Protein AF-A0A7X9BLQ5-F1 (afdb_monomer)

pLDDT: mean 90.83, std 9.63, range [33.5, 98.88]

Mean predicted aligned error: 5.32 Å

Radius of gyration: 22.1 Å; Cα contacts (8 Å, |Δi|>4): 724; chains: 1; bounding box: 56×43×56 Å

Nearest PDB structures (foldseek):
  8h1l-assembly1_A  TM=6.802E-01  e=4.913E-05  Runella slithyformis
  2zbl-assembly1_C  TM=6.454E-01  e=8.345E-05  Salmonella enterica subsp. enterica serovar Typhimurium
  8h1k-assembly1_A  TM=6.798E-01  e=2.539E-04  Runella slithyformis
  8h1l-assembly2_D  TM=5.528E-01  e=7.119E-05  Runella slithyformis
  8h1m-assembly1_A  TM=5.727E-01  e=1.848E-04  Runella slithyformis

Structure (mmCIF, N/CA/C/O backbone):
data_AF-A0A7X9BLQ5-F1
#
_entry.id   AF-A0A7X9BLQ5-F1
#
loop_
_atom_site.group_PDB
_atom_site.id
_atom_site.type_symbol
_atom_site.label_atom_id
_atom_site.label_alt_id
_atom_site.label_comp_id
_atom_site.label_asym_id
_atom_site.label_entity_id
_atom_site.label_seq_id
_atom_site.pdbx_PDB_ins_code
_atom_site.Cartn_x
_atom_site.Cartn_y
_atom_site.Cartn_z
_atom_site.occupancy
_atom_site.B_iso_or_equiv
_atom_site.auth_seq_id
_atom_site.auth_comp_id
_atom_site.auth_asym_id
_atom_site.auth_atom_id
_atom_site.pdbx_PDB_model_num
ATOM 1 N N . GLY A 1 1 ? -28.608 -6.564 17.357 1.00 42.03 1 GLY A N 1
ATOM 2 C CA . GLY A 1 1 ? -28.519 -7.640 16.356 1.00 42.03 1 GLY A CA 1
ATOM 3 C C . GLY A 1 1 ? -27.886 -7.183 15.056 1.00 42.03 1 GLY A C 1
ATOM 4 O O . GLY A 1 1 ? -27.814 -7.992 14.147 1.00 42.03 1 GLY A O 1
ATOM 5 N N . GLU A 1 2 ? -27.432 -5.930 14.962 1.00 58.16 2 GLU A N 1
ATOM 6 C CA . GLU A 1 2 ? -26.626 -5.445 13.844 1.00 58.16 2 GLU A CA 1
ATOM 7 C C . GLU A 1 2 ? -25.244 -5.100 14.388 1.00 58.16 2 GLU A C 1
ATOM 9 O O . GLU A 1 2 ? -25.150 -4.550 15.491 1.00 58.16 2 GLU A O 1
ATOM 14 N N . ASP A 1 3 ? -24.200 -5.444 13.638 1.00 66.12 3 ASP A N 1
ATOM 15 C CA . ASP A 1 3 ? -22.855 -4.973 13.943 1.00 66.12 3 ASP A CA 1
ATOM 16 C C . ASP A 1 3 ? -22.782 -3.466 13.665 1.00 66.12 3 ASP A C 1
ATOM 18 O O . ASP A 1 3 ? -23.408 -2.963 12.722 1.00 66.12 3 ASP A O 1
ATOM 22 N N . LEU A 1 4 ? -22.055 -2.743 14.513 1.00 75.50 4 LEU A N 1
ATOM 23 C CA . LEU A 1 4 ? -21.947 -1.289 14.463 1.00 75.50 4 LEU A CA 1
ATOM 24 C C . LEU A 1 4 ? -20.498 -0.860 14.628 1.00 75.50 4 LEU A C 1
ATOM 26 O O . LEU A 1 4 ? -19.757 -1.408 15.446 1.00 75.50 4 LEU A O 1
ATOM 30 N N . ILE A 1 5 ? -20.138 0.203 13.912 1.00 79.75 5 ILE A N 1
ATOM 31 C CA . ILE A 1 5 ? -18.900 0.938 14.146 1.00 79.75 5 ILE A CA 1
ATOM 32 C C . ILE A 1 5 ? -19.252 2.293 14.703 1.00 79.75 5 ILE A C 1
ATOM 34 O O . ILE A 1 5 ? -19.966 3.089 14.091 1.00 79.75 5 ILE A O 1
ATOM 38 N N . LEU A 1 6 ? -18.724 2.546 15.886 1.00 81.62 6 LEU A N 1
ATOM 39 C CA . LEU A 1 6 ? -18.934 3.775 16.609 1.00 81.62 6 LEU A CA 1
ATOM 40 C C . LEU A 1 6 ? -17.606 4.519 16.639 1.00 81.62 6 LEU A C 1
ATOM 42 O O . LEU A 1 6 ? -16.633 4.064 17.241 1.00 81.62 6 LEU A O 1
ATOM 46 N N . THR A 1 7 ? -17.571 5.669 15.970 1.00 80.69 7 THR A N 1
ATOM 47 C CA . THR A 1 7 ? -16.410 6.559 15.992 1.00 80.69 7 THR A CA 1
ATOM 48 C C . THR A 1 7 ? -16.738 7.823 16.764 1.00 80.69 7 THR A C 1
ATOM 50 O O . THR A 1 7 ? -17.661 8.552 16.388 1.00 80.69 7 THR A O 1
ATOM 53 N N . PHE A 1 8 ? -15.964 8.114 17.802 1.00 77.62 8 PHE A N 1
ATOM 54 C CA . PHE A 1 8 ? -16.139 9.302 18.634 1.00 77.62 8 PHE A CA 1
ATOM 55 C C . PHE A 1 8 ? -15.061 10.321 18.333 1.00 77.62 8 PHE A C 1
ATOM 57 O O . PHE A 1 8 ? -13.907 9.965 18.113 1.00 77.62 8 PHE A O 1
ATOM 64 N N . THR A 1 9 ? -15.434 11.596 18.371 1.00 74.94 9 THR A N 1
ATOM 65 C CA . THR A 1 9 ? -14.471 12.671 18.568 1.00 74.94 9 THR A CA 1
ATOM 66 C C . THR A 1 9 ? -15.061 13.747 19.456 1.00 74.94 9 THR A C 1
ATOM 68 O O . THR A 1 9 ? -16.276 13.945 19.474 1.00 74.94 9 THR A O 1
ATOM 71 N N . GLY A 1 10 ? -14.198 14.454 20.167 1.00 70.00 10 GLY A N 1
ATOM 72 C CA . GLY A 1 10 ? -14.588 15.571 21.005 1.00 70.00 10 GLY A CA 1
ATOM 73 C C . GLY A 1 10 ? -13.383 16.423 21.363 1.00 70.00 10 GLY A C 1
ATOM 74 O O . GLY A 1 10 ? -12.263 15.913 21.445 1.00 70.00 10 GLY A O 1
ATOM 75 N N . ASN A 1 11 ? -13.652 17.708 21.581 1.00 69.00 11 ASN A N 1
ATOM 76 C CA . ASN A 1 11 ? -12.735 18.660 22.193 1.00 69.00 11 ASN A CA 1
ATOM 77 C C . ASN A 1 11 ? -13.355 19.060 23.538 1.00 69.00 11 ASN A C 1
ATOM 79 O O . ASN A 1 11 ? -14.482 19.556 23.548 1.00 69.00 11 ASN A O 1
ATOM 83 N N . GLY A 1 12 ? -12.650 18.856 24.650 1.00 65.88 12 GLY A N 1
ATOM 84 C CA . GLY A 1 12 ? -13.173 19.162 25.988 1.00 65.88 12 GLY A CA 1
ATOM 85 C C . GLY A 1 12 ? -13.586 17.934 26.800 1.00 65.88 12 GLY A C 1
ATOM 86 O O . GLY A 1 12 ? -13.451 16.794 26.353 1.00 65.88 12 GLY A O 1
ATOM 87 N N . ASP A 1 13 ? -14.074 18.183 28.012 1.00 75.19 13 ASP A N 1
ATOM 88 C CA . ASP A 1 13 ? -14.622 17.147 28.884 1.00 75.19 13 ASP A CA 1
ATOM 89 C C . ASP A 1 13 ? -16.026 16.757 28.420 1.00 75.19 13 ASP A C 1
ATOM 91 O O . ASP A 1 13 ? -16.859 17.613 28.111 1.00 75.19 13 ASP A O 1
ATOM 95 N N . GLY A 1 14 ? -16.306 15.459 28.376 1.00 76.19 14 GLY A N 1
ATOM 96 C CA . GLY A 1 14 ? -17.604 14.977 27.935 1.00 76.19 14 GLY A CA 1
ATOM 97 C C . GLY A 1 14 ? -17.802 13.492 28.175 1.00 76.19 14 GLY A C 1
ATOM 98 O O . GLY A 1 14 ? -16.854 12.711 28.237 1.00 76.19 14 GLY A O 1
ATOM 99 N N . THR A 1 15 ? -19.065 13.100 28.278 1.00 84.00 15 THR A N 1
ATOM 100 C CA . THR A 1 15 ? -19.460 11.703 28.430 1.00 84.00 15 THR A CA 1
ATOM 101 C C . THR A 1 15 ? -20.506 11.371 27.386 1.00 84.00 15 THR A C 1
ATOM 103 O O . THR A 1 15 ? -21.545 12.026 27.309 1.00 84.00 15 THR A O 1
ATOM 106 N N . VAL A 1 16 ? -20.248 10.324 26.608 1.00 83.94 16 VAL A N 1
ATOM 107 C CA . VAL A 1 16 ? -21.241 9.710 25.729 1.00 83.94 16 VAL A CA 1
ATOM 108 C C . VAL A 1 16 ? -21.662 8.384 26.343 1.00 83.94 16 VAL A C 1
ATOM 110 O O . VAL A 1 16 ? -20.821 7.567 26.711 1.00 83.94 16 VAL A O 1
ATOM 113 N N . GLN A 1 17 ? -22.971 8.175 26.465 1.00 87.75 17 GLN A N 1
ATOM 114 C CA . GLN A 1 17 ? -23.544 6.908 26.910 1.00 87.75 17 GLN A CA 1
ATOM 115 C C . GLN A 1 17 ? -24.355 6.300 25.779 1.00 87.75 17 GLN A C 1
ATOM 117 O O . GLN A 1 17 ? -25.201 6.967 25.186 1.00 87.75 17 GLN A O 1
ATOM 122 N N . ILE A 1 18 ? -24.106 5.026 25.510 1.00 86.56 18 ILE A N 1
ATOM 123 C CA . ILE A 1 18 ? -24.769 4.275 24.452 1.00 86.56 18 ILE A CA 1
ATOM 124 C C . ILE A 1 18 ? -25.452 3.104 25.120 1.00 86.56 18 ILE A C 1
ATOM 126 O O . ILE A 1 18 ? -24.783 2.221 25.654 1.00 86.56 18 ILE A O 1
ATOM 130 N N . ASP A 1 19 ? -26.778 3.122 25.132 1.00 88.81 19 ASP A N 1
ATOM 131 C CA . ASP A 1 19 ? -27.549 2.004 25.655 1.00 88.81 19 ASP A CA 1
ATOM 132 C C . ASP A 1 19 ? -27.616 0.901 24.601 1.00 88.81 19 ASP A C 1
ATOM 134 O O . ASP A 1 19 ? -28.194 1.083 23.530 1.00 88.81 19 ASP A O 1
ATOM 138 N N . LEU A 1 20 ? -26.993 -0.236 24.903 1.00 86.75 20 LEU A N 1
ATOM 139 C CA . LEU A 1 20 ? -26.973 -1.410 24.033 1.00 86.75 20 LEU A CA 1
ATOM 140 C C . LEU A 1 20 ? -28.082 -2.408 24.401 1.00 86.75 20 LEU A C 1
ATOM 142 O O . LEU A 1 20 ? -28.166 -3.489 23.819 1.00 86.75 20 LEU A O 1
ATOM 146 N N . GLY A 1 21 ? -28.941 -2.060 25.370 1.00 88.12 21 GLY A N 1
ATOM 147 C CA . GLY A 1 21 ? -30.121 -2.836 25.755 1.00 88.12 21 GLY A CA 1
ATOM 148 C C . GLY A 1 21 ? -29.820 -4.149 26.484 1.00 88.12 21 GLY A C 1
ATOM 149 O O . GLY A 1 21 ? -30.748 -4.862 26.860 1.00 88.12 21 GLY A O 1
ATOM 150 N N . GLN A 1 22 ? -28.545 -4.481 26.707 1.00 87.81 22 GLN A N 1
ATOM 151 C CA . GLN A 1 22 ? -28.115 -5.685 27.415 1.00 87.81 22 GLN A CA 1
ATOM 152 C C . GLN A 1 22 ? -26.953 -5.378 28.344 1.00 87.81 22 GLN A C 1
ATOM 154 O O . GLN A 1 22 ? -26.019 -4.686 27.950 1.00 87.81 22 GLN A O 1
ATOM 159 N N . SER A 1 23 ? -26.986 -5.925 29.559 1.00 91.19 23 SER A N 1
ATOM 160 C CA . SER A 1 23 ? -25.902 -5.750 30.523 1.00 91.19 23 SER A CA 1
ATOM 161 C C . SER A 1 23 ? -24.579 -6.293 29.990 1.00 91.19 23 SER A C 1
ATOM 163 O O . SER A 1 23 ? -24.493 -7.452 29.580 1.00 91.19 23 SER A O 1
ATOM 165 N N . LEU A 1 24 ? -23.555 -5.446 30.028 1.00 89.75 24 LEU A N 1
ATOM 166 C CA . LEU A 1 24 ? -22.212 -5.743 29.559 1.00 89.75 24 LEU A CA 1
ATOM 167 C C . LEU A 1 24 ? -21.308 -6.119 30.733 1.00 89.75 24 LEU A C 1
ATOM 169 O O . LEU A 1 24 ? -21.300 -5.458 31.770 1.00 89.75 24 LEU A O 1
ATOM 173 N N . THR A 1 25 ? -20.506 -7.157 30.537 1.00 89.69 25 THR A N 1
ATOM 174 C CA . THR A 1 25 ? -19.455 -7.598 31.456 1.00 89.69 25 THR A CA 1
ATOM 175 C C . THR A 1 25 ? -18.118 -7.486 30.750 1.00 89.69 25 THR A C 1
ATOM 177 O O . THR A 1 25 ? -17.972 -7.960 29.626 1.00 89.69 25 THR A O 1
ATOM 180 N N . GLN A 1 26 ? -17.130 -6.868 31.391 1.00 89.31 26 GLN A N 1
ATOM 181 C CA . GLN A 1 26 ? -15.775 -6.861 30.855 1.00 89.31 26 GLN A CA 1
ATOM 182 C C . GLN A 1 26 ? -15.167 -8.262 30.984 1.00 89.31 26 GLN A C 1
ATOM 184 O O . GLN A 1 26 ? -15.096 -8.797 32.088 1.00 89.31 26 GLN A O 1
ATOM 189 N N . VAL A 1 27 ? -14.738 -8.846 29.866 1.00 87.38 27 VAL A N 1
ATOM 190 C CA . VAL A 1 27 ? -14.144 -10.197 29.833 1.00 87.38 27 VAL A CA 1
ATOM 191 C C . VAL A 1 27 ? -12.641 -10.168 29.564 1.00 87.38 27 VAL A C 1
ATOM 193 O O . VAL A 1 27 ? -11.926 -11.064 30.002 1.00 87.38 27 VAL A O 1
ATOM 196 N N . GLN A 1 28 ? -12.156 -9.124 28.889 1.00 83.94 28 GLN A N 1
ATOM 197 C CA . GLN A 1 28 ? -10.741 -8.847 28.631 1.00 83.94 28 GLN A CA 1
ATOM 198 C C . GLN A 1 28 ? -10.513 -7.322 28.635 1.00 83.94 28 GLN A C 1
ATOM 200 O O . GLN A 1 28 ? -11.482 -6.547 28.611 1.00 83.94 28 GLN A O 1
ATOM 205 N N . PRO A 1 29 ? -9.258 -6.835 28.677 1.00 83.44 29 PRO A N 1
ATOM 206 C CA . PRO A 1 29 ? -8.976 -5.434 28.375 1.00 83.44 29 PRO A CA 1
ATOM 207 C C . PRO A 1 29 ? -9.632 -5.037 27.046 1.00 83.44 29 PRO A C 1
ATOM 209 O O . PRO A 1 29 ? -9.511 -5.761 26.067 1.00 83.44 29 PRO A O 1
ATOM 212 N N . CYS A 1 30 ? -10.368 -3.922 27.029 1.00 84.25 30 CYS A N 1
ATOM 213 C CA . CYS A 1 30 ? -11.058 -3.407 25.838 1.00 84.25 30 CYS A CA 1
ATOM 214 C C . CYS A 1 30 ? -12.170 -4.295 25.234 1.00 84.25 30 CYS A C 1
ATOM 216 O O . CYS A 1 30 ? -12.735 -3.904 24.213 1.00 84.25 30 CYS A O 1
ATOM 218 N N . VAL A 1 31 ? -12.546 -5.419 25.866 1.00 86.25 31 VAL A N 1
ATOM 219 C CA . VAL A 1 31 ? -13.623 -6.311 25.396 1.00 86.25 31 VAL A CA 1
ATOM 220 C C . VAL A 1 31 ? -14.712 -6.471 26.453 1.00 86.25 31 VAL A C 1
ATOM 222 O O . VAL A 1 31 ? -14.466 -6.923 27.578 1.00 86.25 31 VAL A O 1
ATOM 225 N N . TYR A 1 32 ? -15.943 -6.160 26.062 1.00 87.69 32 TYR A N 1
ATOM 226 C CA . TYR A 1 32 ? -17.141 -6.292 26.884 1.00 87.69 32 TYR A CA 1
ATOM 227 C C . TYR A 1 32 ? -18.142 -7.218 26.202 1.00 87.69 32 TYR A C 1
ATOM 229 O O . TYR A 1 32 ? -18.315 -7.152 24.993 1.00 87.69 32 TYR A O 1
ATOM 237 N N . GLN A 1 33 ? -18.820 -8.071 26.959 1.00 88.62 33 GLN A N 1
ATOM 238 C CA . GLN A 1 33 ? -19.777 -9.037 26.424 1.00 88.62 33 GLN A CA 1
ATOM 239 C C . GLN A 1 33 ? -21.103 -8.995 27.172 1.00 88.62 33 GLN A C 1
ATOM 241 O O . GLN A 1 33 ? -21.142 -8.799 28.387 1.00 88.62 33 GLN A O 1
ATOM 246 N N . SER A 1 34 ? -22.186 -9.241 26.445 1.00 88.38 34 SER A N 1
ATOM 247 C CA . SER A 1 34 ? -23.492 -9.601 26.990 1.00 88.38 34 SER A CA 1
ATOM 248 C C . SER A 1 34 ? -23.880 -11.012 26.528 1.00 88.38 34 SER A C 1
ATOM 250 O O . SER A 1 34 ? -23.041 -11.796 26.075 1.00 88.38 34 SER A O 1
ATOM 252 N N . ARG A 1 35 ? -25.165 -11.367 26.655 1.00 84.25 35 ARG A N 1
ATOM 253 C CA . ARG A 1 35 ? -25.691 -12.631 26.132 1.00 84.25 35 ARG A CA 1
ATOM 254 C C . ARG A 1 35 ? -25.475 -12.745 24.620 1.00 84.25 35 ARG A C 1
ATOM 256 O O . ARG A 1 35 ? -25.002 -13.791 24.177 1.00 84.25 35 ARG A O 1
ATOM 263 N N . ASP A 1 36 ? -25.785 -11.676 23.883 1.00 85.19 36 ASP A N 1
ATOM 264 C CA . ASP A 1 36 ? -25.859 -11.698 22.416 1.00 85.19 36 ASP A CA 1
ATOM 265 C C . ASP A 1 36 ? -24.852 -10.763 21.728 1.00 85.19 36 ASP A C 1
ATOM 267 O O . ASP A 1 36 ? -24.702 -10.829 20.509 1.00 85.19 36 ASP A O 1
ATOM 271 N N . LEU A 1 37 ? -24.176 -9.891 22.483 1.00 85.19 37 LEU A N 1
ATOM 272 C CA . LEU A 1 37 ? -23.280 -8.873 21.940 1.00 85.19 37 LEU A CA 1
ATOM 273 C C . LEU A 1 37 ? -21.870 -9.013 22.491 1.00 85.19 37 LEU A C 1
ATOM 275 O O . LEU A 1 37 ? -21.660 -9.371 23.653 1.00 85.19 37 LEU A O 1
ATOM 279 N N . THR A 1 38 ? -20.924 -8.593 21.670 1.00 85.31 38 THR A N 1
ATOM 280 C CA . THR A 1 38 ? -19.577 -8.245 22.086 1.00 85.31 38 THR A CA 1
ATOM 281 C C . THR A 1 38 ? -19.277 -6.821 21.643 1.00 85.31 38 THR A C 1
ATOM 283 O O . THR A 1 38 ? -19.650 -6.395 20.556 1.00 85.31 38 THR A O 1
ATOM 286 N N . VAL A 1 39 ? -18.602 -6.069 22.497 1.00 85.81 39 VAL A N 1
ATOM 287 C CA . VAL A 1 39 ? -18.121 -4.719 22.240 1.00 85.81 39 VAL A CA 1
ATOM 288 C C . VAL A 1 39 ? -16.612 -4.753 22.368 1.00 85.81 39 VAL A C 1
ATOM 290 O O . VAL A 1 39 ? -16.090 -5.059 23.440 1.00 85.81 39 VAL A O 1
ATOM 293 N N . GLN A 1 40 ? -15.925 -4.415 21.289 1.00 85.31 40 GLN A N 1
ATOM 294 C CA . GLN A 1 40 ? -14.480 -4.329 21.217 1.00 85.31 40 GLN A CA 1
ATOM 295 C C . GLN A 1 40 ? -14.063 -2.882 20.966 1.00 85.31 40 GLN A C 1
ATOM 297 O O . GLN A 1 40 ? -14.483 -2.240 20.005 1.00 85.31 40 GLN A O 1
ATOM 302 N N . VAL A 1 41 ? -13.207 -2.358 21.830 1.00 86.56 41 VAL A N 1
ATOM 303 C CA . VAL A 1 41 ? -12.611 -1.033 21.661 1.00 86.56 41 VAL A CA 1
ATOM 304 C C . VAL A 1 41 ? -11.313 -1.204 20.877 1.00 86.56 41 VAL A C 1
ATOM 306 O O . VAL A 1 41 ? -10.312 -1.640 21.437 1.00 86.56 41 VAL A O 1
ATOM 309 N N . LEU A 1 42 ? -11.337 -0.882 19.579 1.00 85.62 42 LEU A N 1
ATOM 310 C CA . LEU A 1 42 ? -10.173 -1.006 18.691 1.00 85.62 42 LEU A CA 1
ATOM 311 C C . LEU A 1 42 ? -9.124 0.069 18.979 1.00 85.62 42 LEU A C 1
ATOM 313 O O . LEU A 1 42 ? -7.926 -0.167 18.850 1.00 85.62 42 LEU A O 1
ATOM 317 N N . SER A 1 43 ? -9.569 1.265 19.360 1.00 87.31 43 SER A N 1
ATOM 318 C CA . SER A 1 43 ? -8.674 2.341 19.767 1.00 87.31 43 SER A CA 1
ATOM 319 C C . SER A 1 43 ? -9.364 3.349 20.679 1.00 87.31 43 SER A C 1
ATOM 321 O O . SER A 1 43 ? -10.557 3.630 20.550 1.00 87.31 43 SER A O 1
ATOM 323 N N . CYS A 1 44 ? -8.566 3.922 21.575 1.00 87.44 44 CYS A N 1
ATOM 324 C CA . CYS A 1 44 ? -8.890 5.062 22.423 1.00 87.44 44 CYS A CA 1
ATOM 325 C C . CYS A 1 44 ? -7.634 5.923 22.492 1.00 87.44 44 CYS A C 1
ATOM 327 O O . CYS A 1 44 ? -6.668 5.545 23.151 1.00 87.44 44 CYS A O 1
ATOM 329 N N . ILE A 1 45 ? -7.624 7.045 21.779 1.00 87.12 45 ILE A N 1
ATOM 330 C CA . ILE A 1 45 ? -6.462 7.930 21.692 1.00 87.12 45 ILE A CA 1
ATOM 331 C C . ILE A 1 45 ? -6.839 9.372 22.009 1.00 87.12 45 ILE A C 1
ATOM 333 O O . ILE A 1 45 ? -7.934 9.838 21.687 1.00 87.12 45 ILE A O 1
ATOM 337 N N . SER A 1 46 ? -5.878 10.088 22.583 1.00 87.50 46 SER A N 1
ATOM 338 C CA . SER A 1 46 ? -5.910 11.536 22.771 1.00 87.50 46 SER A CA 1
ATOM 339 C C . SER A 1 46 ? -4.698 12.127 22.069 1.00 87.50 46 SER A C 1
ATOM 341 O O . SER A 1 46 ? -3.590 11.597 22.191 1.00 87.50 46 SER A O 1
ATOM 343 N N . TYR A 1 47 ? -4.908 13.189 21.298 1.00 87.50 47 TYR A N 1
ATOM 344 C CA . TYR A 1 47 ? -3.850 13.780 20.494 1.00 87.50 47 TYR A CA 1
ATOM 345 C C . TYR A 1 47 ? -3.983 15.283 20.320 1.00 87.50 47 TYR A C 1
ATOM 347 O O . TYR A 1 47 ? -5.075 15.858 20.335 1.00 87.50 47 TYR A O 1
ATOM 355 N N . ASN A 1 48 ? -2.832 15.900 20.069 1.00 87.75 48 ASN A N 1
ATOM 356 C CA . ASN A 1 48 ? -2.742 17.244 19.523 1.00 87.75 48 ASN A CA 1
ATOM 357 C C . ASN A 1 48 ? -2.500 17.142 18.018 1.00 87.75 48 ASN A C 1
ATOM 359 O O . ASN A 1 48 ? -1.568 16.461 17.579 1.00 87.75 48 ASN A O 1
ATOM 363 N N . ARG A 1 49 ? -3.332 17.817 17.220 1.00 86.94 49 ARG A N 1
ATOM 364 C CA . ARG A 1 49 ? -3.089 17.927 15.778 1.00 86.94 49 ARG A CA 1
ATOM 365 C C . ARG A 1 49 ? -1.910 18.864 15.539 1.00 86.94 49 ARG A C 1
ATOM 367 O O . ARG A 1 49 ? -1.933 20.017 15.967 1.00 86.94 49 ARG A O 1
ATOM 374 N N . GLY A 1 50 ? -0.894 18.355 14.859 1.00 84.75 50 GLY A N 1
ATOM 375 C CA . GLY A 1 50 ? 0.229 19.125 14.350 1.00 84.75 50 GLY A CA 1
ATOM 376 C C . GLY A 1 50 ? 0.032 19.524 12.882 1.00 84.75 50 GLY A C 1
ATOM 377 O O . GLY A 1 50 ? -0.955 19.142 12.245 1.00 84.75 50 GLY A O 1
ATOM 378 N N . PRO A 1 51 ? 0.970 20.300 12.315 1.00 85.19 51 PRO A N 1
ATOM 379 C CA . PRO A 1 51 ? 0.973 20.613 10.887 1.00 85.19 51 PRO A CA 1
ATOM 380 C C . PRO A 1 51 ? 1.177 19.344 10.038 1.00 85.19 51 PRO A C 1
ATOM 382 O O . PRO A 1 51 ? 1.643 18.324 10.546 1.00 85.19 51 PRO A O 1
ATOM 385 N N . TYR A 1 52 ? 0.853 19.405 8.742 1.00 86.25 52 TYR A N 1
ATOM 386 C CA . TYR A 1 52 ? 1.057 18.296 7.790 1.00 86.25 52 TYR A CA 1
ATOM 387 C C . TYR A 1 52 ? 0.432 16.965 8.237 1.00 86.25 52 TYR A C 1
ATOM 389 O O . TYR A 1 52 ? 1.074 15.920 8.186 1.00 86.25 52 TYR A O 1
ATOM 397 N N . LEU A 1 53 ? -0.820 17.011 8.711 1.00 86.75 53 LEU A N 1
ATOM 398 C CA . LEU A 1 53 ? -1.585 15.830 9.137 1.00 86.75 53 LEU A CA 1
ATOM 399 C C . LEU A 1 53 ? -0.823 14.950 10.143 1.00 86.75 53 LEU A C 1
ATOM 401 O O . LEU A 1 53 ? -0.912 13.720 10.093 1.00 86.75 53 LEU A O 1
ATOM 405 N N . THR A 1 54 ? -0.072 15.588 11.044 1.00 89.31 54 THR A N 1
ATOM 406 C CA . THR A 1 54 ? 0.610 14.915 12.152 1.00 89.31 54 THR A CA 1
ATOM 407 C C . THR A 1 54 ? -0.242 14.936 13.417 1.00 89.31 54 THR A C 1
ATOM 409 O O . THR A 1 54 ? -1.056 15.832 13.646 1.00 89.31 54 THR A O 1
ATOM 412 N N . TYR A 1 55 ? -0.079 13.901 14.229 1.00 91.81 55 TYR A N 1
ATOM 413 C CA . TYR A 1 55 ? -0.893 13.584 15.390 1.00 91.81 55 TYR A CA 1
ATOM 414 C C . TYR A 1 55 ? 0.057 13.216 16.529 1.00 91.81 55 TYR A C 1
ATOM 416 O O . TYR A 1 55 ? 0.593 12.107 16.572 1.00 91.81 55 TYR A O 1
ATOM 424 N N . ASN A 1 56 ? 0.273 14.151 17.453 1.00 90.31 56 ASN A N 1
ATOM 425 C CA . ASN A 1 56 ? 1.090 13.898 18.632 1.00 90.31 56 ASN A CA 1
ATOM 426 C C . ASN A 1 56 ? 0.224 13.203 19.688 1.00 90.31 56 ASN A C 1
ATOM 428 O O . ASN A 1 56 ? -0.660 13.841 20.267 1.00 90.31 56 ASN A O 1
ATOM 432 N N . LEU A 1 57 ? 0.439 11.899 19.888 1.00 88.94 57 LEU A N 1
ATOM 433 C CA . LEU A 1 57 ? -0.324 11.129 20.867 1.00 88.94 57 LEU A CA 1
ATOM 434 C C . LEU A 1 57 ? 0.171 11.397 22.286 1.00 88.94 57 LEU A C 1
ATOM 436 O O . LEU A 1 57 ? 1.374 11.440 22.560 1.00 88.94 57 LEU A O 1
ATOM 440 N N . VAL A 1 58 ? -0.785 11.496 23.201 1.00 84.25 58 VAL A N 1
ATOM 441 C CA . VAL A 1 58 ? -0.527 11.676 24.629 1.00 84.25 58 VAL A CA 1
ATOM 442 C C . VAL A 1 58 ? -0.319 10.305 25.289 1.00 84.25 58 VAL A C 1
ATOM 444 O O . VAL A 1 58 ? -1.035 9.366 24.941 1.00 84.25 58 VAL A O 1
ATOM 447 N N . PRO A 1 59 ? 0.645 10.155 26.223 1.00 77.00 59 PRO A N 1
ATOM 448 C CA . PRO A 1 59 ? 0.994 8.856 26.811 1.00 77.00 59 PRO A CA 1
ATOM 449 C C . PRO A 1 59 ? -0.158 8.117 27.501 1.00 77.00 59 PRO A C 1
ATOM 451 O O . PRO A 1 59 ? -0.193 6.891 27.467 1.00 77.00 59 PRO A O 1
ATOM 454 N N . GLU A 1 60 ? -1.096 8.845 28.107 1.00 76.25 60 GLU A N 1
ATOM 455 C CA . GLU A 1 60 ? -2.311 8.273 28.684 1.00 76.25 60 GLU A CA 1
ATOM 456 C C . GLU A 1 60 ? -3.528 8.829 27.943 1.00 76.25 60 GLU A C 1
ATOM 458 O O . GLU A 1 60 ? -3.675 10.055 27.856 1.00 76.25 60 GLU A O 1
ATOM 463 N N . PRO A 1 61 ? -4.405 7.967 27.395 1.00 67.50 61 PRO A N 1
ATOM 464 C CA . PRO A 1 61 ? -5.614 8.444 26.760 1.00 67.50 61 PRO A CA 1
ATOM 465 C C . PRO A 1 61 ? -6.512 9.046 27.836 1.00 67.50 61 PRO A C 1
ATOM 467 O O . PRO A 1 61 ? -6.940 8.387 28.783 1.00 67.50 61 PRO A O 1
ATOM 470 N N . ALA A 1 62 ? -6.839 10.316 27.656 1.00 72.19 62 ALA A N 1
ATOM 471 C CA . ALA A 1 62 ? -7.858 10.989 28.439 1.00 72.19 62 ALA A CA 1
ATOM 472 C C . ALA A 1 62 ? -9.275 10.506 28.086 1.00 72.19 62 ALA A C 1
ATOM 474 O O . ALA A 1 62 ? -10.241 10.876 28.756 1.00 72.19 62 ALA A O 1
ATOM 475 N N . ILE A 1 63 ? -9.400 9.689 27.037 1.00 76.12 63 ILE A N 1
ATOM 476 C CA . ILE A 1 63 ? -10.615 8.972 26.680 1.00 76.12 63 ILE A CA 1
ATOM 477 C C . ILE A 1 63 ? -10.604 7.551 27.252 1.00 76.12 63 ILE A C 1
ATOM 479 O O . ILE A 1 63 ? -9.678 6.773 27.027 1.00 76.12 63 ILE A O 1
ATOM 483 N N . LYS A 1 64 ? -11.667 7.194 27.971 1.00 82.00 64 LYS A N 1
ATOM 484 C CA . LYS A 1 64 ? -11.874 5.866 28.544 1.00 82.00 64 LYS A CA 1
ATOM 485 C C . LYS A 1 64 ? -13.215 5.307 28.095 1.00 82.00 64 LYS A C 1
ATOM 487 O O . LYS A 1 64 ? -14.236 5.982 28.182 1.00 82.00 64 LYS A O 1
ATOM 492 N N . CYS A 1 65 ? -13.213 4.050 27.671 1.00 83.31 65 CYS A N 1
ATOM 493 C CA . CYS A 1 65 ? -14.434 3.283 27.451 1.00 83.31 65 CYS A CA 1
ATOM 494 C C . CYS A 1 65 ? -14.658 2.345 28.640 1.00 83.31 65 CYS A C 1
ATOM 496 O O . CYS A 1 65 ? -13.724 1.679 29.083 1.00 83.31 65 CYS A O 1
ATOM 498 N N . THR A 1 66 ? -15.874 2.309 29.179 1.00 87.00 66 THR A N 1
ATOM 499 C CA . THR A 1 66 ? -16.265 1.411 30.276 1.00 87.00 66 THR A CA 1
ATOM 500 C C . THR A 1 66 ? -17.694 0.915 30.099 1.00 87.00 66 THR A C 1
ATOM 502 O O . THR A 1 66 ? -18.506 1.566 29.450 1.00 87.00 66 THR A O 1
ATOM 505 N N . ALA A 1 67 ? -18.015 -0.235 30.686 1.00 88.19 67 ALA A N 1
ATOM 506 C CA . ALA A 1 67 ? -19.385 -0.723 30.777 1.00 88.19 67 ALA A CA 1
ATOM 507 C C . ALA A 1 67 ? -20.038 -0.265 32.092 1.00 88.19 67 ALA A C 1
ATOM 509 O O . ALA A 1 67 ? -19.439 -0.389 33.160 1.00 88.19 67 ALA A O 1
ATOM 510 N N . ALA A 1 68 ? -21.280 0.214 32.016 1.00 88.56 68 ALA A N 1
ATOM 511 C CA . ALA A 1 68 ? -22.119 0.564 33.158 1.00 88.56 68 ALA A CA 1
ATOM 512 C C . ALA A 1 68 ? -23.534 -0.003 32.955 1.00 88.56 68 ALA A C 1
ATOM 514 O O . ALA A 1 68 ? -24.396 0.613 32.324 1.00 88.56 68 ALA A O 1
ATOM 515 N N . GLY A 1 69 ? -23.778 -1.212 33.469 1.00 89.69 69 GLY A N 1
ATOM 516 C CA . GLY A 1 69 ? -25.033 -1.924 33.221 1.00 89.69 69 GLY A CA 1
ATOM 517 C C . GLY A 1 69 ? -25.187 -2.246 31.735 1.00 89.69 69 GLY A C 1
ATOM 518 O O . GLY A 1 69 ? -24.313 -2.892 31.162 1.00 89.69 69 GLY A O 1
ATOM 519 N N . SER A 1 70 ? -26.286 -1.809 31.109 1.00 88.50 70 SER A N 1
ATOM 520 C CA . SER A 1 70 ? -26.514 -1.976 29.663 1.00 88.50 70 SER A CA 1
ATOM 521 C C . SER A 1 70 ? -25.819 -0.940 28.782 1.00 88.50 70 SER A C 1
ATOM 523 O O . SER A 1 70 ? -25.955 -0.974 27.558 1.00 88.50 70 SER A O 1
ATOM 525 N N . ARG A 1 71 ? -25.100 0.005 29.395 1.00 89.06 71 ARG A N 1
ATOM 526 C CA . ARG A 1 71 ? -24.518 1.140 28.691 1.00 89.06 71 ARG A CA 1
ATOM 527 C C . ARG A 1 71 ? -23.030 0.956 28.479 1.00 89.06 71 ARG A C 1
ATOM 529 O O . ARG A 1 71 ? -22.305 0.605 29.409 1.00 89.06 71 ARG A O 1
ATOM 536 N N . LEU A 1 72 ? -22.576 1.285 27.277 1.00 88.12 72 LEU A N 1
ATOM 537 C CA . LEU A 1 72 ? -21.185 1.628 27.030 1.00 88.12 72 LEU A CA 1
ATOM 538 C C . LEU A 1 72 ? -21.008 3.125 27.295 1.00 88.12 72 LEU A C 1
ATOM 540 O O . LEU A 1 72 ? -21.725 3.952 26.729 1.00 88.12 72 LEU A O 1
ATOM 544 N N . VAL A 1 73 ? -20.074 3.465 28.173 1.00 88.25 73 VAL A N 1
ATOM 545 C CA . VAL A 1 73 ? -19.755 4.835 28.568 1.00 88.25 73 VAL A CA 1
ATOM 546 C C . VAL A 1 73 ? -18.390 5.194 28.000 1.00 88.25 73 VAL A C 1
ATOM 548 O O . VAL A 1 73 ? -17.389 4.565 28.345 1.00 88.25 73 VAL A O 1
ATOM 551 N N . VAL A 1 74 ? -18.363 6.206 27.140 1.00 86.12 74 VAL A N 1
ATOM 552 C CA . VAL A 1 74 ? -17.149 6.807 26.587 1.00 86.12 74 VAL A CA 1
ATOM 553 C C . VAL A 1 74 ? -16.950 8.154 27.276 1.00 86.12 74 VAL A C 1
ATOM 555 O O . VAL A 1 74 ? -17.704 9.097 27.040 1.00 86.12 74 VAL A O 1
ATOM 558 N N . GLU A 1 75 ? -15.966 8.237 28.163 1.00 84.62 75 GLU A N 1
ATOM 559 C CA . GLU A 1 75 ? -15.637 9.441 28.929 1.00 84.62 75 GLU A CA 1
ATOM 560 C C . GLU A 1 75 ? -14.358 10.061 28.380 1.00 84.62 75 GLU A C 1
ATOM 562 O O . GLU A 1 75 ? -13.322 9.408 28.390 1.00 84.62 75 GLU A O 1
ATOM 567 N N . GLY A 1 76 ? -14.415 11.309 27.923 1.00 76.62 76 GLY A N 1
ATOM 568 C CA . GLY A 1 76 ? -13.244 12.122 27.601 1.00 76.62 76 GLY A CA 1
ATOM 569 C C . GLY A 1 76 ? -12.987 13.148 28.703 1.00 76.62 76 GLY A C 1
ATOM 570 O O . GLY A 1 76 ? -13.909 13.857 29.104 1.00 76.62 76 GLY A O 1
ATOM 571 N N . ARG A 1 77 ? -11.745 13.235 29.188 1.00 67.88 77 ARG A N 1
ATOM 572 C CA . ARG A 1 77 ? -11.277 14.243 30.156 1.00 67.88 77 ARG A CA 1
ATOM 573 C C . ARG A 1 77 ? -10.146 15.072 29.557 1.00 67.88 77 ARG A C 1
ATOM 575 O O . ARG A 1 77 ? -8.977 14.822 29.832 1.00 67.88 77 ARG A O 1
ATOM 582 N N . THR A 1 78 ? -10.465 16.012 28.679 1.00 61.94 78 THR A N 1
ATOM 583 C CA . THR A 1 78 ? -9.447 16.726 27.897 1.00 61.94 78 THR A CA 1
ATOM 584 C C . THR A 1 78 ? -9.629 18.227 27.926 1.00 61.94 78 THR A C 1
ATOM 586 O O . THR A 1 78 ? -10.300 18.793 27.064 1.00 61.94 78 THR A O 1
ATOM 589 N N . SER A 1 79 ? -8.924 18.913 28.821 1.00 59.38 79 SER A N 1
ATOM 590 C CA . SER A 1 79 ? -8.630 20.327 28.601 1.00 59.38 79 SER A CA 1
ATOM 591 C C . SER A 1 79 ? -7.571 20.460 27.490 1.00 59.38 79 SER A C 1
ATOM 593 O O . SER A 1 79 ? -6.399 20.144 27.672 1.00 59.38 79 SER A O 1
ATOM 595 N N . GLY A 1 80 ? -7.995 20.910 26.301 1.00 65.00 80 GLY A N 1
ATOM 596 C CA . GLY A 1 80 ? -7.096 21.345 25.218 1.00 65.00 80 GLY A CA 1
ATOM 597 C C . GLY A 1 80 ? -6.628 20.292 24.201 1.00 65.00 80 GLY A C 1
ATOM 598 O O . GLY A 1 80 ? -5.706 20.590 23.451 1.00 65.00 80 GLY A O 1
ATOM 599 N N . GLN A 1 81 ? -7.235 19.100 24.142 1.00 75.25 81 GLN A N 1
ATOM 600 C CA . GLN A 1 81 ? -6.839 18.013 23.224 1.00 75.25 81 GLN A CA 1
ATOM 601 C C . GLN A 1 81 ? -8.037 17.457 22.436 1.00 75.25 81 GLN A C 1
ATOM 603 O O . GLN A 1 81 ? -9.186 17.633 22.850 1.00 75.25 81 GLN A O 1
ATOM 608 N N . THR A 1 82 ? -7.766 16.759 21.327 1.00 81.31 82 THR A N 1
ATOM 609 C CA . THR A 1 82 ? -8.775 16.003 20.570 1.00 81.31 82 THR A CA 1
ATOM 610 C C . THR A 1 82 ? -8.733 14.533 20.970 1.00 81.31 82 THR A C 1
ATOM 612 O O . THR A 1 82 ? -7.670 13.914 20.984 1.00 81.31 82 THR A O 1
ATOM 615 N N . ASN A 1 83 ? -9.899 13.953 21.248 1.00 80.31 83 ASN A N 1
ATOM 616 C CA . ASN A 1 83 ? -10.037 12.513 21.463 1.00 80.31 83 ASN A CA 1
ATOM 617 C C . ASN A 1 83 ? -10.565 11.813 20.213 1.00 80.31 83 ASN A C 1
ATOM 619 O O . ASN A 1 83 ? -11.392 12.370 19.486 1.00 80.31 83 ASN A O 1
ATOM 623 N N . SER A 1 84 ? -10.140 10.569 20.008 1.00 84.38 84 SER A N 1
ATOM 624 C CA . SER A 1 84 ? -10.742 9.640 19.054 1.00 84.38 84 SER A CA 1
ATOM 625 C C . SER A 1 84 ? -10.900 8.270 19.699 1.00 84.38 84 SER A C 1
ATOM 627 O O . SER A 1 84 ? -9.953 7.747 20.282 1.00 84.38 84 SER A O 1
ATOM 629 N N . ALA A 1 85 ? -12.074 7.668 19.543 1.00 85.19 85 ALA A N 1
ATOM 630 C CA . ALA A 1 85 ? -12.282 6.258 19.850 1.00 85.19 85 ALA A CA 1
ATOM 631 C C . ALA A 1 85 ? -12.944 5.563 18.666 1.00 85.19 85 ALA A C 1
ATOM 633 O O . ALA A 1 85 ? -13.858 6.127 18.059 1.00 85.19 85 ALA A O 1
ATOM 634 N N . VAL A 1 86 ? -12.478 4.356 18.354 1.00 87.31 86 VAL A N 1
ATOM 635 C CA . VAL A 1 86 ? -13.079 3.469 17.356 1.00 87.31 86 VAL A CA 1
ATOM 636 C C . VAL A 1 86 ? -13.506 2.203 18.076 1.00 87.31 86 VAL A C 1
ATOM 638 O O . VAL A 1 86 ? -12.685 1.492 18.657 1.00 87.31 86 VAL A O 1
ATOM 641 N N . ILE A 1 87 ? -14.809 1.955 18.072 1.00 86.50 87 ILE A N 1
ATOM 642 C CA . ILE A 1 87 ? -15.432 0.858 18.801 1.00 86.50 87 ILE A CA 1
ATOM 643 C C . ILE A 1 87 ? -16.231 0.030 17.814 1.00 86.50 87 ILE A C 1
ATOM 645 O O . ILE A 1 87 ? -17.014 0.558 17.025 1.00 86.50 87 ILE A O 1
ATOM 649 N N . LEU A 1 88 ? -16.031 -1.271 17.899 1.00 85.00 88 LEU A N 1
ATOM 650 C CA . LEU A 1 88 ? -16.699 -2.278 17.114 1.00 85.00 88 LEU A CA 1
ATOM 651 C C . LEU A 1 88 ? -17.688 -3.023 18.018 1.00 85.00 88 LEU A C 1
ATOM 653 O O . LEU A 1 88 ? -17.322 -3.503 19.088 1.00 85.00 88 LEU A O 1
ATOM 657 N N . VAL A 1 89 ? -18.949 -3.103 17.613 1.00 82.81 89 VAL A N 1
ATOM 658 C CA . VAL A 1 89 ? -19.991 -3.868 18.311 1.00 82.81 89 VAL A CA 1
ATOM 659 C C . VAL A 1 89 ? -20.427 -4.993 17.390 1.00 82.81 89 VAL A C 1
ATOM 661 O O . VAL A 1 89 ? -20.793 -4.714 16.254 1.00 82.81 89 VAL A O 1
ATOM 664 N N . THR A 1 90 ? -20.381 -6.239 17.857 1.00 79.12 90 THR A N 1
ATOM 665 C CA . THR A 1 90 ? -20.625 -7.437 17.042 1.00 79.12 90 THR A CA 1
ATOM 666 C C . THR A 1 90 ? -21.492 -8.478 17.744 1.00 79.12 90 THR A C 1
ATOM 668 O O . THR A 1 90 ? -21.684 -8.439 18.964 1.00 79.12 90 THR A O 1
ATOM 671 N N . GLY A 1 91 ? -21.994 -9.453 16.981 1.00 75.81 91 GLY A N 1
ATOM 672 C CA . GLY A 1 91 ? -22.494 -10.720 17.526 1.00 75.81 91 GLY A CA 1
ATOM 673 C C . GLY A 1 91 ? -21.404 -11.558 18.222 1.00 75.81 91 GLY A C 1
ATOM 674 O O . GLY A 1 91 ? -20.211 -11.430 17.952 1.00 75.81 91 GLY A O 1
ATOM 675 N N . ARG A 1 92 ? -21.806 -12.436 19.153 1.00 68.69 92 ARG A N 1
ATOM 676 C CA . ARG A 1 92 ? -20.878 -13.135 20.067 1.00 68.69 92 ARG A CA 1
ATOM 677 C C . ARG A 1 92 ? -19.948 -14.179 19.416 1.00 68.69 92 ARG A C 1
ATOM 679 O O . ARG A 1 92 ? -18.914 -14.481 20.004 1.00 68.69 92 ARG A O 1
ATOM 686 N N . SER A 1 93 ? -20.291 -14.745 18.257 1.00 62.06 93 SER A N 1
ATOM 687 C CA . SER A 1 93 ? -19.640 -15.949 17.701 1.00 62.06 93 SER A CA 1
ATOM 688 C C . SER A 1 93 ? -18.216 -15.761 17.166 1.00 62.06 93 SER A C 1
ATOM 690 O O . SER A 1 93 ? -17.499 -16.750 17.066 1.00 62.06 93 SER A O 1
ATOM 692 N N . ASP A 1 94 ? -17.781 -14.531 16.879 1.00 63.97 94 ASP A N 1
ATOM 693 C CA . ASP A 1 94 ? -16.702 -14.319 15.899 1.00 63.97 94 ASP A CA 1
ATOM 694 C C . ASP A 1 94 ? -15.526 -13.444 16.378 1.00 63.97 94 ASP A C 1
ATOM 696 O O . ASP A 1 94 ? -14.634 -13.096 15.609 1.00 63.97 94 ASP A O 1
ATOM 700 N N . VAL A 1 95 ? -15.503 -13.054 17.656 1.00 66.25 95 VAL A N 1
ATOM 701 C CA . VAL A 1 95 ? -14.740 -11.858 18.067 1.00 66.25 95 VAL A CA 1
ATOM 702 C C . VAL A 1 95 ? -13.264 -12.081 18.340 1.00 66.25 95 VAL A C 1
ATOM 704 O O . VAL A 1 95 ? -12.452 -11.268 17.914 1.00 66.25 95 VAL A O 1
ATOM 707 N N . VAL A 1 96 ? -12.904 -13.153 19.048 1.00 68.06 96 VAL A N 1
ATOM 708 C CA . VAL A 1 96 ? -11.508 -13.351 19.483 1.00 68.06 96 VAL A CA 1
ATOM 709 C C . VAL A 1 96 ? -10.584 -13.471 18.270 1.00 68.06 96 VAL A C 1
ATOM 711 O O . VAL A 1 96 ? -9.555 -12.809 18.215 1.00 68.06 96 VAL A O 1
ATOM 714 N N . HIS A 1 97 ? -11.012 -14.213 17.246 1.00 75.38 97 HIS A N 1
ATOM 715 C CA . HIS A 1 97 ? -10.232 -14.370 16.023 1.00 75.38 97 HIS A CA 1
ATOM 716 C C . HIS A 1 97 ? -10.094 -13.058 15.232 1.00 75.38 97 HIS A C 1
ATOM 718 O O . HIS A 1 97 ? -8.998 -12.706 14.804 1.00 75.38 97 HIS A O 1
ATOM 724 N N . VAL A 1 98 ? -11.189 -12.304 15.061 1.00 77.75 98 VAL A N 1
ATOM 725 C CA . VAL A 1 98 ? -11.158 -11.008 14.357 1.00 77.75 98 VAL A CA 1
ATOM 726 C C . VAL A 1 98 ? -10.258 -10.009 15.081 1.00 77.75 98 VAL A C 1
ATOM 728 O O . VAL A 1 98 ? -9.521 -9.268 14.434 1.00 77.75 98 VAL A O 1
ATOM 731 N N . GLN A 1 99 ? -10.288 -10.002 16.413 1.00 75.50 99 GLN A N 1
ATOM 732 C CA . GLN A 1 99 ? -9.430 -9.150 17.224 1.00 75.50 99 GLN A CA 1
ATOM 733 C C . GLN A 1 99 ? -7.950 -9.446 17.000 1.00 75.50 99 GLN A C 1
ATOM 735 O O . GLN A 1 99 ? -7.208 -8.529 16.659 1.00 75.50 99 GLN A O 1
ATOM 740 N N . GLU A 1 100 ? -7.540 -10.703 17.165 1.00 80.69 100 GLU A N 1
ATOM 741 C CA . GLU A 1 100 ? -6.144 -11.118 16.993 1.00 80.69 100 GLU A CA 1
ATOM 742 C C . GLU A 1 100 ? -5.643 -10.740 15.595 1.00 80.69 100 GLU A C 1
ATOM 744 O O . GLU A 1 100 ? -4.599 -10.107 15.453 1.00 80.69 100 GLU A O 1
ATOM 749 N N . ARG A 1 101 ? -6.454 -11.004 14.564 1.00 85.38 101 ARG A N 1
ATOM 750 C CA . ARG A 1 101 ? -6.136 -10.653 13.175 1.00 85.38 101 ARG A CA 1
ATOM 751 C C . ARG A 1 101 ? -6.005 -9.147 12.951 1.00 85.38 101 ARG A C 1
ATOM 753 O O . ARG A 1 101 ? -5.102 -8.721 12.235 1.00 85.38 101 ARG A O 1
ATOM 760 N N . LEU A 1 102 ? -6.879 -8.331 13.545 1.00 83.25 102 LEU A N 1
ATOM 761 C CA . LEU A 1 102 ? -6.774 -6.872 13.461 1.00 83.25 102 LEU A CA 1
ATOM 762 C C . LEU A 1 102 ? -5.549 -6.352 14.224 1.00 83.25 102 LEU A C 1
ATOM 764 O O . LEU A 1 102 ? -4.869 -5.461 13.729 1.00 83.25 102 LEU A O 1
ATOM 768 N N . GLU A 1 103 ? -5.226 -6.898 15.393 1.00 82.81 103 GLU A N 1
ATOM 769 C CA . GLU A 1 103 ? -4.036 -6.508 16.161 1.00 82.81 103 GLU A CA 1
ATOM 770 C C . GLU A 1 103 ? -2.740 -6.858 15.414 1.00 82.81 103 GLU A C 1
ATOM 772 O O . GLU A 1 103 ? -1.853 -6.008 15.271 1.00 82.81 103 GLU A O 1
ATOM 777 N N . GLU A 1 104 ? -2.665 -8.069 14.854 1.00 84.75 104 GLU A N 1
ATOM 778 C CA . GLU A 1 104 ? -1.577 -8.512 13.979 1.00 84.75 104 GLU A CA 1
ATOM 779 C C . GLU A 1 104 ? -1.442 -7.609 12.752 1.00 84.75 104 GLU A C 1
ATOM 781 O O . GLU A 1 104 ? -0.344 -7.165 12.423 1.00 84.75 104 GLU A O 1
ATOM 786 N N . ALA A 1 105 ? -2.556 -7.267 12.106 1.00 83.44 105 ALA A N 1
ATOM 787 C CA . ALA A 1 105 ? -2.577 -6.389 10.944 1.00 83.44 105 ALA A CA 1
ATOM 788 C C . ALA A 1 105 ? -2.063 -4.971 11.233 1.00 83.44 105 ALA A C 1
ATOM 790 O O . ALA A 1 105 ? -1.549 -4.296 10.340 1.00 83.44 105 ALA A O 1
ATOM 791 N N . MET A 1 106 ? -2.175 -4.507 12.478 1.00 83.19 106 MET A N 1
ATOM 792 C CA . MET A 1 106 ? -1.673 -3.194 12.876 1.00 83.19 106 MET A CA 1
ATOM 793 C C . MET A 1 106 ? -0.187 -3.218 13.253 1.00 83.19 106 MET A C 1
ATOM 795 O O . MET A 1 106 ? 0.453 -2.164 13.212 1.00 83.19 106 MET A O 1
ATOM 799 N N . LEU A 1 107 ? 0.386 -4.380 13.604 1.00 79.06 107 LEU A N 1
ATOM 800 C CA . LEU A 1 107 ? 1.801 -4.575 13.980 1.00 79.06 107 LEU A CA 1
ATOM 801 C C . LEU A 1 107 ? 2.348 -3.547 14.999 1.00 79.06 107 LEU A C 1
ATOM 803 O O . LEU A 1 107 ? 3.536 -3.218 14.987 1.00 79.06 107 LEU A O 1
ATOM 807 N N . GLY A 1 108 ? 1.485 -2.952 15.829 1.00 81.25 108 GLY A N 1
ATOM 808 C CA . GLY A 1 108 ? 1.846 -1.834 16.714 1.00 81.25 108 GLY A CA 1
ATOM 809 C C . GLY A 1 108 ? 2.315 -0.550 16.002 1.00 81.25 108 GLY A C 1
ATOM 810 O O . GLY A 1 108 ? 2.797 0.375 16.659 1.00 81.25 108 GLY A O 1
ATOM 811 N N . ASN A 1 109 ? 2.186 -0.475 14.674 1.00 89.50 109 ASN A N 1
ATOM 812 C CA . ASN A 1 109 ? 2.630 0.644 13.837 1.00 89.50 109 ASN A CA 1
ATOM 813 C C . ASN A 1 109 ? 1.475 1.431 13.216 1.00 89.50 109 ASN A C 1
ATOM 815 O O . ASN A 1 109 ? 1.718 2.489 12.632 1.00 89.50 109 ASN A O 1
ATOM 819 N N . TYR A 1 110 ? 0.244 0.946 13.358 1.00 93.31 110 TYR A N 1
ATOM 820 C CA . TYR A 1 110 ? -0.961 1.603 12.875 1.00 93.31 110 TYR A CA 1
ATOM 821 C C . TYR A 1 110 ? -1.990 1.749 14.000 1.00 93.31 110 TYR A C 1
ATOM 823 O O . TYR A 1 110 ? -2.033 0.929 14.916 1.00 93.31 110 TYR A O 1
ATOM 831 N N . ILE A 1 111 ? -2.834 2.781 13.928 1.00 92.00 111 ILE A N 1
ATOM 832 C CA . ILE A 1 111 ? -3.980 2.995 14.824 1.00 92.00 111 ILE A CA 1
ATOM 833 C C . ILE A 1 111 ? -5.209 3.376 13.996 1.00 92.00 111 ILE A C 1
ATOM 835 O O . ILE A 1 111 ? -5.169 4.312 13.198 1.00 92.00 111 ILE A O 1
ATOM 839 N N . PHE A 1 112 ? -6.322 2.681 14.220 1.00 91.06 112 PHE A N 1
ATOM 840 C CA . PHE A 1 112 ? -7.623 3.072 13.689 1.00 91.06 112 PHE A CA 1
ATOM 841 C C . PHE A 1 112 ? -8.086 4.347 14.394 1.00 91.06 112 PHE A C 1
ATOM 843 O O . PHE A 1 112 ? -8.256 4.349 15.608 1.00 91.06 112 PHE A O 1
ATOM 850 N N . ALA A 1 113 ? -8.285 5.444 13.672 1.00 90.38 113 ALA A N 1
ATOM 851 C CA . ALA A 1 113 ? -8.862 6.670 14.215 1.00 90.38 113 ALA A CA 1
ATOM 852 C C . ALA A 1 113 ? -10.094 7.082 13.403 1.00 90.38 113 ALA A C 1
ATOM 854 O O . ALA A 1 113 ? -10.322 6.593 12.295 1.00 90.38 113 ALA A O 1
ATOM 855 N N . ARG A 1 114 ? -10.900 8.002 13.938 1.00 87.19 114 ARG A N 1
ATOM 856 C CA . ARG A 1 114 ? -12.054 8.553 13.210 1.00 87.19 114 ARG A CA 1
ATOM 857 C C . ARG A 1 114 ? -11.642 9.224 11.894 1.00 87.19 114 ARG A C 1
ATOM 859 O O . ARG A 1 114 ? -12.340 9.132 10.891 1.00 87.19 114 ARG A O 1
ATOM 866 N N . ASP A 1 115 ? -10.520 9.935 11.905 1.00 86.38 115 ASP A N 1
ATOM 867 C CA . ASP A 1 115 ? -10.068 10.703 10.739 1.00 86.38 115 ASP A CA 1
ATOM 868 C C . ASP A 1 115 ? -9.472 9.807 9.632 1.00 86.38 115 ASP A C 1
ATOM 870 O O . ASP A 1 115 ? -9.267 10.262 8.511 1.00 86.38 115 ASP A O 1
ATOM 874 N N . GLY A 1 116 ? -9.200 8.535 9.937 1.00 92.56 116 GLY A N 1
ATOM 875 C CA . GLY A 1 116 ? -8.540 7.565 9.066 1.00 92.56 116 GLY A CA 1
ATOM 876 C C . GLY A 1 116 ? -7.565 6.700 9.865 1.00 92.56 116 GLY A C 1
ATOM 877 O O . GLY A 1 116 ? -7.654 6.616 11.090 1.00 92.56 116 GLY A O 1
ATOM 878 N N . ILE A 1 117 ? -6.632 6.043 9.185 1.00 94.38 117 ILE A N 1
ATOM 879 C CA . ILE A 1 117 ? -5.618 5.214 9.843 1.00 94.38 117 ILE A CA 1
ATOM 880 C C . ILE A 1 117 ? -4.382 6.071 10.110 1.00 94.38 117 ILE A C 1
ATOM 882 O O . ILE A 1 117 ? -3.848 6.716 9.207 1.00 94.38 117 ILE A O 1
ATOM 886 N N . LEU A 1 118 ? -3.933 6.093 11.360 1.00 94.88 118 LEU A N 1
ATOM 887 C CA . LEU A 1 118 ? -2.685 6.736 11.747 1.00 94.88 118 LEU A CA 1
ATOM 888 C C . LEU A 1 118 ? -1.550 5.724 11.646 1.00 94.88 118 LEU A C 1
ATOM 890 O O . LEU A 1 118 ? -1.706 4.593 12.090 1.00 94.88 118 LEU A O 1
ATOM 894 N N . GLN A 1 119 ? -0.406 6.137 11.118 1.00 94.62 119 GLN A N 1
ATOM 895 C CA . GLN A 1 119 ? 0.824 5.355 11.100 1.00 94.62 119 GLN A CA 1
ATOM 896 C C . GLN A 1 119 ? 1.876 6.021 11.975 1.00 94.62 119 GLN A C 1
ATOM 898 O O . GLN A 1 119 ? 2.005 7.250 11.994 1.00 94.62 119 GLN A O 1
ATOM 903 N N . LYS A 1 120 ? 2.636 5.205 12.704 1.00 93.69 120 LYS A N 1
ATOM 904 C CA . LYS A 1 120 ? 3.735 5.677 13.538 1.00 93.69 120 LYS A CA 1
ATOM 905 C C . LYS A 1 120 ? 4.767 6.371 12.658 1.00 93.69 120 LYS A C 1
ATOM 907 O O . LYS A 1 120 ? 5.230 5.802 11.668 1.00 93.69 120 LYS A O 1
ATOM 912 N N . GLN A 1 121 ? 5.125 7.601 13.009 1.00 93.06 121 GLN A N 1
ATOM 913 C CA . GLN A 1 121 ? 6.046 8.378 12.196 1.00 93.06 121 GLN A CA 1
ATOM 914 C C . GLN A 1 121 ? 7.481 7.842 12.338 1.00 93.06 121 GLN A C 1
ATOM 916 O O . GLN A 1 121 ? 7.973 7.721 13.466 1.00 93.06 121 GLN A O 1
ATOM 921 N N . PRO A 1 122 ? 8.182 7.547 11.227 1.00 92.12 122 PRO A N 1
ATOM 922 C CA . PRO A 1 122 ? 9.593 7.189 11.283 1.00 92.12 122 PRO A CA 1
ATOM 923 C C . PRO A 1 122 ? 10.451 8.335 11.839 1.00 92.12 122 PRO A C 1
ATOM 925 O O . PRO A 1 122 ? 10.150 9.513 11.643 1.00 92.12 122 PRO A O 1
ATOM 928 N N . ALA A 1 123 ? 11.559 7.998 12.504 1.00 92.38 123 ALA A N 1
ATOM 929 C CA . ALA A 1 123 ? 12.429 8.993 13.140 1.00 92.38 123 ALA A CA 1
ATOM 930 C C . ALA A 1 123 ? 13.080 9.976 12.151 1.00 92.38 123 ALA A C 1
ATOM 932 O O .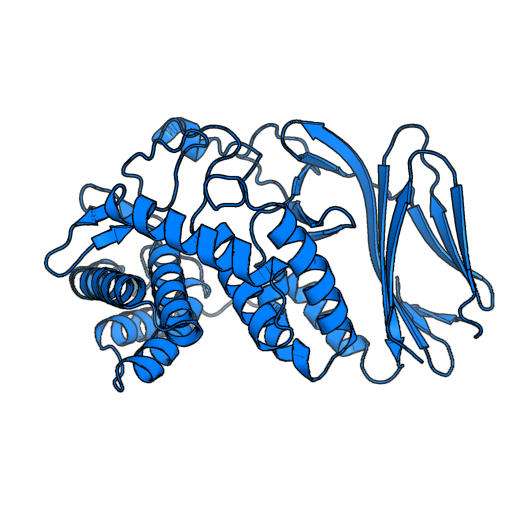 ALA A 1 123 ? 13.418 11.097 12.522 1.00 92.38 123 ALA A O 1
ATOM 933 N N . ASN A 1 124 ? 13.222 9.569 10.889 1.00 93.19 124 ASN A N 1
ATOM 934 C CA . ASN A 1 124 ? 13.761 10.381 9.801 1.00 93.19 124 ASN A CA 1
ATOM 935 C C . ASN A 1 124 ? 12.684 11.183 9.045 1.00 93.19 124 ASN A C 1
ATOM 937 O O . ASN A 1 124 ? 12.956 11.705 7.967 1.00 93.19 124 ASN A O 1
ATOM 941 N N . TYR A 1 125 ? 11.457 11.272 9.561 1.00 94.44 125 TYR A N 1
ATOM 942 C CA . TYR A 1 125 ? 10.400 12.100 8.977 1.00 94.44 125 TYR A CA 1
ATOM 943 C C . TYR A 1 125 ? 10.224 13.375 9.790 1.00 94.44 125 TYR A C 1
ATOM 945 O O . TYR A 1 125 ? 10.233 13.332 11.018 1.00 94.44 125 TYR A O 1
ATOM 953 N N . VAL A 1 126 ? 10.007 14.507 9.122 1.00 92.75 126 VAL A N 1
ATOM 954 C CA . VAL A 1 126 ? 9.801 15.811 9.762 1.00 92.75 126 VAL A CA 1
ATOM 955 C C . VAL A 1 126 ? 8.380 16.347 9.533 1.00 92.75 126 VAL A C 1
ATOM 957 O O . VAL A 1 126 ? 7.813 16.098 8.467 1.00 92.75 126 VAL A O 1
ATOM 960 N N . PRO A 1 127 ? 7.806 17.100 10.497 1.00 90.44 127 PRO A N 1
ATOM 961 C CA . PRO A 1 127 ? 8.357 17.401 11.826 1.00 90.44 127 PRO A CA 1
ATOM 962 C C . PRO A 1 127 ? 8.385 16.160 12.732 1.00 90.44 127 PRO A C 1
ATOM 964 O O . PRO A 1 127 ? 7.365 15.496 12.889 1.00 90.44 127 PRO A O 1
ATOM 967 N N . TYR A 1 128 ? 9.538 15.839 13.330 1.00 87.81 128 TYR A N 1
ATOM 968 C CA . TYR A 1 128 ? 9.665 14.692 14.236 1.00 87.81 128 TYR A CA 1
ATOM 969 C C . TYR A 1 128 ? 9.396 15.104 15.680 1.00 87.81 128 TYR A C 1
ATOM 971 O O . TYR A 1 128 ? 9.961 16.084 16.168 1.00 87.81 128 TYR A O 1
ATOM 979 N N . GLN A 1 129 ? 8.587 14.311 16.375 1.00 83.88 129 GLN A N 1
ATOM 980 C CA . GLN A 1 129 ? 8.453 14.342 17.827 1.00 83.88 129 GLN A CA 1
ATOM 981 C C . GLN A 1 129 ? 8.300 12.902 18.341 1.00 83.88 129 GLN A C 1
ATOM 983 O O . GLN A 1 129 ? 7.769 12.051 17.619 1.00 83.88 129 GLN A O 1
ATOM 988 N N . PRO A 1 130 ? 8.719 12.603 19.584 1.00 84.44 130 PRO A N 1
ATOM 989 C CA . PRO A 1 130 ? 8.336 11.356 20.236 1.00 84.44 130 PRO A CA 1
ATOM 990 C C . PRO A 1 130 ? 6.811 11.190 20.217 1.00 84.44 130 PRO A C 1
ATOM 992 O O . PRO A 1 130 ? 6.083 12.160 20.420 1.00 84.44 130 PRO A O 1
ATOM 995 N N . ASN A 1 131 ? 6.337 9.967 19.970 1.00 85.88 131 ASN A N 1
ATOM 996 C CA . ASN A 1 131 ? 4.911 9.634 19.851 1.00 85.88 131 ASN A CA 1
ATOM 997 C C . ASN A 1 131 ? 4.160 10.401 18.749 1.00 85.88 131 ASN A C 1
ATOM 999 O O . ASN A 1 131 ? 2.945 10.570 18.850 1.00 85.88 131 ASN A O 1
ATOM 1003 N N . ASN A 1 132 ? 4.854 10.854 17.699 1.00 90.75 132 ASN A N 1
ATOM 1004 C CA . ASN A 1 132 ? 4.188 11.433 16.540 1.00 90.75 132 ASN A CA 1
ATOM 1005 C C . ASN A 1 132 ? 3.699 10.345 15.582 1.00 90.75 132 ASN A C 1
ATOM 1007 O O . ASN A 1 132 ? 4.389 9.360 15.299 1.00 90.75 132 ASN A O 1
ATOM 1011 N N . TRP A 1 133 ? 2.496 10.554 15.078 1.00 94.06 133 TRP A N 1
ATOM 1012 C CA . TRP A 1 133 ? 1.839 9.722 14.085 1.00 94.06 133 TRP A CA 1
ATOM 1013 C C . TRP A 1 133 ? 1.397 10.612 12.934 1.00 94.06 133 TRP A C 1
ATOM 1015 O O . TRP A 1 133 ? 1.302 11.828 13.084 1.00 94.06 133 TRP A O 1
ATOM 1025 N N . TYR A 1 134 ? 1.107 10.029 11.784 1.00 94.69 134 TYR A N 1
ATOM 1026 C CA . TYR A 1 134 ? 0.548 10.770 10.662 1.00 94.69 134 TYR A CA 1
ATOM 1027 C C . TYR A 1 134 ? -0.557 9.973 9.994 1.00 94.69 134 TYR A C 1
ATOM 1029 O O . TYR A 1 134 ? -0.595 8.744 10.073 1.00 94.69 134 TYR A O 1
ATOM 1037 N N . LEU A 1 135 ? -1.474 10.680 9.344 1.00 94.88 135 LEU A N 1
ATOM 1038 C CA . LEU A 1 135 ? -2.568 10.052 8.619 1.00 94.88 135 LEU A CA 1
ATOM 1039 C C . LEU A 1 135 ? -2.028 9.369 7.352 1.00 94.88 135 LEU A C 1
ATOM 1041 O O . LEU A 1 135 ? -1.700 10.042 6.372 1.00 94.88 135 LEU A O 1
ATOM 1045 N N . THR A 1 136 ? -1.920 8.039 7.366 1.00 95.44 136 THR A N 1
ATOM 1046 C CA . THR A 1 136 ? -1.205 7.306 6.309 1.00 95.44 136 THR A CA 1
ATOM 1047 C C . THR A 1 136 ? -1.937 7.359 4.973 1.00 95.44 136 THR A C 1
ATOM 1049 O O . THR A 1 136 ? -3.167 7.385 4.930 1.00 95.44 136 THR A O 1
ATOM 1052 N N . ALA A 1 137 ? -1.185 7.387 3.873 1.00 96.56 137 ALA A N 1
ATOM 1053 C CA . ALA A 1 137 ? -1.721 7.214 2.525 1.00 96.56 137 ALA A CA 1
ATOM 1054 C C . ALA A 1 137 ? -1.937 5.733 2.167 1.00 96.56 137 ALA A C 1
ATOM 1056 O O . ALA A 1 137 ? -2.516 5.446 1.124 1.00 96.56 137 ALA A O 1
ATOM 1057 N N . SER A 1 138 ? -1.477 4.806 3.016 1.00 95.62 138 SER A N 1
ATOM 1058 C CA . SER A 1 138 ? -1.472 3.365 2.767 1.00 95.62 138 SER A CA 1
ATOM 1059 C C . SER A 1 138 ? -2.602 2.642 3.497 1.00 95.62 138 SER A C 1
ATOM 1061 O O . SER A 1 138 ? -2.761 2.780 4.709 1.00 95.62 138 SER A O 1
ATOM 1063 N N . SER A 1 139 ? -3.322 1.778 2.787 1.00 95.88 139 SER A N 1
ATOM 1064 C CA . SER A 1 139 ? -4.283 0.828 3.362 1.00 95.88 139 SER A CA 1
ATOM 1065 C C . SER A 1 139 ? -3.642 -0.485 3.834 1.00 95.88 139 SER A C 1
ATOM 1067 O O . SER A 1 139 ? -4.363 -1.455 4.063 1.00 95.88 139 SER A O 1
ATOM 1069 N N . TRP A 1 140 ? -2.308 -0.548 3.965 1.00 92.12 140 TRP A N 1
ATOM 1070 C CA . TRP A 1 140 ? -1.567 -1.791 4.226 1.00 92.12 140 TRP A CA 1
ATOM 1071 C C . TRP A 1 140 ? -2.169 -2.638 5.355 1.00 92.12 140 TRP A C 1
ATOM 1073 O O . TRP A 1 140 ? -2.392 -3.823 5.148 1.00 92.12 140 TRP A O 1
ATOM 1083 N N . SER A 1 141 ? -2.515 -2.046 6.504 1.00 91.62 141 SER A N 1
ATOM 1084 C CA . SER A 1 141 ? -3.101 -2.804 7.618 1.00 91.62 141 SER A CA 1
ATOM 1085 C C . SER A 1 141 ? -4.458 -3.426 7.274 1.00 91.62 141 SER A C 1
ATOM 1087 O O . SER A 1 141 ? -4.732 -4.555 7.660 1.00 91.62 141 SER A O 1
ATOM 1089 N N . LEU A 1 142 ? -5.303 -2.753 6.492 1.00 93.25 142 LEU A N 1
ATOM 1090 C CA . LEU A 1 142 ? -6.576 -3.332 6.055 1.00 93.25 142 LEU A CA 1
ATOM 1091 C C . LEU A 1 142 ? -6.384 -4.434 5.011 1.00 93.25 142 LEU A C 1
ATOM 1093 O O . LEU A 1 142 ? -7.152 -5.393 5.008 1.00 93.25 142 LEU A O 1
ATOM 1097 N N . ASN A 1 143 ? -5.343 -4.346 4.176 1.00 91.88 143 ASN A N 1
ATOM 1098 C CA . ASN A 1 143 ? -5.029 -5.395 3.203 1.00 91.88 143 ASN A CA 1
ATOM 1099 C C . ASN A 1 143 ? -4.745 -6.749 3.878 1.00 91.88 143 ASN A C 1
ATOM 1101 O O . ASN A 1 143 ? -5.099 -7.787 3.324 1.00 91.88 143 ASN A O 1
ATOM 1105 N N . GLN A 1 144 ? -4.213 -6.742 5.106 1.00 88.62 144 GLN A N 1
ATOM 1106 C CA . GLN A 1 144 ? -3.904 -7.954 5.878 1.00 88.62 144 GLN A CA 1
ATOM 1107 C C . GLN A 1 144 ? -5.137 -8.725 6.382 1.00 88.62 144 GLN A C 1
ATOM 1109 O O . GLN A 1 144 ? -4.991 -9.839 6.890 1.00 88.62 144 GLN A O 1
ATOM 1114 N N . VAL A 1 145 ? -6.332 -8.135 6.292 1.00 90.31 145 VAL A N 1
ATOM 1115 C CA . VAL A 1 145 ? -7.592 -8.728 6.779 1.00 90.31 145 VAL A CA 1
ATOM 1116 C C . VAL A 1 145 ? -8.670 -8.797 5.696 1.00 90.31 145 VAL A C 1
ATOM 1118 O O . VAL A 1 145 ? -9.843 -9.020 5.996 1.00 90.31 145 VAL A O 1
ATOM 1121 N N . LEU A 1 146 ? -8.303 -8.609 4.424 1.00 89.94 146 LEU A N 1
ATOM 1122 C CA . LEU A 1 146 ? -9.260 -8.642 3.313 1.00 89.94 146 LEU A CA 1
ATOM 1123 C C . LEU A 1 146 ? -9.891 -10.023 3.090 1.00 89.94 146 LEU A C 1
ATOM 1125 O O . LEU A 1 146 ? -11.007 -10.103 2.576 1.00 89.94 146 LEU A O 1
ATOM 1129 N N . ASP A 1 147 ? -9.206 -11.097 3.480 1.00 89.56 147 ASP A N 1
ATOM 1130 C CA . ASP A 1 147 ? -9.727 -12.468 3.479 1.00 89.56 147 ASP A CA 1
ATOM 1131 C C . ASP A 1 147 ? -10.946 -12.626 4.399 1.00 89.56 147 ASP A C 1
ATOM 1133 O O . ASP A 1 147 ? -11.839 -13.416 4.110 1.00 89.56 147 ASP A O 1
ATOM 1137 N N . LEU A 1 148 ? -11.033 -11.809 5.452 1.00 88.81 148 LEU A N 1
ATOM 1138 C CA . LEU A 1 148 ? -12.108 -11.851 6.441 1.00 88.81 148 LEU A CA 1
ATOM 1139 C C . LEU A 1 148 ? -13.358 -11.061 6.020 1.00 88.81 148 LEU A C 1
ATOM 1141 O O . LEU A 1 148 ? -14.374 -11.111 6.712 1.00 88.81 148 LEU A O 1
ATOM 1145 N N . LEU A 1 149 ? -13.318 -10.325 4.901 1.00 88.00 149 LEU A N 1
ATOM 1146 C CA . LEU A 1 149 ? -14.417 -9.444 4.481 1.00 88.00 149 LEU A CA 1
ATOM 1147 C C . LEU A 1 149 ? -15.758 -10.162 4.307 1.00 88.00 149 LEU A C 1
ATOM 1149 O O . LEU A 1 149 ? -16.802 -9.563 4.561 1.00 88.00 149 LEU A O 1
ATOM 1153 N N . VAL A 1 150 ? -15.746 -11.399 3.807 1.00 85.94 150 VAL A N 1
ATOM 1154 C CA . VAL A 1 150 ? -16.976 -12.144 3.493 1.00 85.94 150 VAL A CA 1
ATOM 1155 C C . VAL A 1 150 ? -17.590 -12.725 4.759 1.00 85.94 150 VAL A C 1
ATOM 1157 O O . VAL A 1 150 ? -18.795 -12.587 4.976 1.00 85.94 150 VAL A O 1
ATOM 1160 N N . ASP A 1 151 ? -16.748 -13.321 5.596 1.00 85.06 151 ASP A N 1
ATOM 1161 C CA . ASP A 1 151 ? -17.183 -14.107 6.747 1.00 85.06 151 ASP A CA 1
ATOM 1162 C C . ASP A 1 151 ? -17.467 -13.230 7.972 1.00 85.06 151 ASP A C 1
ATOM 1164 O O . ASP A 1 151 ? -18.316 -13.564 8.796 1.00 85.06 151 ASP A O 1
ATOM 1168 N N . TYR A 1 152 ? -16.823 -12.062 8.065 1.00 83.81 152 TYR A N 1
ATOM 1169 C CA . TYR A 1 152 ? -16.874 -11.211 9.249 1.00 83.81 152 TYR A CA 1
ATOM 1170 C C . TYR A 1 152 ? -17.412 -9.819 8.921 1.00 83.81 152 TYR A C 1
ATOM 1172 O O . TYR A 1 152 ? -16.681 -8.904 8.530 1.00 83.81 152 TYR A O 1
ATOM 1180 N N . ARG A 1 153 ? -18.716 -9.623 9.160 1.00 81.19 153 ARG A N 1
ATOM 1181 C CA . ARG A 1 153 ? -19.403 -8.335 8.945 1.00 81.19 153 ARG A CA 1
ATOM 1182 C C . ARG A 1 153 ? -18.734 -7.173 9.688 1.00 81.19 153 ARG A C 1
ATOM 1184 O O . ARG A 1 153 ? -18.665 -6.077 9.151 1.00 81.19 153 ARG A O 1
ATOM 1191 N N . ALA A 1 154 ? -18.161 -7.422 10.854 1.00 79.75 154 ALA A N 1
ATOM 1192 C CA . ALA A 1 154 ? -17.367 -6.453 11.593 1.00 79.75 154 ALA A CA 1
ATOM 1193 C C . ALA A 1 154 ? -16.160 -5.891 10.810 1.00 79.75 154 ALA A C 1
ATOM 1195 O O . ALA A 1 154 ? -15.981 -4.677 10.709 1.00 79.75 154 ALA A O 1
ATOM 1196 N N . VAL A 1 155 ? -15.348 -6.777 10.220 1.00 85.88 155 VAL A N 1
ATOM 1197 C CA . VAL A 1 155 ? -14.190 -6.403 9.387 1.00 85.88 155 VAL A CA 1
ATOM 1198 C C . VAL A 1 155 ? -14.658 -5.673 8.136 1.00 85.88 155 VAL A C 1
ATOM 1200 O O . VAL A 1 155 ? -14.038 -4.709 7.688 1.00 85.88 155 VAL A O 1
ATOM 1203 N N . ARG A 1 156 ? -15.785 -6.113 7.590 1.00 88.50 156 ARG A N 1
ATOM 1204 C CA . ARG A 1 156 ? -16.424 -5.549 6.408 1.00 88.50 156 ARG A CA 1
ATOM 1205 C C . ARG A 1 156 ? -16.904 -4.122 6.618 1.00 88.50 156 ARG A C 1
ATOM 1207 O O . ARG A 1 156 ? -16.556 -3.255 5.823 1.00 88.50 156 ARG A O 1
ATOM 1214 N N . ASP A 1 157 ? -17.627 -3.866 7.704 1.00 87.62 157 ASP A N 1
ATOM 1215 C CA . ASP A 1 157 ? -18.098 -2.529 8.062 1.00 87.62 157 ASP A CA 1
ATOM 1216 C C . ASP A 1 157 ? -16.892 -1.603 8.323 1.00 87.62 157 ASP A C 1
ATOM 1218 O O . ASP A 1 157 ? -16.899 -0.442 7.907 1.00 87.62 157 ASP A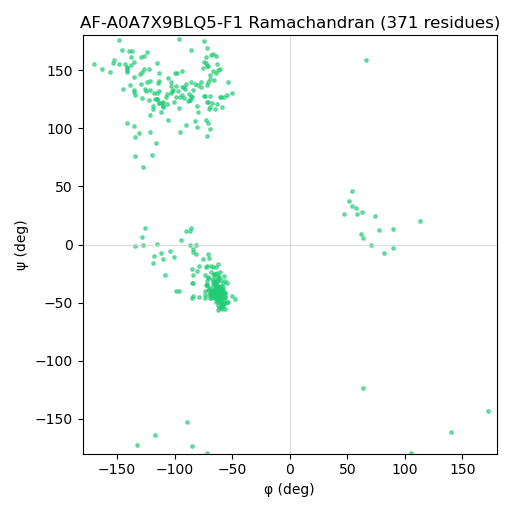 O 1
ATOM 1222 N N . LEU A 1 158 ? -15.817 -2.128 8.933 1.00 89.62 158 LEU A N 1
ATOM 1223 C CA . LEU A 1 158 ? -14.593 -1.372 9.242 1.00 89.62 158 LEU A CA 1
ATOM 1224 C C . LEU A 1 158 ? -13.848 -0.998 7.970 1.00 89.62 158 LEU A C 1
ATOM 1226 O O . LEU A 1 158 ? -13.463 0.156 7.774 1.00 89.62 158 LEU A O 1
ATOM 1230 N N . SER A 1 159 ? -13.704 -1.968 7.079 1.00 93.50 159 SER A N 1
ATOM 1231 C CA . SER A 1 159 ? -13.076 -1.775 5.782 1.00 93.50 159 SER A CA 1
ATOM 1232 C C . SER A 1 159 ? -13.886 -0.808 4.922 1.00 93.50 159 SER A C 1
ATOM 1234 O O . SER A 1 159 ? -13.306 0.085 4.315 1.00 93.50 159 SER A O 1
ATOM 1236 N N . LEU A 1 160 ? -15.219 -0.906 4.922 1.00 94.19 160 LEU A N 1
ATOM 1237 C CA . LEU A 1 160 ? -16.083 0.015 4.185 1.00 94.19 160 LEU A CA 1
ATOM 1238 C C . LEU A 1 160 ? -15.981 1.446 4.731 1.00 94.19 160 LEU A C 1
ATOM 1240 O O . LEU A 1 160 ? -15.858 2.394 3.954 1.00 94.19 160 LEU A O 1
ATOM 1244 N N . TYR A 1 161 ? -15.973 1.612 6.058 1.00 93.94 161 TYR A N 1
ATOM 1245 C CA . TYR A 1 161 ? -15.764 2.912 6.697 1.00 93.94 161 TYR A CA 1
ATOM 1246 C C . TYR A 1 161 ? -14.447 3.555 6.245 1.00 93.94 161 TYR A C 1
ATOM 1248 O O . TYR A 1 161 ? -14.433 4.703 5.793 1.00 93.94 161 TYR A O 1
ATOM 1256 N N . TYR A 1 162 ? -13.341 2.810 6.316 1.00 96.00 162 TYR A N 1
ATOM 1257 C CA . TYR A 1 162 ? -12.036 3.332 5.923 1.00 96.00 162 TYR A CA 1
ATOM 1258 C C . TYR A 1 162 ? -11.858 3.464 4.410 1.00 96.00 162 TYR A C 1
ATOM 1260 O O . TYR A 1 162 ? -11.131 4.357 3.982 1.00 96.00 162 TYR A O 1
ATOM 1268 N N . ALA A 1 163 ? -12.559 2.676 3.593 1.00 97.75 163 ALA A N 1
ATOM 1269 C CA . ALA A 1 163 ? -12.607 2.874 2.147 1.00 97.75 163 ALA A CA 1
ATOM 1270 C C . ALA A 1 163 ? -13.159 4.257 1.797 1.00 97.75 163 ALA A C 1
ATOM 1272 O O . ALA A 1 163 ? -12.539 4.971 1.011 1.00 97.75 163 ALA A O 1
ATOM 1273 N N . TYR A 1 164 ? -14.242 4.699 2.449 1.00 97.56 164 TYR A N 1
ATOM 1274 C CA . TYR A 1 164 ? -14.718 6.077 2.286 1.00 97.56 164 TYR A CA 1
ATOM 1275 C C . TYR A 1 164 ? -13.673 7.101 2.741 1.00 97.56 164 TYR A C 1
ATOM 1277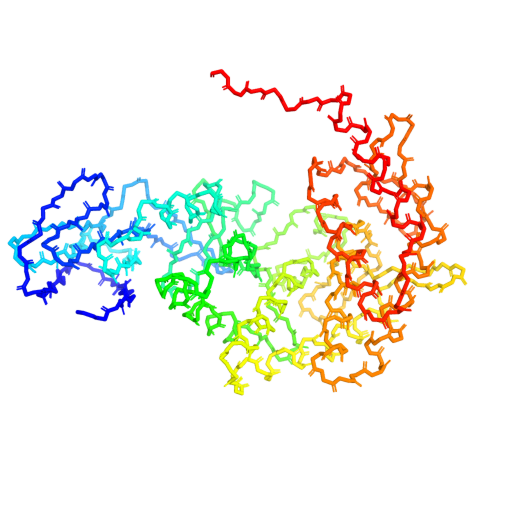 O O . TYR A 1 164 ? -13.442 8.080 2.037 1.00 97.56 164 TYR A O 1
ATOM 1285 N N . LYS A 1 165 ? -12.977 6.855 3.860 1.00 96.75 165 LYS A N 1
ATOM 1286 C CA . LYS A 1 165 ? -11.910 7.756 4.336 1.00 96.75 165 LYS A CA 1
ATOM 1287 C C . LYS A 1 165 ? -10.715 7.861 3.402 1.00 96.75 165 LYS A C 1
ATOM 1289 O O . LYS A 1 165 ? -10.141 8.942 3.296 1.00 96.75 165 LYS A O 1
ATOM 1294 N N . PHE A 1 166 ? -10.338 6.789 2.719 1.00 98.12 166 PHE A N 1
ATOM 1295 C CA . PHE A 1 166 ? -9.301 6.853 1.694 1.00 98.12 166 PHE A CA 1
ATOM 1296 C C . PHE A 1 166 ? -9.806 7.538 0.422 1.00 98.12 166 PHE A C 1
ATOM 1298 O O . PHE A 1 166 ? -9.137 8.436 -0.083 1.00 98.12 166 PHE A O 1
ATOM 1305 N N . ALA A 1 167 ? -11.000 7.180 -0.056 1.00 97.94 167 ALA A N 1
ATOM 1306 C CA . ALA A 1 167 ? -11.607 7.771 -1.246 1.00 97.94 167 ALA A CA 1
ATOM 1307 C C . ALA A 1 167 ? -11.747 9.302 -1.149 1.00 97.94 167 ALA A C 1
ATOM 1309 O O . ALA A 1 167 ? -11.410 10.011 -2.094 1.00 97.94 167 ALA A O 1
ATOM 1310 N N . GLU A 1 168 ? -12.159 9.817 0.016 1.00 96.69 168 GLU A N 1
ATOM 1311 C CA . GLU A 1 168 ? -12.290 11.257 0.306 1.00 96.69 168 GLU A CA 1
ATOM 1312 C C . GLU A 1 168 ? -10.957 12.030 0.228 1.00 96.69 168 GLU A C 1
ATOM 1314 O O . GLU A 1 168 ? -10.968 13.258 0.158 1.00 96.69 168 GLU A O 1
ATOM 1319 N N . ARG A 1 169 ? -9.809 11.341 0.264 1.00 96.56 169 ARG A N 1
ATOM 1320 C CA . ARG A 1 169 ? -8.476 11.957 0.373 1.00 96.56 169 ARG A CA 1
ATOM 1321 C C . ARG A 1 169 ? -7.682 11.992 -0.926 1.00 96.56 169 ARG A C 1
ATOM 1323 O O . ARG A 1 169 ? -6.604 12.585 -0.939 1.00 96.56 169 ARG A O 1
ATOM 1330 N N . TYR A 1 170 ? -8.181 11.376 -1.995 1.00 97.44 170 TYR A N 1
ATOM 1331 C CA . TYR A 1 170 ? -7.569 11.515 -3.313 1.00 97.44 170 TYR A CA 1
ATOM 1332 C C . TYR A 1 170 ? -7.655 12.973 -3.767 1.00 97.44 170 TYR A C 1
ATOM 1334 O O . TYR A 1 170 ? -8.746 13.535 -3.892 1.00 97.44 170 TYR A O 1
ATOM 1342 N N . ASN A 1 171 ? -6.498 13.581 -4.022 1.00 96.06 171 ASN A N 1
ATOM 1343 C CA . ASN A 1 171 ? -6.414 14.952 -4.504 1.00 96.06 171 ASN A CA 1
ATOM 1344 C C . ASN 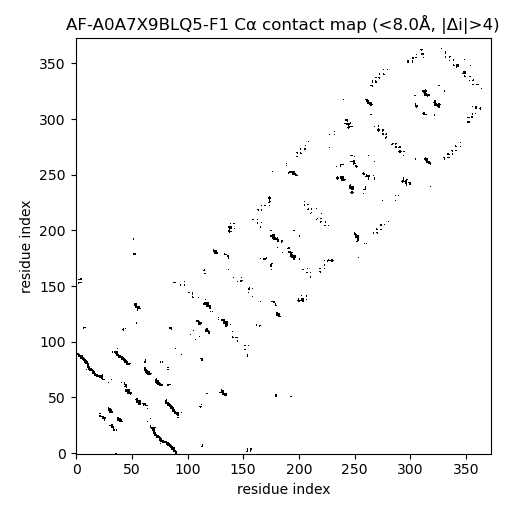A 1 171 ? -6.869 15.064 -5.974 1.00 96.06 171 ASN A C 1
ATOM 1346 O O . ASN A 1 171 ? -7.271 14.086 -6.618 1.00 96.06 171 ASN A O 1
ATOM 1350 N N . GLU A 1 172 ? -6.823 16.283 -6.508 1.00 94.94 172 GLU A N 1
ATOM 1351 C CA . GLU A 1 172 ? -7.184 16.564 -7.902 1.00 94.94 172 GLU A CA 1
ATOM 1352 C C . GLU A 1 172 ? -6.238 15.889 -8.901 1.00 94.94 172 GLU A C 1
ATOM 1354 O O . GLU A 1 172 ? -6.678 15.503 -9.979 1.00 94.94 172 GLU A O 1
ATOM 1359 N N . MET A 1 173 ? -4.968 15.693 -8.527 1.00 94.88 173 MET A N 1
ATOM 1360 C CA . MET A 1 173 ? -3.994 15.007 -9.373 1.00 94.88 173 MET A CA 1
ATOM 1361 C C . MET A 1 173 ? -4.261 13.512 -9.496 1.00 94.88 173 MET A C 1
ATOM 1363 O O . MET A 1 173 ? -3.907 12.963 -10.523 1.00 94.88 173 MET A O 1
ATOM 1367 N N . GLY A 1 174 ? -4.864 12.866 -8.492 1.00 97.06 174 GLY A N 1
ATOM 1368 C CA . GLY A 1 174 ? -5.151 11.428 -8.509 1.00 97.06 174 GLY A CA 1
ATOM 1369 C C . GLY A 1 174 ? -4.377 10.588 -7.499 1.00 97.06 174 GLY A C 1
ATOM 1370 O O . GLY A 1 174 ? -4.318 9.374 -7.650 1.00 97.06 174 GLY A O 1
ATOM 1371 N N . PHE A 1 175 ? -3.836 11.177 -6.431 1.00 97.75 175 PHE A N 1
ATOM 1372 C CA . PHE A 1 175 ? -3.196 10.413 -5.355 1.00 97.75 175 PHE A CA 1
ATOM 1373 C C . PHE A 1 175 ? -3.513 10.971 -3.961 1.00 97.75 175 PHE A C 1
ATOM 1375 O O . PHE A 1 175 ? -4.022 12.081 -3.807 1.00 97.75 175 PHE A O 1
ATOM 1382 N N . ILE A 1 176 ? -3.208 10.189 -2.928 1.00 97.94 176 ILE A N 1
ATOM 1383 C CA . ILE A 1 176 ? -3.226 10.609 -1.528 1.00 97.94 176 ILE A CA 1
ATOM 1384 C C . ILE A 1 176 ? -1.795 11.003 -1.134 1.00 97.94 176 ILE A C 1
ATOM 1386 O O . ILE A 1 176 ? -0.902 10.147 -1.161 1.00 97.94 176 ILE A O 1
ATOM 1390 N N . PRO A 1 177 ? -1.545 12.273 -0.769 1.00 96.69 177 PRO A N 1
ATOM 1391 C CA . PRO A 1 177 ? -0.208 12.726 -0.411 1.00 96.69 177 PRO A CA 1
ATOM 1392 C C . PRO A 1 177 ? 0.247 12.157 0.937 1.00 96.69 177 PRO A C 1
ATOM 1394 O O . PRO A 1 177 ? -0.505 12.138 1.920 1.00 96.69 177 PRO A O 1
ATOM 1397 N N . THR A 1 178 ? 1.518 11.768 1.008 1.00 96.38 178 THR A N 1
ATOM 1398 C CA . THR A 1 178 ? 2.209 11.487 2.267 1.00 96.38 178 THR A CA 1
ATOM 1399 C C . THR A 1 178 ? 2.652 12.809 2.876 1.00 96.38 178 THR A C 1
ATOM 1401 O O . THR A 1 178 ? 3.621 13.427 2.443 1.00 96.38 178 THR A O 1
ATOM 1404 N N . ALA A 1 179 ? 1.897 13.274 3.870 1.00 94.38 179 ALA A N 1
ATOM 1405 C CA . ALA A 1 179 ? 2.031 14.627 4.395 1.00 94.38 179 ALA A CA 1
ATOM 1406 C C . ALA A 1 179 ? 3.396 14.960 5.037 1.00 94.38 179 ALA A C 1
ATOM 1408 O O . ALA A 1 179 ? 3.985 15.965 4.633 1.00 94.38 179 ALA A O 1
ATOM 1409 N N . PRO A 1 180 ? 3.939 14.181 5.997 1.00 95.06 180 PRO A N 1
ATOM 1410 C CA . PRO A 1 180 ? 5.253 14.479 6.567 1.00 95.06 180 PRO A CA 1
ATOM 1411 C C . PRO A 1 180 ? 6.369 14.304 5.531 1.00 95.06 180 PRO A C 1
ATOM 1413 O O . PRO A 1 180 ? 6.293 13.440 4.663 1.00 95.06 180 PRO A O 1
ATOM 1416 N N . ARG A 1 181 ? 7.447 15.085 5.647 1.00 95.31 181 ARG A N 1
ATOM 1417 C CA . ARG A 1 181 ? 8.595 14.999 4.732 1.00 95.31 181 ARG A CA 1
ATOM 1418 C C . ARG A 1 181 ? 9.592 13.953 5.216 1.00 95.31 181 ARG A C 1
ATOM 1420 O O . ARG A 1 181 ? 10.058 14.037 6.350 1.00 95.31 181 ARG A O 1
ATOM 1427 N N . SER A 1 182 ? 10.004 13.048 4.337 1.00 95.75 182 SER A N 1
ATOM 1428 C CA . SER A 1 182 ? 11.157 12.170 4.571 1.00 95.75 182 SER A CA 1
ATOM 1429 C C . SER A 1 182 ? 12.466 12.956 4.419 1.00 95.75 182 SER A C 1
ATOM 1431 O O . SER A 1 182 ? 12.676 13.619 3.404 1.00 95.75 182 SER A O 1
ATOM 1433 N N . GLN A 1 183 ? 13.352 12.897 5.418 1.00 95.69 183 GLN A N 1
ATOM 1434 C CA . GLN A 1 183 ? 14.673 13.542 5.354 1.00 95.69 183 GLN A CA 1
ATOM 1435 C C . GLN A 1 183 ? 15.502 12.993 4.196 1.00 95.69 183 GLN A C 1
ATOM 1437 O O . GLN A 1 183 ? 16.045 13.768 3.422 1.00 95.69 183 GLN A O 1
ATOM 1442 N N . TRP A 1 184 ? 15.510 11.672 4.029 1.00 93.62 184 TRP A N 1
ATOM 1443 C CA . TRP A 1 184 ? 16.275 11.009 2.978 1.00 93.62 184 TRP A CA 1
ATOM 1444 C C . TRP A 1 184 ? 15.788 11.396 1.569 1.00 93.62 184 TRP A C 1
ATOM 1446 O O . TRP A 1 184 ? 16.591 11.757 0.716 1.00 93.62 184 TRP A O 1
ATOM 1456 N N . LEU A 1 185 ? 14.467 11.433 1.340 1.00 94.81 185 LEU A N 1
ATOM 1457 C CA . LEU A 1 185 ? 13.917 11.886 0.052 1.00 94.81 185 LEU A CA 1
ATOM 1458 C C . LEU A 1 185 ? 14.243 13.355 -0.236 1.00 94.81 185 LEU A C 1
ATOM 1460 O O . LEU A 1 185 ? 14.469 13.741 -1.385 1.00 94.81 185 LEU A O 1
ATOM 1464 N N . TYR A 1 186 ? 14.261 14.183 0.806 1.00 94.94 186 TYR A N 1
ATOM 1465 C CA . TYR A 1 186 ? 14.614 15.586 0.676 1.00 94.94 186 TYR A CA 1
ATOM 1466 C C . TYR A 1 186 ? 16.101 15.778 0.363 1.00 94.94 186 TYR A C 1
ATOM 1468 O O . TYR A 1 186 ? 16.443 16.585 -0.494 1.00 94.94 186 TYR A O 1
ATOM 1476 N N . GLU A 1 187 ? 16.982 15.041 1.028 1.00 94.38 187 GLU A N 1
ATOM 1477 C CA . GLU A 1 187 ? 18.430 15.153 0.846 1.00 94.38 187 GLU A CA 1
ATOM 1478 C C . GLU A 1 187 ? 18.875 14.625 -0.524 1.00 94.38 187 GLU A C 1
ATOM 1480 O O . GLU A 1 187 ? 19.594 15.325 -1.238 1.00 94.38 187 GLU A O 1
ATOM 1485 N N . ASP A 1 188 ? 18.378 13.456 -0.935 1.00 91.50 188 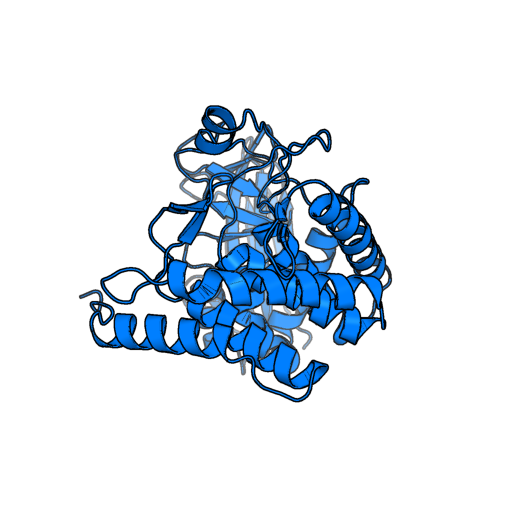ASP A N 1
ATOM 1486 C CA . ASP A 1 188 ? 18.824 12.798 -2.168 1.00 91.50 188 ASP A CA 1
ATOM 1487 C C . ASP A 1 188 ? 18.095 13.325 -3.414 1.00 91.50 188 ASP A C 1
ATOM 1489 O O . ASP A 1 188 ? 18.676 13.418 -4.499 1.00 91.50 188 ASP A O 1
ATOM 1493 N N . PHE A 1 189 ? 16.819 13.703 -3.276 1.00 92.44 189 PHE A N 1
ATOM 1494 C CA . PHE A 1 189 ? 15.964 14.057 -4.415 1.00 92.44 189 PHE A CA 1
ATOM 1495 C C . PHE A 1 189 ? 15.283 15.420 -4.292 1.00 92.44 189 PHE A C 1
ATOM 1497 O O . PHE A 1 189 ? 14.585 15.815 -5.224 1.00 92.44 189 PHE A O 1
ATOM 1504 N N . ASN A 1 190 ? 15.489 16.177 -3.210 1.00 93.31 190 ASN A N 1
ATOM 1505 C CA . ASN A 1 190 ? 14.785 17.441 -2.955 1.00 93.31 190 ASN A CA 1
ATOM 1506 C C . ASN A 1 190 ? 13.250 17.292 -3.000 1.00 93.31 190 ASN A C 1
ATOM 1508 O O . ASN A 1 190 ? 12.541 18.208 -3.415 1.00 93.31 190 ASN A O 1
ATOM 1512 N N . ILE A 1 191 ? 12.740 16.131 -2.579 1.00 95.50 191 ILE A N 1
ATOM 1513 C CA . ILE A 1 191 ? 11.305 15.866 -2.461 1.00 95.50 191 ILE A CA 1
ATOM 1514 C C . ILE A 1 191 ? 10.837 16.311 -1.068 1.00 95.50 191 ILE A C 1
ATOM 1516 O O . ILE A 1 191 ? 11.399 15.930 -0.040 1.00 95.50 191 ILE A O 1
ATOM 1520 N N . GLY A 1 192 ? 9.841 17.198 -1.045 1.00 94.94 192 GLY A N 1
ATOM 1521 C CA . GLY A 1 192 ? 9.354 17.873 0.158 1.00 94.94 192 GLY A CA 1
ATOM 1522 C C . GLY A 1 192 ? 8.242 17.135 0.911 1.00 94.94 192 GLY A C 1
ATOM 1523 O O . GLY A 1 192 ? 8.145 15.913 0.899 1.00 94.94 192 GLY A O 1
ATOM 1524 N N . TYR A 1 193 ? 7.418 17.914 1.613 1.00 95.69 193 TYR A N 1
ATOM 1525 C CA . TYR A 1 193 ? 6.173 17.449 2.234 1.00 95.69 193 TYR A CA 1
ATOM 1526 C C . TYR A 1 193 ? 5.150 17.039 1.168 1.00 95.69 193 TYR A C 1
ATOM 1528 O O . TYR A 1 193 ? 5.268 17.454 0.013 1.00 95.69 193 TYR A O 1
ATOM 1536 N N . GLU A 1 194 ? 4.123 16.296 1.581 1.00 95.56 194 GLU A N 1
ATOM 1537 C CA . GLU A 1 194 ? 2.960 15.948 0.744 1.00 95.56 194 GLU A CA 1
ATOM 1538 C C . GLU A 1 194 ? 3.325 15.216 -0.559 1.00 95.56 194 GLU A C 1
ATOM 1540 O O . GLU A 1 194 ? 2.658 15.353 -1.582 1.00 95.56 194 GLU A O 1
ATOM 1545 N N . PHE A 1 195 ? 4.399 14.428 -0.519 1.00 96.25 195 PHE A N 1
ATOM 1546 C CA . PHE A 1 195 ? 4.904 13.706 -1.680 1.00 96.25 195 PHE A CA 1
ATOM 1547 C C . PHE A 1 195 ? 4.021 12.505 -2.035 1.00 96.25 195 PHE A C 1
ATOM 1549 O O . PHE A 1 195 ? 3.297 11.956 -1.200 1.00 96.25 195 PHE A O 1
ATOM 1556 N N . TYR A 1 196 ? 4.102 12.081 -3.289 1.00 97.44 196 TYR A N 1
ATOM 1557 C CA . TYR A 1 196 ? 3.515 10.836 -3.758 1.00 97.44 196 TYR A CA 1
ATOM 1558 C C . TYR A 1 196 ? 4.487 9.681 -3.509 1.00 97.44 196 TYR A C 1
ATOM 1560 O O . TYR A 1 196 ? 5.646 9.748 -3.913 1.00 97.44 196 TYR A O 1
ATOM 1568 N N . ASP A 1 197 ? 3.995 8.634 -2.853 1.00 97.12 197 ASP A N 1
ATOM 1569 C CA . ASP A 1 197 ? 4.656 7.337 -2.693 1.00 97.12 197 ASP A CA 1
ATOM 1570 C C . ASP A 1 197 ? 3.832 6.295 -3.451 1.00 97.12 197 ASP A C 1
ATOM 1572 O O . ASP A 1 197 ? 2.631 6.123 -3.169 1.00 97.12 197 ASP A O 1
ATOM 1576 N N . THR A 1 198 ? 4.458 5.620 -4.416 1.00 97.12 198 THR A N 1
ATOM 1577 C CA . THR A 1 198 ? 3.752 4.660 -5.260 1.00 97.12 198 THR A CA 1
ATOM 1578 C C . THR A 1 198 ? 3.235 3.466 -4.465 1.00 97.12 198 THR A C 1
ATOM 1580 O O . THR A 1 198 ? 2.073 3.101 -4.634 1.00 97.12 198 THR A O 1
ATOM 1583 N N . ARG A 1 199 ? 4.000 2.886 -3.532 1.00 96.44 199 ARG A N 1
ATOM 1584 C CA . ARG A 1 199 ? 3.584 1.695 -2.766 1.00 96.44 199 ARG A CA 1
ATOM 1585 C C . ARG A 1 199 ? 2.412 1.979 -1.855 1.00 96.44 199 ARG A C 1
ATOM 1587 O O . ARG A 1 199 ? 1.499 1.152 -1.777 1.00 96.44 199 ARG A O 1
ATOM 1594 N N . MET A 1 200 ? 2.421 3.127 -1.176 1.00 97.25 200 MET A N 1
ATOM 1595 C CA . MET A 1 200 ? 1.311 3.516 -0.302 1.00 97.25 200 MET A CA 1
ATOM 1596 C C . MET A 1 200 ? 0.020 3.698 -1.100 1.00 97.25 200 MET A C 1
ATOM 1598 O O . MET A 1 200 ? -1.015 3.141 -0.739 1.00 97.25 200 MET A O 1
ATOM 1602 N N . ASN A 1 201 ? 0.086 4.422 -2.215 1.00 98.44 201 ASN A N 1
ATOM 1603 C CA . ASN A 1 201 ? -1.094 4.679 -3.033 1.00 98.44 201 ASN A CA 1
ATOM 1604 C C . ASN A 1 201 ? -1.570 3.438 -3.794 1.00 98.44 201 ASN A C 1
ATOM 1606 O O . ASN A 1 201 ? -2.774 3.233 -3.920 1.00 98.44 201 ASN A O 1
ATOM 1610 N N . THR A 1 202 ? -0.649 2.581 -4.240 1.00 98.31 202 THR A N 1
ATOM 1611 C CA . THR A 1 202 ? -0.989 1.319 -4.909 1.00 98.31 202 THR A CA 1
ATOM 1612 C C . THR A 1 202 ? -1.685 0.359 -3.943 1.00 98.31 202 THR A C 1
ATOM 1614 O O . THR A 1 202 ? -2.687 -0.253 -4.305 1.00 98.31 202 THR A O 1
ATOM 1617 N N . ASN A 1 203 ? -1.233 0.271 -2.683 1.00 97.50 203 ASN A N 1
ATOM 1618 C CA . ASN A 1 203 ? -1.972 -0.462 -1.646 1.00 97.50 203 ASN A CA 1
ATOM 1619 C C . ASN A 1 203 ? -3.415 0.019 -1.546 1.00 97.50 203 ASN A C 1
ATOM 1621 O O . ASN A 1 203 ? -4.340 -0.793 -1.545 1.00 97.50 203 ASN A O 1
ATOM 1625 N N . THR A 1 204 ? -3.579 1.338 -1.469 1.00 98.56 204 THR A N 1
ATOM 1626 C CA . THR A 1 204 ? -4.876 1.968 -1.254 1.00 98.56 204 THR A CA 1
ATOM 1627 C C . THR A 1 204 ? -5.798 1.821 -2.452 1.00 98.56 204 THR A C 1
ATOM 1629 O O . THR A 1 204 ? -6.965 1.491 -2.257 1.00 98.56 204 THR A O 1
ATOM 1632 N N . VAL A 1 205 ? -5.314 1.979 -3.687 1.00 98.56 205 VAL A N 1
ATOM 1633 C CA . VAL A 1 205 ? -6.180 1.778 -4.855 1.00 98.56 205 VAL A CA 1
ATOM 1634 C C . VAL A 1 205 ? -6.619 0.320 -4.970 1.00 98.56 205 VAL A C 1
ATOM 1636 O O . VAL A 1 205 ? -7.798 0.066 -5.199 1.00 98.56 205 VAL A O 1
ATOM 1639 N N . ARG A 1 206 ? -5.718 -0.646 -4.727 1.00 97.62 206 ARG A N 1
ATOM 1640 C CA . ARG A 1 206 ? -6.060 -2.077 -4.772 1.00 97.62 206 ARG A CA 1
ATOM 1641 C C . ARG A 1 206 ? -7.065 -2.436 -3.678 1.00 97.62 206 ARG A C 1
ATOM 1643 O O . ARG A 1 206 ? -8.019 -3.169 -3.935 1.00 97.62 206 ARG A O 1
ATOM 1650 N N . PHE A 1 207 ? -6.923 -1.844 -2.490 1.00 98.00 207 PHE A N 1
ATOM 1651 C CA . PHE A 1 207 ? -7.923 -1.932 -1.428 1.00 98.00 207 PHE A CA 1
ATOM 1652 C C . PHE A 1 207 ? -9.287 -1.397 -1.881 1.00 98.00 207 PHE A C 1
ATOM 1654 O O . PHE A 1 207 ? -10.293 -2.095 -1.756 1.00 98.00 207 PHE A O 1
ATOM 1661 N N . LEU A 1 208 ? -9.334 -0.192 -2.458 1.00 98.44 208 LEU A N 1
ATOM 1662 C CA . LEU A 1 208 ? -10.578 0.392 -2.964 1.00 98.44 208 LEU A CA 1
ATOM 1663 C C . LEU A 1 208 ? -11.207 -0.464 -4.067 1.00 98.44 208 LEU A C 1
ATOM 1665 O O . LEU A 1 208 ? -12.419 -0.658 -4.051 1.00 98.44 208 LEU A O 1
ATOM 1669 N N . MET A 1 209 ? -10.412 -1.024 -4.982 1.00 97.50 209 MET A N 1
ATOM 1670 C CA . MET A 1 209 ? -10.894 -1.942 -6.019 1.00 97.50 209 MET A CA 1
ATOM 1671 C C . MET A 1 209 ? -11.514 -3.199 -5.410 1.00 97.50 209 MET A C 1
ATOM 1673 O O . MET A 1 209 ? -12.615 -3.591 -5.802 1.00 97.50 209 MET A O 1
ATOM 1677 N N . LYS A 1 210 ? -10.856 -3.797 -4.408 1.00 95.69 210 LYS A N 1
ATOM 1678 C CA . LYS A 1 210 ? -11.384 -4.961 -3.690 1.00 95.69 210 LYS A CA 1
ATOM 1679 C C . LYS A 1 210 ? -12.713 -4.633 -3.015 1.00 95.69 210 LYS A C 1
ATOM 1681 O O . LYS A 1 210 ? -13.668 -5.386 -3.185 1.00 95.69 210 LYS A O 1
ATOM 1686 N N . ILE A 1 211 ? -12.800 -3.510 -2.300 1.00 96.62 211 ILE A N 1
ATOM 1687 C CA . ILE A 1 211 ? -14.044 -3.076 -1.649 1.00 96.62 211 ILE A CA 1
ATOM 1688 C C . ILE A 1 211 ? -15.132 -2.790 -2.683 1.00 96.62 211 ILE A C 1
ATOM 1690 O O . ILE A 1 211 ? -16.244 -3.279 -2.517 1.00 96.62 211 ILE A O 1
ATOM 1694 N N . ASN A 1 212 ? -14.816 -2.091 -3.773 1.00 96.31 212 ASN A N 1
ATOM 1695 C CA . ASN A 1 212 ? -15.759 -1.788 -4.849 1.00 96.31 212 ASN A CA 1
ATOM 1696 C C . ASN A 1 212 ? -16.289 -3.052 -5.548 1.00 96.31 212 ASN A C 1
ATOM 1698 O O . ASN A 1 212 ? -17.429 -3.057 -5.998 1.00 96.31 212 ASN A O 1
ATOM 1702 N N . ASN A 1 213 ? -15.512 -4.139 -5.605 1.00 93.50 213 ASN A N 1
ATOM 1703 C CA . ASN A 1 213 ? -15.987 -5.417 -6.139 1.00 93.50 213 ASN A CA 1
ATOM 1704 C C . ASN A 1 213 ? -17.081 -6.059 -5.262 1.00 93.50 213 ASN A C 1
ATOM 1706 O O . ASN A 1 213 ? -18.002 -6.679 -5.786 1.00 93.50 213 ASN A O 1
ATOM 1710 N N . TYR A 1 214 ? -17.010 -5.902 -3.935 1.00 92.25 214 TYR A N 1
ATOM 1711 C CA . TYR A 1 214 ? -18.067 -6.369 -3.022 1.00 92.25 214 TYR A CA 1
ATOM 1712 C C . TYR A 1 214 ? -19.203 -5.351 -2.856 1.00 92.25 214 TYR A C 1
ATOM 1714 O O . TYR A 1 214 ? -20.358 -5.735 -2.677 1.00 92.25 214 TYR A O 1
ATOM 1722 N N . TYR A 1 215 ? -18.871 -4.061 -2.912 1.00 93.31 215 TYR A N 1
ATOM 1723 C CA . TYR A 1 215 ? -19.755 -2.928 -2.649 1.00 93.31 215 TYR A CA 1
ATOM 1724 C C . TYR A 1 215 ? -19.578 -1.851 -3.721 1.00 93.31 215 TYR A C 1
ATOM 1726 O O . TYR A 1 215 ? -18.930 -0.834 -3.457 1.00 93.31 215 TYR A O 1
ATOM 1734 N N . PRO A 1 216 ? -20.136 -2.054 -4.928 1.00 95.38 216 PRO A N 1
ATOM 1735 C CA . PRO A 1 216 ? -20.003 -1.081 -6.000 1.00 95.38 216 PRO A CA 1
ATOM 1736 C C . PRO A 1 216 ? -20.576 0.277 -5.591 1.00 95.38 216 PRO A C 1
ATOM 1738 O O . PRO A 1 216 ? -21.771 0.403 -5.321 1.00 95.38 216 PRO A O 1
ATOM 1741 N N . ASP A 1 217 ? -19.725 1.301 -5.568 1.00 97.06 217 ASP A N 1
ATOM 1742 C CA . ASP A 1 217 ? -20.120 2.675 -5.266 1.00 97.06 217 ASP A CA 1
ATOM 1743 C C . ASP A 1 217 ? -19.285 3.644 -6.101 1.00 97.06 217 ASP A C 1
ATOM 1745 O O . ASP A 1 217 ? -18.058 3.543 -6.181 1.00 97.06 217 ASP A O 1
ATOM 1749 N N . ARG A 1 218 ? -19.950 4.632 -6.704 1.00 96.44 218 ARG A N 1
ATOM 1750 C CA . ARG A 1 218 ? -19.297 5.663 -7.517 1.00 96.44 218 ARG A CA 1
ATOM 1751 C C . ARG A 1 218 ? -18.210 6.412 -6.738 1.00 96.44 218 ARG A C 1
ATOM 1753 O O . ARG A 1 218 ? -17.197 6.788 -7.322 1.00 96.44 218 ARG A O 1
ATOM 1760 N N . ARG A 1 219 ? -18.380 6.568 -5.422 1.00 97.31 219 ARG A N 1
ATOM 1761 C CA . ARG A 1 219 ? -17.396 7.194 -4.526 1.00 97.31 219 ARG A CA 1
ATOM 1762 C C . ARG A 1 219 ? -16.088 6.409 -4.426 1.00 97.31 219 ARG A C 1
ATOM 1764 O O . ARG A 1 219 ? -15.090 6.995 -4.032 1.00 97.31 219 ARG A O 1
ATOM 1771 N N . PHE A 1 220 ? -16.071 5.127 -4.790 1.00 97.88 220 PHE A N 1
ATOM 1772 C CA . PHE A 1 220 ? -14.845 4.335 -4.929 1.00 97.88 220 PHE A CA 1
ATOM 1773 C C . PHE A 1 220 ? -14.364 4.292 -6.379 1.00 97.88 220 PHE A C 1
ATOM 1775 O O . PHE A 1 220 ? -13.172 4.424 -6.629 1.00 97.88 220 PHE A O 1
ATOM 1782 N N . GLN A 1 221 ? -15.281 4.162 -7.340 1.00 97.75 221 GLN A N 1
ATOM 1783 C CA . GLN A 1 221 ? -14.940 4.094 -8.766 1.00 97.75 221 GLN A CA 1
ATOM 1784 C C . GLN A 1 221 ? -14.201 5.350 -9.241 1.00 97.75 221 GLN A C 1
ATOM 1786 O O . GLN A 1 221 ? -13.169 5.243 -9.896 1.00 97.75 221 GLN A O 1
ATOM 1791 N N . GLU A 1 222 ? -14.684 6.541 -8.879 1.00 97.50 222 GLU A N 1
ATOM 1792 C CA . GLU A 1 222 ? -14.060 7.806 -9.280 1.00 97.50 222 GLU A CA 1
ATOM 1793 C C . GLU A 1 222 ? -12.589 7.937 -8.845 1.00 97.50 222 GLU A C 1
ATOM 1795 O O . GLU A 1 222 ? -11.755 8.204 -9.713 1.00 97.50 222 GLU A O 1
ATOM 1800 N N . PRO A 1 223 ? -12.217 7.751 -7.561 1.00 98.25 223 PRO A N 1
ATOM 1801 C CA . PRO A 1 223 ? -10.813 7.801 -7.162 1.00 98.25 223 PRO A CA 1
ATOM 1802 C C . PRO A 1 223 ? -9.975 6.659 -7.750 1.00 98.25 223 PRO A C 1
ATOM 1804 O O . PRO A 1 223 ? -8.807 6.893 -8.045 1.00 98.25 223 PRO A O 1
ATOM 1807 N N . ILE A 1 224 ? -10.544 5.465 -7.981 1.00 98.75 224 ILE A N 1
ATOM 1808 C CA . ILE A 1 224 ? -9.833 4.369 -8.666 1.00 98.75 224 ILE A CA 1
ATOM 1809 C C . ILE A 1 224 ? -9.432 4.798 -10.082 1.00 98.75 224 ILE A C 1
ATOM 1811 O O . ILE A 1 224 ? -8.253 4.744 -10.422 1.00 98.75 224 ILE A O 1
ATOM 1815 N N . HIS A 1 225 ? -10.383 5.271 -10.893 1.00 98.50 225 HIS A N 1
ATOM 1816 C CA . HIS A 1 225 ? -10.093 5.718 -12.259 1.00 98.50 225 HIS A CA 1
ATOM 1817 C C . HIS A 1 225 ? -9.111 6.894 -12.270 1.00 98.50 225 HIS A C 1
ATOM 1819 O O . HIS A 1 225 ? -8.118 6.859 -12.994 1.00 98.50 225 HIS A O 1
ATOM 1825 N N . ARG A 1 226 ? -9.318 7.886 -11.391 1.00 98.44 226 ARG A N 1
ATOM 1826 C CA . ARG A 1 226 ? -8.419 9.044 -11.272 1.00 98.44 226 ARG A CA 1
ATOM 1827 C C . ARG A 1 226 ? -6.988 8.633 -10.924 1.00 98.44 226 ARG A C 1
ATOM 1829 O O . ARG A 1 226 ? -6.048 9.212 -11.460 1.00 98.44 226 ARG A O 1
ATOM 1836 N N . TYR A 1 227 ? -6.818 7.645 -10.046 1.00 98.75 227 TYR A N 1
ATOM 1837 C CA . TYR A 1 227 ? -5.499 7.114 -9.718 1.00 98.75 227 TYR A CA 1
ATOM 1838 C C . TYR A 1 227 ? -4.812 6.490 -10.925 1.00 98.75 227 TYR A C 1
ATOM 1840 O O . TYR A 1 227 ? -3.637 6.760 -11.147 1.00 98.75 227 TYR A O 1
ATOM 1848 N N . PHE A 1 228 ? -5.510 5.665 -11.706 1.00 98.75 228 PHE A N 1
ATOM 1849 C CA . PHE A 1 228 ? -4.881 5.020 -12.856 1.00 98.75 228 PHE A CA 1
ATOM 1850 C C . PHE A 1 228 ? -4.599 6.004 -13.991 1.00 98.75 228 PHE A C 1
ATOM 1852 O O . PHE A 1 228 ? -3.546 5.895 -14.612 1.00 98.75 228 PHE A O 1
ATOM 1859 N N . ASP A 1 229 ? -5.449 7.006 -14.215 1.00 98.44 229 ASP A N 1
ATOM 1860 C CA . ASP A 1 229 ? -5.151 8.091 -15.160 1.00 98.44 229 ASP A CA 1
ATOM 1861 C C . ASP A 1 229 ? -3.879 8.848 -14.750 1.00 98.44 229 ASP A C 1
ATOM 1863 O O . ASP A 1 229 ? -2.966 9.038 -15.557 1.00 98.44 229 ASP A O 1
ATOM 1867 N N . PHE A 1 230 ? -3.776 9.200 -13.466 1.00 98.00 230 PHE A N 1
ATOM 1868 C CA . PHE A 1 230 ? -2.583 9.809 -12.886 1.00 98.00 230 PHE A CA 1
ATOM 1869 C C . PHE A 1 230 ? -1.343 8.923 -13.010 1.00 98.00 230 PHE A C 1
ATOM 1871 O O . PHE A 1 230 ? -0.283 9.376 -13.442 1.00 98.00 230 PHE A O 1
ATOM 1878 N N . TYR A 1 231 ? -1.460 7.659 -12.611 1.00 98.44 231 TYR A N 1
ATOM 1879 C CA . TYR A 1 231 ? -0.338 6.738 -12.541 1.00 98.44 231 TYR A CA 1
ATOM 1880 C C . TYR A 1 231 ? 0.203 6.416 -13.934 1.00 98.44 231 TYR A C 1
ATOM 1882 O O . TYR A 1 231 ? 1.419 6.388 -14.114 1.00 98.44 231 TYR A O 1
ATOM 1890 N N . LYS A 1 232 ? -0.671 6.257 -14.940 1.00 98.12 232 LYS A N 1
ATOM 1891 C CA . LYS A 1 232 ? -0.253 6.070 -16.336 1.00 98.12 232 LYS A CA 1
ATOM 1892 C C . LYS A 1 232 ? 0.589 7.253 -16.824 1.00 98.12 232 LYS A C 1
ATOM 1894 O O . LYS A 1 232 ? 1.672 7.063 -17.382 1.00 98.12 232 LYS A O 1
ATOM 1899 N N . ASP A 1 233 ? 0.140 8.473 -16.542 1.00 96.44 233 ASP A N 1
ATOM 1900 C CA . ASP A 1 233 ? 0.867 9.698 -16.874 1.00 96.44 233 ASP A CA 1
ATOM 1901 C C . ASP A 1 233 ? 2.210 9.795 -16.119 1.00 96.44 233 ASP A C 1
ATOM 1903 O O . ASP A 1 233 ? 3.263 10.000 -16.731 1.00 96.44 233 ASP A O 1
ATOM 1907 N N . PHE A 1 234 ? 2.208 9.542 -14.807 1.00 97.19 234 PHE A N 1
ATOM 1908 C CA . PHE A 1 234 ? 3.405 9.496 -13.963 1.00 97.19 234 PHE A CA 1
ATOM 1909 C C . PHE A 1 234 ? 4.443 8.480 -14.469 1.00 97.19 234 PHE A C 1
ATOM 1911 O O . PHE A 1 234 ? 5.581 8.856 -14.769 1.00 97.19 234 PHE A O 1
ATOM 1918 N N . ALA A 1 235 ? 4.046 7.217 -14.630 1.00 96.38 235 ALA A N 1
ATOM 1919 C CA . ALA A 1 235 ? 4.916 6.117 -15.033 1.00 96.38 235 ALA A CA 1
ATOM 1920 C C . ALA A 1 235 ? 5.449 6.282 -16.466 1.00 96.38 235 ALA A C 1
ATOM 1922 O O . ALA A 1 235 ? 6.526 5.780 -16.790 1.00 96.38 235 ALA A O 1
ATOM 1923 N N . SER A 1 236 ? 4.740 7.014 -17.334 1.00 94.94 236 SER A N 1
ATOM 1924 C CA . SER A 1 236 ? 5.226 7.339 -18.681 1.00 94.94 236 SER A CA 1
ATOM 1925 C C . SER A 1 236 ? 6.384 8.350 -18.683 1.00 94.94 236 SER A C 1
ATOM 1927 O O . SER A 1 236 ? 7.228 8.323 -19.587 1.00 94.94 236 SER A O 1
ATOM 1929 N N . ARG A 1 237 ? 6.448 9.226 -17.670 1.00 94.81 237 ARG A N 1
ATOM 1930 C CA . ARG A 1 237 ? 7.443 10.305 -17.557 1.00 94.81 237 ARG A CA 1
ATOM 1931 C C . ARG A 1 237 ? 8.612 9.949 -16.646 1.00 94.81 237 ARG A C 1
ATOM 1933 O O . ARG A 1 237 ? 9.750 10.289 -16.965 1.00 94.81 237 ARG A O 1
ATOM 1940 N N . TYR A 1 238 ? 8.341 9.273 -15.534 1.00 96.06 238 TYR A N 1
ATOM 1941 C CA . TYR A 1 238 ? 9.311 9.021 -14.470 1.00 96.06 238 TYR A CA 1
ATOM 1942 C C . TYR A 1 238 ? 9.582 7.528 -14.341 1.00 96.06 238 TYR A C 1
ATOM 1944 O O . TYR A 1 238 ? 8.914 6.805 -13.606 1.00 96.06 238 TYR A O 1
ATOM 1952 N N . ARG A 1 239 ? 10.554 7.063 -15.128 1.00 96.62 239 ARG A N 1
ATOM 1953 C CA . ARG A 1 239 ? 10.864 5.644 -15.294 1.00 96.62 239 ARG A CA 1
ATOM 1954 C C . ARG A 1 239 ? 12.319 5.407 -15.679 1.00 96.62 239 ARG A C 1
ATOM 1956 O O . ARG A 1 239 ? 12.944 6.253 -16.319 1.00 96.62 239 ARG A O 1
ATOM 1963 N N . ILE A 1 240 ? 12.814 4.214 -15.375 1.00 97.62 240 ILE A N 1
ATOM 1964 C CA . ILE A 1 240 ? 14.084 3.682 -15.875 1.00 97.62 240 ILE A CA 1
ATOM 1965 C C . ILE A 1 240 ? 13.778 2.718 -17.023 1.00 97.62 240 ILE A C 1
ATOM 1967 O O . ILE A 1 240 ? 13.025 1.759 -16.852 1.00 97.62 240 ILE A O 1
ATOM 1971 N N . LEU A 1 241 ? 14.335 2.979 -18.206 1.00 97.81 241 LEU A N 1
ATOM 1972 C CA . LEU A 1 241 ? 14.128 2.133 -19.383 1.00 97.81 241 LEU A CA 1
ATOM 1973 C C . LEU A 1 241 ? 14.937 0.836 -19.283 1.00 97.81 241 LEU A C 1
ATOM 1975 O O . LEU A 1 241 ? 15.997 0.786 -18.678 1.00 97.81 241 LEU A O 1
ATOM 1979 N N . THR A 1 242 ? 14.448 -0.215 -19.920 1.00 97.81 242 THR A N 1
ATOM 1980 C CA . THR A 1 242 ? 15.154 -1.490 -20.104 1.00 97.81 242 THR A CA 1
ATOM 1981 C C . THR A 1 242 ? 15.024 -1.906 -21.570 1.00 97.81 242 THR A C 1
ATOM 1983 O O . THR A 1 242 ? 14.555 -1.126 -22.401 1.00 97.81 242 THR A O 1
ATOM 1986 N N . LYS A 1 243 ? 15.466 -3.112 -21.929 1.00 97.56 243 LYS A N 1
ATOM 1987 C CA . LYS A 1 243 ? 15.397 -3.583 -23.315 1.00 97.56 243 LYS A CA 1
ATOM 1988 C C . LYS A 1 243 ? 13.947 -3.836 -23.749 1.00 97.56 243 LYS A C 1
ATOM 1990 O O . LYS A 1 243 ? 13.606 -3.559 -24.896 1.00 97.56 243 LYS A O 1
ATOM 1995 N N . SER A 1 244 ? 13.127 -4.356 -22.844 1.00 97.81 244 SER A N 1
ATOM 1996 C CA . SER A 1 244 ? 11.798 -4.907 -23.113 1.00 97.81 244 SER A CA 1
ATOM 1997 C C . SER A 1 244 ? 10.679 -4.102 -22.442 1.00 97.81 244 SER A C 1
ATOM 1999 O O . SER A 1 244 ? 9.508 -4.437 -22.595 1.00 97.81 244 SER A O 1
ATOM 2001 N N . GLY A 1 245 ? 11.012 -3.025 -21.722 1.00 98.12 245 GLY A N 1
ATOM 2002 C CA . GLY A 1 245 ? 10.029 -2.158 -21.079 1.00 98.12 245 GLY A CA 1
ATOM 2003 C C . GLY A 1 245 ? 10.648 -1.113 -20.157 1.00 98.12 245 GLY A C 1
ATOM 2004 O O . GLY A 1 245 ? 11.711 -0.563 -20.456 1.00 98.12 245 GLY A O 1
ATOM 2005 N N . TYR A 1 246 ? 10.000 -0.814 -19.034 1.00 98.50 246 TYR A N 1
ATOM 2006 C CA . TYR A 1 246 ? 10.505 0.157 -18.063 1.00 98.50 246 TYR A CA 1
ATOM 2007 C C . TYR A 1 246 ? 10.036 -0.110 -16.633 1.00 98.50 246 TYR A C 1
ATOM 2009 O O . TYR A 1 246 ? 9.012 -0.747 -16.416 1.00 98.50 246 TYR A O 1
ATOM 2017 N N . LEU A 1 247 ? 10.771 0.436 -15.668 1.00 98.38 247 LEU A N 1
ATOM 2018 C CA . LEU A 1 247 ? 10.426 0.422 -14.251 1.00 98.38 247 LEU A CA 1
ATOM 2019 C C . LEU A 1 247 ? 10.052 1.842 -13.784 1.00 98.38 247 LEU A C 1
ATOM 2021 O O . LEU A 1 247 ? 10.897 2.735 -13.900 1.00 98.38 247 LEU A O 1
ATOM 2025 N N . PRO A 1 248 ? 8.820 2.080 -13.303 1.00 97.19 248 PRO A N 1
ATOM 2026 C CA . PRO A 1 248 ? 8.391 3.372 -12.767 1.00 97.19 248 PRO A CA 1
ATOM 2027 C C . PRO A 1 248 ? 9.147 3.726 -11.487 1.00 97.19 248 PRO A C 1
ATOM 2029 O O . PRO A 1 248 ? 9.430 2.854 -10.673 1.00 97.19 248 PRO A O 1
ATOM 2032 N N . CYS A 1 249 ? 9.496 5.000 -11.323 1.00 96.25 249 CYS A N 1
ATOM 2033 C CA . CYS A 1 249 ? 10.150 5.501 -10.114 1.00 96.25 249 CYS A CA 1
ATOM 2034 C C . CYS A 1 249 ? 9.187 5.519 -8.916 1.00 96.25 249 CYS A C 1
ATOM 2036 O O . CYS A 1 249 ? 7.989 5.707 -9.088 1.00 96.25 249 CYS A O 1
ATOM 2038 N N . ASP A 1 250 ? 9.712 5.420 -7.695 1.00 96.38 250 ASP A N 1
ATOM 2039 C CA . ASP A 1 250 ? 8.867 5.219 -6.503 1.00 96.38 250 ASP A CA 1
ATOM 2040 C C . ASP A 1 250 ? 8.175 6.495 -5.979 1.00 96.38 250 ASP A C 1
ATOM 2042 O O . ASP A 1 250 ? 7.238 6.418 -5.178 1.00 96.38 250 ASP A O 1
ATOM 2046 N N . TYR A 1 251 ? 8.665 7.680 -6.369 1.00 96.75 251 TYR A N 1
ATOM 2047 C CA . TYR A 1 251 ? 8.299 8.944 -5.721 1.00 96.75 251 TYR A CA 1
ATOM 2048 C C . TYR A 1 251 ? 8.129 10.112 -6.692 1.00 96.75 251 TYR A C 1
ATOM 2050 O O . TYR A 1 251 ? 8.831 10.223 -7.699 1.00 96.75 251 TYR A O 1
ATOM 2058 N N . MET A 1 252 ? 7.254 11.045 -6.319 1.00 95.56 252 MET A N 1
ATOM 2059 C CA . MET A 1 252 ? 7.064 12.339 -6.983 1.00 95.56 252 MET A CA 1
ATOM 2060 C C . MET A 1 252 ? 6.824 13.426 -5.935 1.00 95.56 252 MET A C 1
ATOM 2062 O O . MET A 1 252 ? 6.245 13.154 -4.881 1.00 95.56 252 MET A O 1
ATOM 2066 N N . ASP A 1 253 ? 7.243 14.660 -6.209 1.00 92.62 253 ASP A N 1
ATOM 2067 C CA . ASP A 1 253 ? 6.893 15.776 -5.334 1.00 92.62 253 ASP A CA 1
ATOM 2068 C C . ASP A 1 253 ? 5.411 16.181 -5.444 1.00 92.62 253 ASP A C 1
ATOM 2070 O O . ASP A 1 253 ? 4.670 15.746 -6.329 1.00 92.62 253 ASP A O 1
ATOM 2074 N N . GLN A 1 254 ? 4.971 17.029 -4.514 1.00 90.38 254 GLN A N 1
ATOM 2075 C CA . GLN A 1 254 ? 3.587 17.504 -4.445 1.00 90.38 254 GLN A CA 1
ATOM 2076 C C . GLN A 1 254 ? 3.185 18.406 -5.629 1.00 90.38 254 GLN A C 1
ATOM 2078 O O . GLN A 1 254 ? 1.997 18.605 -5.862 1.00 90.38 254 GLN A O 1
ATOM 2083 N N . GLN A 1 255 ? 4.151 18.988 -6.354 1.00 86.31 255 GLN A N 1
ATOM 2084 C CA . GLN A 1 255 ? 3.893 19.863 -7.501 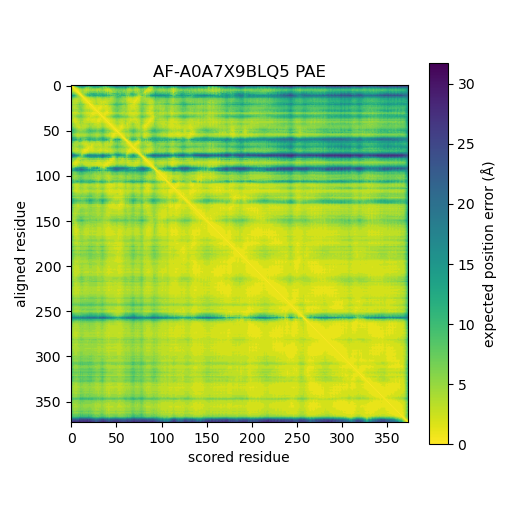1.00 86.31 255 GLN A CA 1
ATOM 2085 C C . GLN A 1 255 ? 3.727 19.078 -8.809 1.00 86.31 255 GLN A C 1
ATOM 2087 O O . GLN A 1 255 ? 3.528 19.681 -9.866 1.00 86.31 255 GLN A O 1
ATOM 2092 N N . GLY A 1 256 ? 3.831 17.749 -8.761 1.00 81.38 256 GLY A N 1
ATOM 2093 C CA . GLY A 1 256 ? 3.804 16.914 -9.955 1.00 81.38 256 GLY A CA 1
ATOM 2094 C C . GLY A 1 256 ? 5.112 16.899 -10.731 1.00 81.38 256 GLY A C 1
ATOM 2095 O O . GLY A 1 256 ? 5.139 16.427 -11.867 1.00 81.38 256 GLY A O 1
ATOM 2096 N N . GLN A 1 257 ? 6.195 17.409 -10.141 1.00 82.38 257 GLN A N 1
ATOM 2097 C CA . GLN A 1 257 ? 7.527 17.363 -10.718 1.00 82.38 257 GLN A CA 1
ATOM 2098 C C . GLN A 1 257 ? 8.263 16.152 -10.140 1.00 82.38 257 GLN A C 1
ATOM 2100 O O . GLN A 1 257 ? 8.824 16.144 -9.047 1.00 82.38 257 GLN A O 1
ATOM 2105 N N . GLY A 1 258 ? 8.245 15.059 -10.889 1.00 70.44 258 GLY A N 1
ATOM 2106 C CA . GLY A 1 258 ? 9.062 13.899 -10.564 1.00 70.44 258 GLY A CA 1
ATOM 2107 C C . GLY A 1 258 ? 10.543 14.148 -10.853 1.00 70.44 258 GLY A C 1
ATOM 2108 O O . GLY A 1 258 ? 10.929 14.955 -11.705 1.00 70.44 258 GLY A O 1
ATOM 2109 N N . ARG A 1 259 ? 11.385 13.384 -10.165 1.00 81.44 259 ARG A N 1
ATOM 2110 C CA . ARG A 1 259 ? 12.765 13.116 -10.575 1.00 81.44 259 ARG A CA 1
ATOM 2111 C C . ARG A 1 259 ? 12.874 11.630 -10.863 1.00 81.44 259 ARG A C 1
ATOM 2113 O O . ARG A 1 259 ? 12.093 10.847 -10.332 1.00 81.44 259 ARG A O 1
ATOM 2120 N N . ILE A 1 260 ? 13.845 11.240 -11.681 1.00 87.44 260 ILE A N 1
ATOM 2121 C CA . ILE A 1 260 ? 14.168 9.820 -11.817 1.00 87.44 260 ILE A CA 1
ATOM 2122 C C . ILE A 1 260 ? 14.856 9.397 -10.515 1.00 87.44 260 ILE A C 1
ATOM 2124 O O . ILE A 1 260 ? 16.050 9.632 -10.327 1.00 87.44 260 ILE A O 1
ATOM 2128 N N . THR A 1 261 ? 14.065 8.877 -9.579 1.00 91.75 261 THR A N 1
ATOM 2129 C CA . THR A 1 261 ? 14.536 8.314 -8.314 1.00 91.75 261 THR A CA 1
ATOM 2130 C C . THR A 1 261 ? 14.940 6.851 -8.515 1.00 91.75 261 THR A C 1
ATOM 2132 O O . THR A 1 261 ? 14.996 6.350 -9.641 1.00 91.75 261 THR A O 1
ATOM 2135 N N . HIS A 1 262 ? 15.264 6.158 -7.424 1.00 94.19 262 HIS A N 1
ATOM 2136 C CA . HIS A 1 262 ? 15.367 4.705 -7.463 1.00 94.19 262 HIS A CA 1
ATOM 2137 C C . HIS A 1 262 ? 13.992 4.044 -7.662 1.00 94.19 262 HIS A C 1
ATOM 2139 O O . HIS A 1 262 ? 12.945 4.667 -7.475 1.00 94.19 262 HIS A O 1
ATOM 2145 N N . VAL A 1 263 ? 14.038 2.778 -8.055 1.00 97.00 263 VAL A N 1
ATOM 2146 C CA . VAL A 1 263 ? 12.890 1.879 -8.146 1.00 97.00 263 VAL A CA 1
ATOM 2147 C C . VAL A 1 263 ? 13.074 0.792 -7.109 1.00 97.00 263 VAL A C 1
ATOM 2149 O O . VAL A 1 263 ? 14.134 0.163 -7.074 1.00 97.00 263 VAL A O 1
ATOM 2152 N N . SER A 1 264 ? 12.041 0.511 -6.333 1.00 98.12 264 SER A N 1
ATOM 2153 C CA . SER A 1 264 ? 12.004 -0.639 -5.437 1.00 98.12 264 SER A CA 1
ATOM 2154 C C . SER A 1 264 ? 11.335 -1.830 -6.126 1.00 98.12 264 SER A C 1
ATOM 2156 O O . SER A 1 264 ? 10.293 -1.694 -6.766 1.00 98.12 264 SER A O 1
ATOM 2158 N N . LEU A 1 265 ? 11.912 -3.029 -6.010 1.00 98.38 265 LEU A N 1
ATOM 2159 C CA . LEU A 1 265 ? 11.398 -4.228 -6.678 1.00 98.38 265 LEU A CA 1
ATOM 2160 C C . LEU A 1 265 ? 9.964 -4.533 -6.232 1.00 98.38 265 LEU A C 1
ATOM 2162 O O . LEU A 1 265 ? 9.097 -4.786 -7.061 1.00 98.38 265 LEU A O 1
ATOM 2166 N N . ASN A 1 266 ? 9.688 -4.457 -4.932 1.00 97.81 266 ASN A N 1
ATOM 2167 C CA . ASN A 1 266 ? 8.344 -4.677 -4.404 1.00 97.81 266 ASN A CA 1
ATOM 2168 C C . ASN A 1 266 ? 7.338 -3.607 -4.869 1.00 97.81 266 ASN A C 1
ATOM 2170 O O . ASN A 1 266 ? 6.175 -3.938 -5.099 1.00 97.81 266 ASN A O 1
ATOM 2174 N N . HIS A 1 267 ? 7.766 -2.350 -5.050 1.00 98.19 267 HIS A N 1
ATOM 2175 C CA . HIS A 1 267 ? 6.931 -1.293 -5.636 1.00 98.19 267 HIS A CA 1
ATOM 2176 C C . HIS A 1 267 ? 6.547 -1.669 -7.070 1.00 98.19 267 HIS A C 1
ATOM 2178 O O . HIS A 1 267 ? 5.363 -1.859 -7.347 1.00 98.19 267 HIS A O 1
ATOM 2184 N N . ALA A 1 268 ? 7.539 -1.921 -7.930 1.00 98.31 268 ALA A N 1
ATOM 2185 C CA . ALA A 1 268 ? 7.315 -2.278 -9.330 1.00 98.31 268 ALA A CA 1
ATOM 2186 C C . ALA A 1 268 ? 6.409 -3.514 -9.499 1.00 98.31 268 ALA A C 1
ATOM 2188 O O . ALA A 1 268 ? 5.519 -3.522 -10.350 1.00 98.31 268 ALA A O 1
ATOM 2189 N N . ILE A 1 269 ? 6.592 -4.549 -8.670 1.00 98.69 269 ILE A N 1
ATOM 2190 C CA . ILE A 1 269 ? 5.757 -5.761 -8.706 1.00 98.69 269 ILE A CA 1
ATOM 2191 C C . ILE A 1 269 ? 4.318 -5.474 -8.246 1.00 98.69 269 ILE A C 1
ATOM 2193 O O . ILE A 1 269 ? 3.364 -5.942 -8.877 1.00 98.69 269 ILE A O 1
ATOM 2197 N N . THR A 1 270 ? 4.138 -4.677 -7.188 1.00 98.25 270 THR A N 1
ATOM 2198 C CA . THR A 1 270 ? 2.800 -4.305 -6.694 1.00 98.25 270 THR A CA 1
ATOM 2199 C C . THR A 1 270 ? 2.060 -3.431 -7.711 1.00 98.25 270 THR A C 1
ATOM 2201 O O . THR A 1 270 ? 0.872 -3.629 -7.955 1.00 98.25 270 THR A O 1
ATOM 2204 N N . GLU A 1 271 ? 2.752 -2.475 -8.324 1.00 98.62 271 GLU A N 1
ATOM 2205 C CA . GLU A 1 271 ? 2.207 -1.571 -9.339 1.00 98.62 271 GLU A CA 1
ATOM 2206 C C . GLU A 1 271 ? 1.806 -2.306 -10.620 1.00 98.62 271 GLU A C 1
ATOM 2208 O O . GLU A 1 271 ? 0.704 -2.112 -11.134 1.00 98.62 271 GLU A O 1
ATOM 2213 N N . MET A 1 272 ? 2.663 -3.214 -11.097 1.00 98.75 272 MET A N 1
ATOM 2214 C CA . MET A 1 272 ? 2.342 -4.113 -12.205 1.00 98.75 272 MET A CA 1
ATOM 2215 C C . MET A 1 272 ? 1.073 -4.920 -11.908 1.00 98.75 272 MET A C 1
ATOM 2217 O O . MET A 1 272 ? 0.190 -5.019 -12.759 1.00 98.75 272 MET A O 1
ATOM 2221 N N . SER A 1 273 ? 0.966 -5.465 -10.694 1.00 98.62 273 SER A N 1
ATOM 2222 C CA . SER A 1 273 ? -0.212 -6.221 -10.256 1.00 98.62 273 SER A CA 1
ATOM 2223 C C . SER A 1 273 ? -1.469 -5.349 -10.232 1.00 98.62 273 SER A C 1
ATOM 2225 O O . SER A 1 273 ? -2.509 -5.769 -10.726 1.00 98.62 273 SER A O 1
ATOM 2227 N N . ALA A 1 274 ? -1.368 -4.106 -9.750 1.00 98.62 274 ALA A N 1
ATOM 2228 C CA . ALA A 1 274 ? -2.485 -3.162 -9.733 1.00 98.62 274 ALA A CA 1
ATOM 2229 C C . ALA A 1 274 ? -3.001 -2.825 -11.140 1.00 98.62 274 ALA A C 1
ATOM 2231 O O . ALA A 1 274 ? -4.208 -2.717 -11.340 1.00 98.62 274 ALA A O 1
ATOM 2232 N N . LEU A 1 275 ? -2.105 -2.678 -12.120 1.00 98.88 275 LEU A N 1
ATOM 2233 C CA . LEU A 1 275 ? -2.484 -2.435 -13.513 1.00 98.88 275 LEU A CA 1
ATOM 2234 C C . LEU A 1 275 ? -3.196 -3.640 -14.142 1.00 98.88 275 LEU A C 1
ATOM 2236 O O . LEU A 1 275 ? -4.191 -3.452 -14.842 1.00 98.88 275 LEU A O 1
ATOM 2240 N N . TYR A 1 276 ? -2.733 -4.866 -13.873 1.00 98.75 276 TYR A N 1
ATOM 2241 C CA . TYR A 1 276 ? -3.449 -6.076 -14.291 1.00 98.75 276 TYR A CA 1
ATOM 2242 C C . TYR A 1 276 ? -4.820 -6.183 -13.615 1.00 98.75 276 TYR A C 1
ATOM 2244 O O . TYR A 1 276 ? -5.809 -6.459 -14.293 1.00 98.75 276 TYR A O 1
ATOM 2252 N N . ASP A 1 277 ? -4.906 -5.917 -12.309 1.00 98.25 277 ASP A N 1
ATOM 2253 C CA . ASP A 1 277 ? -6.181 -5.894 -11.587 1.00 98.25 277 ASP A CA 1
ATOM 2254 C C . ASP A 1 277 ? -7.137 -4.854 -12.192 1.00 98.25 277 ASP A C 1
ATOM 2256 O O . ASP A 1 277 ? -8.341 -5.088 -12.297 1.00 98.25 277 ASP A O 1
ATOM 2260 N N . TYR A 1 278 ? -6.616 -3.695 -12.603 1.00 98.62 278 TYR A N 1
ATOM 2261 C CA . TYR A 1 278 ? -7.420 -2.631 -13.197 1.00 98.62 278 TYR A CA 1
ATOM 2262 C C . TYR A 1 278 ? -7.902 -3.001 -14.599 1.00 98.62 278 TYR A C 1
ATOM 2264 O O . TYR A 1 278 ? -9.074 -2.797 -14.916 1.00 98.62 278 TYR A O 1
ATOM 2272 N N . TYR A 1 279 ? -7.051 -3.651 -15.396 1.00 98.62 279 TYR A N 1
ATOM 2273 C CA . TYR A 1 279 ? -7.472 -4.272 -16.648 1.00 98.62 279 TYR A CA 1
ATOM 2274 C C . TYR A 1 279 ? -8.594 -5.297 -16.425 1.00 98.62 279 TYR A C 1
ATOM 2276 O O . TYR A 1 279 ? -9.615 -5.243 -17.104 1.00 98.62 279 TYR A O 1
ATOM 2284 N N . LEU A 1 280 ? -8.459 -6.188 -15.439 1.00 97.56 280 LEU A N 1
ATOM 2285 C CA . LEU A 1 280 ? -9.504 -7.160 -15.103 1.00 97.56 280 LEU A CA 1
ATOM 2286 C C . LEU A 1 280 ? -10.807 -6.490 -14.640 1.00 97.56 280 LEU A C 1
ATOM 2288 O O . LEU A 1 280 ? -11.890 -7.025 -14.878 1.00 97.56 280 LEU A O 1
ATOM 2292 N N . LEU A 1 281 ? -10.713 -5.327 -13.990 1.00 96.19 281 LEU A N 1
ATOM 2293 C CA . LEU A 1 281 ? -11.864 -4.579 -13.493 1.00 96.19 281 LEU A CA 1
ATOM 2294 C C . LEU A 1 281 ? -12.660 -3.890 -14.612 1.00 96.19 281 LEU A C 1
ATOM 2296 O O . LEU A 1 281 ? -13.890 -3.900 -14.562 1.00 96.19 281 LEU A O 1
ATOM 2300 N N . CYS A 1 282 ? -11.993 -3.249 -15.578 1.00 96.38 282 CYS A N 1
ATOM 2301 C CA . CYS A 1 282 ? -12.667 -2.370 -16.548 1.00 96.38 282 CYS A CA 1
ATOM 2302 C C . CYS A 1 282 ? -12.253 -2.548 -18.017 1.00 96.38 282 CYS A C 1
ATOM 2304 O O . CYS A 1 282 ? -12.810 -1.873 -18.882 1.00 96.38 282 CYS A O 1
ATOM 2306 N N . GLY A 1 283 ? -11.319 -3.450 -18.320 1.00 97.75 283 GLY A N 1
ATOM 2307 C CA . GLY A 1 283 ? -10.839 -3.707 -19.679 1.00 97.75 283 GLY A CA 1
ATOM 2308 C C . GLY A 1 283 ? -9.927 -2.615 -20.246 1.00 97.75 283 GLY A C 1
ATOM 2309 O O . GLY A 1 283 ? -9.858 -2.464 -21.463 1.00 97.75 283 GLY A O 1
ATOM 2310 N N . ASP A 1 284 ? -9.250 -1.827 -19.401 1.00 98.56 284 ASP A N 1
ATOM 2311 C CA . ASP A 1 284 ? -8.314 -0.786 -19.854 1.00 98.56 284 ASP A CA 1
ATOM 2312 C C . ASP A 1 284 ? -7.047 -1.414 -20.478 1.00 98.56 284 ASP A C 1
ATOM 2314 O O . ASP A 1 284 ? -6.118 -1.847 -19.793 1.00 98.56 284 ASP A O 1
ATOM 2318 N N . GLU A 1 285 ? -7.018 -1.474 -21.811 1.00 98.50 285 GLU A N 1
ATOM 2319 C CA . GLU A 1 285 ? -5.902 -2.024 -22.594 1.00 98.50 285 GLU A CA 1
ATOM 2320 C C . GLU A 1 285 ? -4.599 -1.214 -22.451 1.00 98.50 285 GLU A C 1
ATOM 2322 O O . GLU A 1 285 ? -3.504 -1.754 -22.618 1.00 98.50 285 GLU A O 1
ATOM 2327 N N . GLU A 1 286 ? -4.672 0.081 -22.133 1.00 98.56 286 GLU A N 1
ATOM 2328 C CA . GLU A 1 286 ? -3.478 0.891 -21.872 1.00 98.56 286 GLU A CA 1
ATOM 2329 C C . GLU A 1 286 ? -2.808 0.442 -20.568 1.00 98.56 286 GLU A C 1
ATOM 2331 O O . GLU A 1 286 ? -1.588 0.253 -20.531 1.00 98.56 286 GLU A O 1
ATOM 2336 N N . ALA A 1 287 ? -3.606 0.185 -19.528 1.00 98.75 287 ALA A N 1
ATOM 2337 C CA . ALA A 1 287 ? -3.126 -0.370 -18.269 1.00 98.75 287 ALA A CA 1
ATOM 2338 C C . ALA A 1 287 ? -2.506 -1.761 -18.462 1.00 98.75 287 ALA A C 1
ATOM 2340 O O . ALA A 1 287 ? -1.415 -2.015 -17.948 1.00 98.75 287 ALA A O 1
ATOM 2341 N N . LEU A 1 288 ? -3.125 -2.631 -19.271 1.00 98.75 288 LEU A N 1
ATOM 2342 C CA . LEU A 1 288 ? -2.555 -3.941 -19.605 1.00 98.75 288 LEU A CA 1
ATOM 2343 C C . LEU A 1 288 ? -1.193 -3.822 -20.307 1.00 98.75 288 LEU A C 1
ATOM 2345 O O . LEU A 1 288 ? -0.230 -4.499 -19.940 1.00 98.75 288 LEU A O 1
ATOM 2349 N N . ASN A 1 289 ? -1.082 -2.944 -21.306 1.00 98.69 289 ASN A N 1
ATOM 2350 C CA . ASN A 1 289 ? 0.175 -2.721 -22.025 1.00 98.69 289 ASN A CA 1
ATOM 2351 C C . ASN A 1 289 ? 1.265 -2.130 -21.120 1.00 98.69 289 ASN A C 1
ATOM 2353 O O . ASN A 1 289 ? 2.444 -2.484 -21.239 1.00 98.69 289 ASN A O 1
ATOM 2357 N N . MET A 1 290 ? 0.877 -1.271 -20.178 1.00 98.75 290 MET A N 1
ATOM 2358 C CA . MET A 1 290 ? 1.780 -0.762 -19.156 1.00 98.75 290 MET A CA 1
ATOM 2359 C C . MET A 1 290 ? 2.246 -1.875 -18.210 1.00 98.75 290 MET A C 1
ATOM 2361 O O . MET A 1 290 ? 3.448 -2.000 -17.983 1.00 98.75 290 MET A O 1
ATOM 2365 N N . ALA A 1 291 ? 1.340 -2.738 -17.739 1.00 98.75 291 ALA A N 1
ATOM 2366 C CA . ALA A 1 291 ? 1.681 -3.877 -16.885 1.00 98.75 291 ALA A CA 1
ATOM 2367 C C . ALA A 1 291 ? 2.683 -4.813 -17.577 1.00 98.75 291 ALA A C 1
ATOM 2369 O O . ALA A 1 291 ? 3.691 -5.206 -16.989 1.00 98.75 291 ALA A O 1
ATOM 2370 N N . ARG A 1 292 ? 2.463 -5.101 -18.866 1.00 98.81 292 ARG A N 1
ATOM 2371 C CA . ARG A 1 292 ? 3.388 -5.878 -19.707 1.00 98.81 292 ARG A CA 1
ATOM 2372 C C . ARG A 1 292 ? 4.747 -5.201 -19.878 1.00 98.81 292 ARG A C 1
ATOM 2374 O O . ARG A 1 292 ? 5.763 -5.889 -19.888 1.00 98.81 292 ARG A O 1
ATOM 2381 N N . SER A 1 293 ? 4.785 -3.871 -19.960 1.00 98.81 293 SER A N 1
ATOM 2382 C CA . SER A 1 293 ? 6.043 -3.113 -20.024 1.00 98.81 293 SER A CA 1
ATOM 2383 C C . SER A 1 293 ? 6.829 -3.199 -18.711 1.00 98.81 293 SER A C 1
ATOM 2385 O O . SER A 1 293 ? 8.046 -3.376 -18.738 1.00 98.81 293 SER A O 1
ATOM 2387 N N . ILE A 1 294 ? 6.156 -3.132 -17.558 1.00 98.81 294 ILE A N 1
ATOM 2388 C CA . ILE A 1 294 ? 6.814 -3.328 -16.256 1.00 98.81 294 ILE A CA 1
ATOM 2389 C C . ILE A 1 294 ? 7.312 -4.771 -16.129 1.00 98.81 294 ILE A C 1
ATOM 2391 O O . ILE A 1 294 ? 8.471 -4.996 -15.777 1.00 98.81 294 ILE A O 1
ATOM 2395 N N . ARG A 1 295 ? 6.484 -5.751 -16.516 1.00 98.75 295 ARG A N 1
ATOM 2396 C CA . ARG A 1 295 ? 6.856 -7.173 -16.560 1.00 98.75 295 ARG A CA 1
ATOM 2397 C C . ARG A 1 295 ? 8.108 -7.414 -17.404 1.00 98.75 295 ARG A C 1
ATOM 2399 O O . ARG A 1 295 ? 9.042 -8.048 -16.922 1.00 98.75 295 ARG A O 1
ATOM 2406 N N . GLY A 1 296 ? 8.162 -6.870 -18.621 1.00 98.75 296 GLY A N 1
ATOM 2407 C CA . GLY A 1 296 ? 9.325 -6.991 -19.505 1.00 98.75 296 GLY A CA 1
ATOM 2408 C C . GLY A 1 296 ? 10.602 -6.401 -18.897 1.00 98.75 296 GLY A C 1
ATOM 2409 O O . GLY A 1 296 ? 11.683 -6.967 -19.040 1.00 98.75 296 GLY A O 1
ATOM 2410 N N . ALA A 1 297 ? 10.489 -5.306 -18.143 1.00 98.69 297 ALA A N 1
ATOM 2411 C CA . ALA A 1 297 ? 11.632 -4.733 -17.438 1.00 98.69 297 ALA A CA 1
ATOM 2412 C C . ALA A 1 297 ? 12.116 -5.603 -16.271 1.00 98.69 297 ALA A C 1
ATOM 2414 O O . ALA A 1 297 ? 13.323 -5.749 -16.061 1.00 98.69 297 ALA A O 1
ATOM 2415 N N . VAL A 1 298 ? 11.190 -6.221 -15.533 1.00 98.62 298 VAL A N 1
ATOM 2416 C CA . VAL A 1 298 ? 11.531 -7.219 -14.511 1.00 98.62 298 VAL A CA 1
ATOM 2417 C C . VAL A 1 298 ? 12.212 -8.426 -15.160 1.00 98.62 298 VAL A C 1
ATOM 2419 O O . VAL A 1 298 ? 13.241 -8.880 -14.663 1.00 98.62 298 VAL A O 1
ATOM 2422 N N . GLU A 1 299 ? 11.721 -8.907 -16.302 1.00 98.75 299 GLU A N 1
ATOM 2423 C CA . GLU A 1 299 ? 12.339 -10.003 -17.060 1.00 98.75 299 GLU A CA 1
ATOM 2424 C C . GLU A 1 299 ? 13.765 -9.682 -17.517 1.00 98.75 299 GLU A C 1
ATOM 2426 O O . GLU A 1 299 ? 14.647 -10.535 -17.413 1.00 98.75 299 GLU A O 1
ATOM 2431 N N . ASP A 1 300 ? 14.041 -8.457 -17.953 1.00 98.69 300 ASP A N 1
ATOM 2432 C CA . ASP A 1 300 ? 15.399 -8.060 -18.333 1.00 98.69 300 ASP A CA 1
ATOM 2433 C C . ASP A 1 300 ? 16.363 -8.042 -17.133 1.00 98.69 300 ASP A C 1
ATOM 2435 O O . ASP A 1 300 ? 17.559 -8.31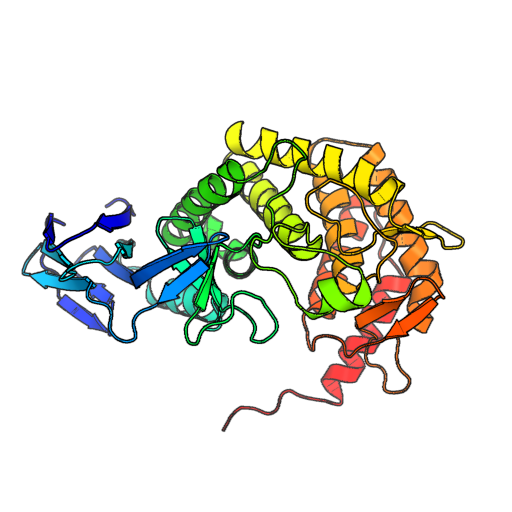7 -17.279 1.00 98.69 300 ASP A O 1
ATOM 2439 N N . MET A 1 301 ? 15.850 -7.724 -15.938 1.00 98.25 301 MET A N 1
ATOM 2440 C CA . MET A 1 301 ? 16.670 -7.379 -14.772 1.00 98.25 301 MET A CA 1
ATOM 2441 C C . MET A 1 301 ? 16.664 -8.429 -13.650 1.00 98.25 301 MET A C 1
ATOM 2443 O O . MET A 1 301 ? 17.528 -8.360 -12.774 1.00 98.25 301 MET A O 1
ATOM 2447 N N . HIS A 1 302 ? 15.767 -9.424 -13.668 1.00 98.38 302 HIS A N 1
ATOM 2448 C CA . HIS A 1 302 ? 15.523 -10.361 -12.556 1.00 98.38 302 HIS A CA 1
ATOM 2449 C C . HIS A 1 302 ? 16.797 -11.005 -11.991 1.00 98.38 302 HIS A C 1
ATOM 2451 O O . HIS A 1 302 ? 17.002 -11.031 -10.780 1.00 98.38 302 HIS A O 1
ATOM 2457 N N . LYS A 1 303 ? 17.720 -11.460 -12.848 1.00 98.44 303 LYS A N 1
ATOM 2458 C CA . LYS A 1 303 ? 18.971 -12.091 -12.387 1.00 98.44 303 LYS A CA 1
ATOM 2459 C C . LYS A 1 303 ? 19.854 -11.142 -11.585 1.00 98.44 303 LYS A C 1
ATOM 2461 O O . LYS A 1 303 ? 20.579 -11.593 -10.709 1.00 98.44 303 LYS A O 1
ATOM 2466 N N . ARG A 1 304 ? 19.808 -9.844 -11.894 1.00 98.25 304 ARG A N 1
ATOM 2467 C CA . ARG A 1 304 ? 20.601 -8.809 -11.219 1.00 98.25 304 ARG A CA 1
ATOM 2468 C C . ARG A 1 304 ? 19.977 -8.376 -9.893 1.00 98.25 304 ARG A C 1
ATOM 2470 O O . ARG A 1 304 ? 20.710 -7.924 -9.020 1.00 98.25 304 ARG A O 1
ATOM 2477 N N . PHE A 1 305 ? 18.667 -8.568 -9.721 1.00 98.44 305 PHE A N 1
ATOM 2478 C CA . PHE A 1 305 ? 17.998 -8.380 -8.433 1.00 98.44 305 PHE A CA 1
ATOM 2479 C C . PHE A 1 305 ? 18.396 -9.435 -7.395 1.00 98.44 305 PHE A C 1
ATOM 2481 O O . PHE A 1 305 ? 18.230 -9.175 -6.210 1.00 98.44 305 PHE A O 1
ATOM 2488 N N . VAL A 1 306 ? 18.963 -10.580 -7.790 1.00 98.56 306 VAL A N 1
ATOM 2489 C CA . VAL A 1 306 ? 19.437 -11.605 -6.847 1.00 98.56 306 VAL A CA 1
ATOM 2490 C C . VAL A 1 306 ? 20.871 -11.309 -6.395 1.00 98.56 306 VAL A C 1
ATOM 2492 O O . VAL A 1 306 ? 21.793 -11.184 -7.204 1.00 98.56 306 VAL A O 1
ATOM 2495 N N . LYS A 1 307 ? 21.066 -11.206 -5.081 1.00 98.06 307 LYS A N 1
ATOM 2496 C CA . LYS A 1 307 ? 22.363 -11.048 -4.416 1.00 98.06 307 LYS A CA 1
ATOM 2497 C C . LYS A 1 307 ? 23.176 -12.347 -4.448 1.00 98.06 307 LYS A C 1
ATOM 2499 O O . LYS A 1 307 ? 22.610 -13.432 -4.580 1.00 98.06 307 LYS A O 1
ATOM 2504 N N . PRO A 1 308 ? 24.504 -12.276 -4.233 1.00 97.00 308 PRO A N 1
ATOM 2505 C CA . PRO A 1 308 ? 25.345 -13.471 -4.142 1.00 97.00 308 PRO A CA 1
ATOM 2506 C C . PRO A 1 308 ? 24.928 -14.485 -3.062 1.00 97.00 308 PRO A C 1
ATOM 2508 O O . PRO A 1 308 ? 25.213 -15.669 -3.210 1.00 97.00 308 PRO A O 1
ATOM 2511 N N . ASP A 1 309 ? 24.268 -14.051 -1.984 1.00 96.44 309 ASP A N 1
ATOM 2512 C CA . ASP A 1 309 ? 23.772 -14.929 -0.911 1.00 96.44 309 ASP A CA 1
ATOM 2513 C C . ASP A 1 309 ? 22.394 -15.558 -1.212 1.00 96.44 309 ASP A C 1
ATOM 2515 O O . ASP A 1 309 ? 21.906 -16.412 -0.458 1.00 96.44 309 ASP A O 1
ATOM 2519 N N . GLY A 1 310 ? 21.788 -15.179 -2.340 1.00 96.56 310 GLY A N 1
ATOM 2520 C CA . GLY A 1 310 ? 20.474 -15.616 -2.798 1.00 96.56 310 GLY A CA 1
ATOM 2521 C C . GLY A 1 310 ? 19.315 -14.746 -2.317 1.00 96.56 310 GLY A C 1
ATOM 2522 O O . GLY A 1 310 ? 18.186 -15.016 -2.713 1.00 96.56 310 GLY A O 1
ATOM 2523 N N . ASP A 1 311 ? 19.559 -13.723 -1.493 1.00 98.06 311 ASP A N 1
ATOM 2524 C CA . ASP A 1 311 ? 18.519 -12.744 -1.174 1.00 98.06 311 ASP A CA 1
ATOM 2525 C C . ASP A 1 311 ? 18.281 -11.787 -2.350 1.00 98.06 311 ASP A C 1
ATOM 2527 O O . ASP A 1 311 ? 18.999 -11.807 -3.351 1.00 98.06 311 ASP A O 1
ATOM 2531 N N . LEU A 1 312 ? 17.298 -10.905 -2.227 1.00 98.56 312 LEU A N 1
ATOM 2532 C CA . LEU A 1 312 ? 17.021 -9.872 -3.212 1.00 98.56 312 LEU A CA 1
ATOM 2533 C C . LEU A 1 312 ? 17.639 -8.527 -2.809 1.00 98.56 312 LEU A C 1
ATOM 2535 O O . LEU A 1 312 ? 17.785 -8.177 -1.630 1.00 98.56 312 LEU A O 1
ATOM 2539 N N . TRP A 1 313 ? 18.032 -7.756 -3.814 1.00 98.44 313 TRP A N 1
ATOM 2540 C CA . TRP A 1 313 ? 18.198 -6.314 -3.701 1.00 98.44 313 TRP A CA 1
ATOM 2541 C C . TRP A 1 313 ? 16.828 -5.659 -3.599 1.00 98.44 313 TRP A C 1
ATOM 2543 O O . TRP A 1 313 ? 15.912 -6.023 -4.335 1.00 98.44 313 TRP A O 1
ATOM 2553 N N . TYR A 1 314 ? 16.706 -4.686 -2.698 1.00 97.81 314 TYR A N 1
ATOM 2554 C CA . TYR A 1 314 ? 15.456 -3.953 -2.529 1.00 97.81 314 TYR A CA 1
ATOM 2555 C C . TYR A 1 314 ? 15.159 -3.079 -3.743 1.00 97.81 314 TYR A C 1
ATOM 2557 O O . TYR A 1 314 ? 14.029 -3.062 -4.215 1.00 97.81 314 TYR A O 1
ATOM 2565 N N . GLY A 1 315 ? 16.168 -2.378 -4.266 1.00 96.88 315 GLY A N 1
ATOM 2566 C CA . GLY A 1 315 ? 15.948 -1.419 -5.337 1.00 96.88 315 GLY A CA 1
ATOM 2567 C C . GLY A 1 315 ? 17.098 -1.268 -6.317 1.00 96.88 315 GLY A C 1
ATOM 2568 O O . GLY A 1 315 ? 18.171 -1.858 -6.171 1.00 96.88 315 GLY A O 1
ATOM 2569 N N . MET A 1 316 ? 16.842 -0.457 -7.336 1.00 97.69 316 MET A N 1
ATOM 2570 C CA . MET A 1 316 ? 17.742 -0.148 -8.436 1.00 97.69 316 MET A CA 1
ATOM 2571 C C . MET A 1 316 ? 17.741 1.359 -8.706 1.00 97.69 316 MET A C 1
ATOM 2573 O O . MET A 1 316 ? 16.688 1.982 -8.824 1.00 97.69 316 MET A O 1
ATOM 2577 N N . THR A 1 317 ? 18.923 1.952 -8.817 1.00 96.12 317 THR A N 1
ATOM 2578 C CA . THR A 1 317 ? 19.121 3.374 -9.131 1.00 96.12 317 THR A CA 1
ATOM 2579 C C . THR A 1 317 ? 19.124 3.634 -10.651 1.00 96.12 317 THR A C 1
ATOM 2581 O O . THR A 1 317 ? 19.234 2.689 -11.438 1.00 96.12 317 THR A O 1
ATOM 2584 N N . PRO A 1 318 ? 19.034 4.904 -11.106 1.00 94.50 318 PRO A N 1
ATOM 2585 C CA . PRO A 1 318 ? 18.966 5.250 -12.537 1.00 94.50 318 PRO A CA 1
ATOM 2586 C C . PRO A 1 318 ? 20.178 4.825 -13.381 1.00 94.50 318 PRO A C 1
ATOM 2588 O O . PRO A 1 318 ? 20.065 4.656 -14.592 1.00 94.50 318 PRO A O 1
ATOM 2591 N N . ASP A 1 319 ? 21.338 4.640 -12.751 1.00 95.81 319 ASP A N 1
ATOM 2592 C CA . ASP A 1 319 ? 22.568 4.105 -13.347 1.00 95.81 319 ASP A CA 1
ATOM 2593 C C . ASP A 1 319 ? 22.628 2.563 -13.321 1.00 95.81 319 ASP A C 1
ATOM 2595 O O . ASP A 1 319 ? 23.666 1.972 -13.617 1.00 95.81 319 ASP A O 1
ATOM 2599 N N . TYR A 1 320 ? 21.508 1.899 -13.012 1.00 96.69 320 TYR A N 1
ATOM 2600 C CA . TYR A 1 320 ? 21.365 0.445 -12.899 1.00 96.69 320 TYR A CA 1
ATOM 2601 C C . TYR A 1 320 ? 22.226 -0.180 -11.793 1.00 96.69 320 TYR A C 1
ATOM 2603 O O . TYR A 1 320 ? 22.608 -1.353 -11.898 1.00 96.69 320 TYR A O 1
ATOM 2611 N N . THR A 1 321 ? 22.529 0.574 -10.735 1.00 97.50 321 THR A N 1
ATOM 2612 C CA . THR A 1 321 ? 23.161 0.036 -9.527 1.00 97.50 321 THR A CA 1
ATOM 2613 C C . THR A 1 321 ? 22.090 -0.553 -8.607 1.00 97.50 321 THR A C 1
ATOM 2615 O O . THR A 1 321 ? 21.046 0.046 -8.373 1.00 97.50 321 THR A O 1
ATOM 2618 N N . PHE A 1 322 ? 22.332 -1.761 -8.099 1.00 97.75 322 PHE A N 1
ATOM 2619 C CA . PHE A 1 322 ? 21.403 -2.479 -7.226 1.00 97.75 322 PHE A CA 1
ATOM 2620 C C . PH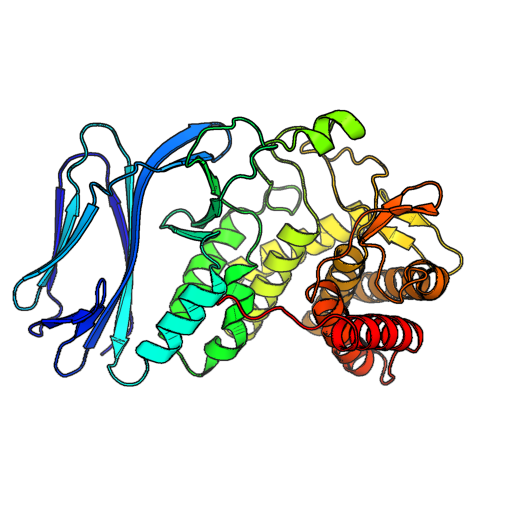E A 1 322 ? 21.753 -2.201 -5.769 1.00 97.75 322 PHE A C 1
ATOM 2622 O O . PHE A 1 322 ? 22.917 -2.311 -5.379 1.00 97.75 322 PHE A O 1
ATOM 2629 N N . VAL A 1 323 ? 20.760 -1.798 -4.981 1.00 95.88 323 VAL A N 1
ATOM 2630 C CA . VAL A 1 323 ? 20.972 -1.173 -3.674 1.00 95.88 323 VAL A CA 1
ATOM 2631 C C . VAL A 1 323 ? 19.997 -1.686 -2.621 1.00 95.88 323 VAL A C 1
ATOM 2633 O O . VAL A 1 323 ? 18.932 -2.227 -2.924 1.00 95.88 323 VAL A O 1
ATOM 2636 N N . LEU A 1 324 ? 20.381 -1.451 -1.363 1.00 94.06 324 LEU A N 1
ATOM 2637 C CA . LEU A 1 324 ? 19.577 -1.651 -0.158 1.00 94.06 324 LEU A CA 1
ATOM 2638 C C . LEU A 1 324 ? 19.209 -3.115 0.161 1.00 94.06 324 LEU A C 1
ATOM 2640 O O . LEU A 1 324 ? 19.269 -4.043 -0.653 1.00 94.06 324 LEU A O 1
ATOM 2644 N N . GLN A 1 325 ? 18.890 -3.338 1.432 1.00 95.81 325 GLN A N 1
ATOM 2645 C CA . GLN A 1 325 ? 18.482 -4.640 1.938 1.00 95.81 325 GLN A CA 1
ATOM 2646 C C . GLN A 1 325 ? 16.985 -4.834 1.714 1.00 95.81 325 GLN A C 1
ATOM 2648 O O . GLN A 1 325 ? 16.198 -3.990 2.131 1.00 95.81 325 GLN A O 1
ATOM 2653 N N . ASP A 1 326 ? 16.606 -5.939 1.072 1.00 96.69 326 ASP A N 1
ATOM 2654 C CA . ASP A 1 326 ? 15.205 -6.269 0.845 1.00 96.69 326 ASP A CA 1
ATOM 2655 C C . ASP A 1 326 ? 14.507 -6.694 2.140 1.00 96.69 326 ASP A C 1
ATOM 2657 O O . ASP A 1 326 ? 15.131 -7.206 3.081 1.00 96.69 326 ASP A O 1
ATOM 2661 N N . TYR A 1 327 ? 13.192 -6.492 2.167 1.00 93.56 327 TYR A N 1
ATOM 2662 C CA . TYR A 1 327 ? 12.329 -6.962 3.238 1.00 93.56 327 TYR A CA 1
ATOM 2663 C C . TYR A 1 327 ? 12.326 -8.482 3.292 1.00 93.56 327 TYR A C 1
ATOM 2665 O O . TYR A 1 327 ? 12.417 -9.162 2.276 1.00 93.56 327 TYR A O 1
ATOM 2673 N N . ARG A 1 328 ? 12.177 -9.043 4.492 1.00 94.25 328 ARG A N 1
ATOM 2674 C CA . ARG A 1 328 ? 12.267 -10.491 4.675 1.00 94.25 328 ARG A CA 1
ATOM 2675 C C . ARG A 1 328 ? 11.235 -11.261 3.841 1.00 94.25 328 ARG A C 1
ATOM 2677 O O . ARG A 1 328 ? 11.628 -12.131 3.079 1.00 94.25 328 ARG A O 1
ATOM 2684 N N . GLU A 1 329 ? 9.947 -10.956 3.980 1.00 94.12 329 GLU A N 1
ATOM 2685 C CA . GLU A 1 329 ? 8.880 -11.679 3.264 1.00 94.12 329 GLU A CA 1
ATOM 2686 C C . GLU A 1 329 ? 8.051 -10.806 2.313 1.00 94.12 329 GLU A C 1
ATOM 2688 O O . GLU A 1 329 ? 7.364 -11.350 1.457 1.00 94.12 329 GLU A O 1
ATOM 2693 N N . LEU A 1 330 ? 8.110 -9.473 2.425 1.00 94.56 330 LEU A N 1
ATOM 2694 C CA . LEU A 1 330 ? 7.200 -8.583 1.689 1.00 94.56 330 LEU A CA 1
ATOM 2695 C C . LEU A 1 330 ? 7.303 -8.772 0.169 1.00 94.56 330 LEU A C 1
ATOM 2697 O O . LEU A 1 330 ? 6.306 -9.067 -0.477 1.00 94.56 330 LEU A O 1
ATOM 2701 N N . THR A 1 331 ? 8.513 -8.685 -0.381 1.00 97.69 331 THR A N 1
ATOM 2702 C CA . THR A 1 331 ? 8.753 -8.819 -1.825 1.00 97.69 331 THR A CA 1
ATOM 2703 C C . THR A 1 331 ? 8.417 -10.218 -2.335 1.00 97.69 331 THR A C 1
ATOM 2705 O O . THR A 1 331 ? 7.909 -10.355 -3.441 1.00 97.69 331 THR A O 1
ATOM 2708 N N . LEU A 1 332 ? 8.635 -11.260 -1.523 1.00 98.38 332 LEU A N 1
ATOM 2709 C CA . LEU A 1 332 ? 8.220 -12.622 -1.869 1.00 98.38 332 LEU A CA 1
ATOM 2710 C C . LEU A 1 332 ? 6.698 -12.722 -2.012 1.00 98.38 332 LEU A C 1
ATOM 2712 O O . LEU A 1 332 ? 6.214 -13.309 -2.975 1.00 98.38 332 LEU A O 1
ATOM 2716 N N . ASN A 1 333 ? 5.954 -12.146 -1.068 1.00 96.81 333 ASN A N 1
ATOM 2717 C CA . ASN A 1 333 ? 4.495 -12.159 -1.109 1.00 96.81 333 ASN A CA 1
ATOM 2718 C C . ASN A 1 333 ? 3.971 -11.391 -2.330 1.00 96.81 333 ASN A C 1
ATOM 2720 O O . ASN A 1 333 ? 3.108 -11.908 -3.037 1.00 96.81 333 ASN A O 1
ATOM 2724 N N . ASP A 1 334 ? 4.547 -10.217 -2.616 1.00 98.06 3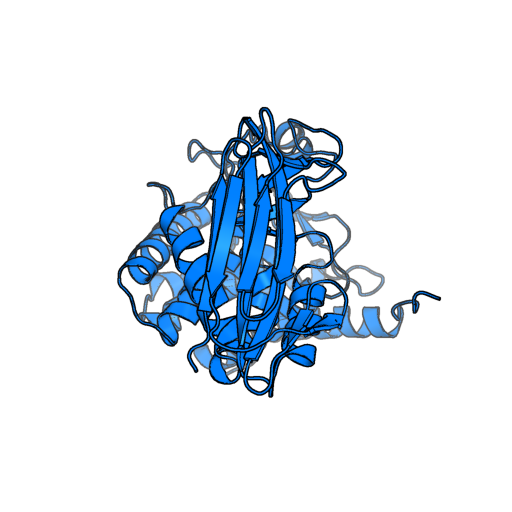34 ASP A N 1
ATOM 2725 C CA . ASP A 1 334 ? 4.196 -9.412 -3.791 1.00 98.06 334 ASP A CA 1
ATOM 2726 C C . ASP A 1 334 ? 4.480 -10.201 -5.098 1.00 98.06 334 ASP A C 1
ATOM 2728 O O . ASP A 1 334 ? 3.662 -10.199 -6.018 1.00 98.06 334 ASP A O 1
ATOM 2732 N N . LEU A 1 335 ? 5.594 -10.946 -5.176 1.00 98.75 335 LEU A N 1
ATOM 2733 C CA . LEU A 1 335 ? 5.934 -11.796 -6.330 1.00 98.75 335 LEU A CA 1
ATOM 2734 C C . LEU A 1 335 ? 4.964 -12.970 -6.522 1.00 98.75 335 LEU A C 1
ATOM 2736 O O . LEU A 1 335 ? 4.547 -13.235 -7.649 1.00 98.75 335 LEU A O 1
ATOM 2740 N N . ILE A 1 336 ? 4.610 -13.677 -5.444 1.00 98.56 336 ILE A N 1
ATOM 2741 C CA . ILE A 1 336 ? 3.670 -14.810 -5.497 1.00 98.56 336 ILE A CA 1
ATOM 2742 C C . ILE A 1 336 ? 2.288 -14.332 -5.952 1.00 98.56 336 ILE A C 1
ATOM 2744 O O . ILE A 1 336 ? 1.651 -14.978 -6.785 1.00 98.56 336 ILE A O 1
ATOM 2748 N N . GLU A 1 337 ? 1.831 -13.193 -5.432 1.00 97.50 337 GLU A N 1
ATOM 2749 C CA . GLU A 1 337 ? 0.567 -12.594 -5.851 1.00 97.50 337 GLU A CA 1
ATOM 2750 C C . GLU A 1 337 ? 0.599 -12.213 -7.339 1.00 97.50 337 GLU A C 1
ATOM 2752 O O . GLU A 1 337 ? -0.280 -12.624 -8.103 1.00 97.50 337 GLU A O 1
ATOM 2757 N N . ALA A 1 338 ? 1.649 -11.507 -7.772 1.00 98.50 338 ALA A N 1
ATOM 2758 C CA . ALA A 1 338 ? 1.829 -11.112 -9.166 1.00 98.50 338 ALA A CA 1
ATOM 2759 C C . ALA A 1 338 ? 1.854 -12.316 -10.120 1.00 98.50 338 ALA A C 1
ATOM 2761 O O . ALA A 1 338 ? 1.266 -12.263 -11.201 1.00 98.50 338 ALA A O 1
ATOM 2762 N N . GLN A 1 339 ? 2.489 -13.418 -9.711 1.00 98.62 339 GLN A N 1
ATOM 2763 C CA . GLN A 1 339 ? 2.527 -14.668 -10.468 1.00 98.62 339 GLN A CA 1
ATOM 2764 C C . GLN A 1 339 ? 1.117 -15.226 -10.714 1.00 98.62 339 GLN A C 1
ATOM 2766 O O . GLN A 1 339 ? 0.792 -15.634 -11.832 1.00 98.62 339 GLN A O 1
ATOM 2771 N N . GLY A 1 340 ? 0.268 -15.213 -9.680 1.00 98.31 340 GLY A N 1
ATOM 2772 C CA . GLY A 1 340 ? -1.126 -15.643 -9.777 1.00 98.31 340 GLY A CA 1
ATOM 2773 C C . GLY A 1 340 ? -1.950 -14.765 -10.721 1.00 98.31 340 GLY A C 1
ATOM 2774 O O . GLY A 1 340 ? -2.681 -15.289 -11.564 1.00 98.31 340 GLY A O 1
ATOM 2775 N N . ILE A 1 341 ? -1.784 -13.443 -10.631 1.00 98.19 341 ILE A N 1
ATOM 2776 C CA . ILE A 1 341 ? -2.489 -12.474 -11.485 1.00 98.19 341 ILE A CA 1
ATOM 2777 C C . ILE A 1 341 ? -2.049 -12.609 -12.948 1.00 98.19 341 ILE A C 1
ATOM 2779 O O . ILE A 1 341 ? -2.892 -12.680 -13.842 1.00 98.19 341 ILE A O 1
ATOM 2783 N N . ILE A 1 342 ? -0.742 -12.716 -13.211 1.00 98.25 342 ILE A N 1
ATOM 2784 C CA . ILE A 1 342 ? -0.221 -12.919 -14.570 1.00 98.25 342 ILE A CA 1
ATOM 2785 C C . ILE A 1 342 ? -0.776 -14.209 -15.164 1.00 98.25 342 ILE A C 1
ATOM 2787 O O . ILE A 1 342 ? -1.261 -14.192 -16.290 1.00 98.25 342 ILE A O 1
ATOM 2791 N N . ARG A 1 343 ? -0.795 -15.307 -14.405 1.00 98.19 343 ARG A N 1
ATOM 2792 C CA . ARG A 1 343 ? -1.387 -16.563 -14.874 1.00 98.19 343 ARG A CA 1
ATOM 2793 C C . ARG A 1 343 ? -2.875 -16.415 -15.202 1.00 98.19 343 ARG A C 1
ATOM 2795 O O . ARG A 1 343 ? -3.341 -17.017 -16.165 1.00 98.19 343 ARG A O 1
ATOM 2802 N N . GLN A 1 344 ? -3.620 -15.630 -14.424 1.00 97.69 344 GLN A N 1
ATOM 2803 C CA . GLN A 1 344 ? -5.034 -15.358 -14.688 1.00 97.69 344 GLN A CA 1
ATOM 2804 C C . GLN A 1 344 ? -5.243 -14.554 -15.983 1.00 97.69 344 GLN A C 1
ATOM 2806 O O . GLN A 1 344 ? -6.185 -14.844 -16.719 1.00 97.69 344 GLN A O 1
ATOM 2811 N N . VAL A 1 345 ? -4.394 -13.557 -16.252 1.00 97.69 345 VAL A N 1
ATOM 2812 C CA . VAL A 1 345 ? -4.542 -12.646 -17.402 1.00 97.69 345 VAL A CA 1
ATOM 2813 C C . VAL A 1 345 ? -3.922 -13.213 -18.683 1.00 97.69 345 VAL A C 1
ATOM 2815 O O . VAL A 1 345 ? -4.537 -13.158 -19.743 1.00 97.69 345 VAL A O 1
ATOM 2818 N N . GLU A 1 346 ? -2.709 -13.753 -18.592 1.00 96.06 346 GLU A N 1
ATOM 2819 C CA . GLU A 1 346 ? -1.878 -14.168 -19.732 1.00 96.06 346 GLU A CA 1
ATOM 2820 C C . GLU A 1 346 ? -1.931 -15.688 -19.975 1.00 96.06 346 GLU A C 1
ATOM 2822 O O . GLU A 1 346 ? -1.466 -16.173 -21.004 1.00 96.06 346 GLU A O 1
ATOM 2827 N N . GLY A 1 347 ? -2.499 -16.461 -19.042 1.00 96.75 347 GLY A N 1
ATOM 2828 C CA . GLY A 1 347 ? -2.679 -17.912 -19.162 1.00 96.75 347 GLY A CA 1
ATOM 2829 C C . GLY A 1 347 ? -1.448 -18.753 -18.813 1.00 96.75 347 GLY A C 1
ATOM 2830 O O . GLY A 1 347 ? -1.560 -19.976 -18.711 1.00 96.75 347 GLY A O 1
ATOM 2831 N N . GLU A 1 348 ? -0.295 -18.127 -18.583 1.00 96.06 348 GLU A N 1
ATOM 2832 C CA . GLU A 1 348 ? 0.950 -18.807 -18.235 1.00 96.06 348 GLU A CA 1
ATOM 2833 C C . GLU A 1 348 ? 1.691 -18.134 -17.080 1.00 96.06 348 GLU A C 1
ATOM 2835 O O . GLU A 1 348 ? 1.506 -16.961 -16.762 1.00 96.06 348 GLU A O 1
ATOM 2840 N N . GLU A 1 349 ? 2.529 -18.927 -16.428 1.00 97.00 349 GLU A N 1
ATOM 2841 C CA . GLU A 1 349 ? 3.395 -18.489 -15.346 1.00 97.00 349 GLU A CA 1
ATOM 2842 C C . GLU A 1 349 ? 4.636 -17.778 -15.901 1.00 97.00 349 GLU A C 1
ATOM 2844 O O . GLU A 1 349 ? 5.250 -18.241 -16.860 1.00 97.00 349 GLU A O 1
ATOM 2849 N N . ASN A 1 350 ? 5.035 -16.662 -15.284 1.00 98.38 350 ASN A N 1
ATOM 2850 C CA . ASN A 1 350 ? 6.219 -15.915 -15.686 1.00 98.38 350 ASN A CA 1
ATOM 2851 C C . ASN A 1 350 ? 7.519 -16.547 -15.136 1.00 98.38 350 ASN A C 1
ATOM 2853 O O . ASN A 1 350 ? 7.701 -16.591 -13.916 1.00 98.38 350 ASN A O 1
ATOM 2857 N N . PRO A 1 351 ? 8.469 -16.978 -15.990 1.00 98.56 351 PRO A N 1
ATOM 2858 C CA . PRO A 1 351 ? 9.695 -17.627 -15.516 1.00 98.56 351 PRO A CA 1
ATOM 2859 C C . PRO A 1 351 ? 10.643 -16.706 -14.734 1.00 98.56 351 PRO A C 1
ATOM 2861 O O . PRO A 1 351 ? 11.381 -17.177 -13.869 1.00 98.56 351 PRO A O 1
ATOM 2864 N N . ALA A 1 352 ? 10.653 -15.402 -15.027 1.00 98.69 352 ALA A N 1
ATOM 2865 C CA . ALA A 1 352 ? 11.529 -14.453 -14.343 1.00 98.69 352 ALA A CA 1
ATOM 2866 C C . ALA A 1 352 ? 11.051 -14.172 -12.912 1.00 98.69 352 ALA A C 1
ATOM 2868 O O . ALA A 1 352 ? 11.872 -14.117 -11.995 1.00 98.69 352 ALA A O 1
ATOM 2869 N N . LEU A 1 353 ? 9.736 -14.055 -12.706 1.00 98.75 353 LEU A N 1
ATOM 2870 C CA . LEU A 1 353 ? 9.152 -13.978 -11.365 1.00 98.75 353 LEU A CA 1
ATOM 2871 C C . LEU A 1 353 ? 9.393 -15.274 -10.591 1.00 98.75 353 LEU A C 1
ATOM 2873 O O . LEU A 1 353 ? 9.834 -15.199 -9.448 1.00 98.75 353 LEU A O 1
ATOM 2877 N N . GLN A 1 354 ? 9.201 -16.442 -11.216 1.00 98.81 354 GLN A N 1
ATOM 2878 C CA . GLN A 1 354 ? 9.485 -17.722 -10.559 1.00 98.81 354 GLN A CA 1
ATOM 2879 C C . GLN A 1 354 ? 10.945 -17.811 -10.090 1.00 98.81 354 GLN A C 1
ATOM 2881 O O . GLN A 1 354 ? 11.204 -18.204 -8.959 1.00 98.81 354 GLN A O 1
ATOM 2886 N N . TYR A 1 355 ? 11.899 -17.350 -10.903 1.00 98.88 355 TYR A N 1
ATOM 2887 C CA . TYR A 1 355 ? 13.307 -17.292 -10.504 1.00 98.88 355 TYR A CA 1
ATOM 2888 C C . TYR A 1 355 ? 13.542 -16.418 -9.258 1.00 98.88 355 TYR A C 1
ATOM 2890 O O . TYR A 1 355 ? 14.324 -16.786 -8.379 1.00 98.88 355 TYR A O 1
ATOM 2898 N N . LEU A 1 356 ? 12.880 -15.259 -9.166 1.00 98.81 356 LEU A N 1
ATOM 2899 C CA . LEU A 1 356 ? 12.970 -14.377 -7.994 1.00 98.81 356 LEU A CA 1
ATOM 2900 C C . LEU A 1 356 ? 12.328 -15.014 -6.752 1.00 98.81 356 LEU A C 1
ATOM 2902 O O . LEU A 1 356 ? 12.890 -14.913 -5.659 1.00 98.81 356 LEU A O 1
ATOM 2906 N N . ILE A 1 357 ? 11.185 -15.684 -6.931 1.00 98.81 357 ILE A N 1
ATOM 2907 C CA . ILE A 1 357 ? 10.481 -16.438 -5.884 1.00 98.81 357 ILE A CA 1
ATOM 2908 C C . ILE A 1 357 ? 11.401 -17.528 -5.327 1.00 98.81 357 ILE A C 1
ATOM 2910 O O . ILE A 1 357 ? 11.656 -17.542 -4.123 1.00 98.81 357 ILE A O 1
ATOM 2914 N N . ASP A 1 358 ? 11.961 -18.372 -6.195 1.00 98.75 358 ASP A N 1
ATOM 2915 C CA . ASP A 1 358 ? 12.828 -19.490 -5.812 1.00 98.75 358 ASP A CA 1
ATOM 2916 C C . ASP A 1 358 ? 14.084 -19.003 -5.075 1.00 98.75 358 ASP A C 1
ATOM 2918 O O . ASP A 1 358 ? 14.471 -19.562 -4.043 1.00 98.75 358 ASP A O 1
ATOM 2922 N N . ALA A 1 359 ? 14.714 -17.929 -5.570 1.00 98.62 359 ALA A N 1
ATOM 2923 C CA . ALA A 1 359 ? 15.884 -17.332 -4.931 1.00 98.62 359 ALA A CA 1
ATOM 2924 C C . ALA A 1 359 ? 15.563 -16.882 -3.497 1.00 98.62 359 ALA A C 1
ATOM 2926 O O . ALA A 1 359 ? 16.234 -17.293 -2.541 1.00 98.62 359 ALA A O 1
ATOM 2927 N N . LYS A 1 360 ? 14.487 -16.100 -3.338 1.00 98.44 360 LYS A N 1
ATOM 2928 C CA . LYS A 1 360 ? 14.077 -15.549 -2.045 1.00 98.44 360 LYS A CA 1
ATOM 2929 C C . LYS A 1 360 ? 13.616 -16.633 -1.069 1.00 98.44 360 LYS A C 1
ATOM 2931 O O . LYS A 1 360 ? 13.991 -16.583 0.103 1.00 98.44 360 LYS A O 1
ATOM 2936 N N . GLN A 1 361 ? 12.861 -17.628 -1.535 1.00 98.25 361 GLN A N 1
ATOM 2937 C CA . GLN A 1 361 ? 12.457 -18.786 -0.729 1.00 98.25 361 GLN A CA 1
ATOM 2938 C C . GLN A 1 361 ? 13.674 -19.571 -0.240 1.00 98.25 361 GLN A C 1
ATOM 2940 O O . GLN A 1 361 ? 13.822 -19.780 0.965 1.00 98.25 361 GLN A O 1
ATOM 2945 N N . GLY A 1 362 ? 14.606 -19.899 -1.138 1.00 98.06 362 GLY A N 1
ATOM 2946 C CA . GLY A 1 362 ? 15.834 -20.594 -0.763 1.00 98.06 362 GLY A CA 1
ATOM 2947 C C . GLY A 1 362 ? 16.677 -19.799 0.241 1.00 98.06 362 GLY A C 1
ATOM 2948 O O . GLY A 1 362 ? 17.284 -20.379 1.145 1.00 98.06 362 GLY A O 1
ATOM 2949 N N . TRP A 1 363 ? 16.718 -18.467 0.129 1.00 97.94 363 TRP A N 1
ATOM 2950 C CA . TRP A 1 363 ? 17.372 -17.630 1.136 1.00 97.94 363 TRP A CA 1
ATOM 2951 C C . TRP A 1 363 ? 16.655 -17.675 2.492 1.00 97.94 363 TRP A C 1
ATOM 2953 O O . TRP A 1 363 ? 17.325 -17.806 3.519 1.00 97.94 363 TRP A O 1
ATOM 2963 N N . LEU A 1 364 ? 15.320 -17.620 2.523 1.00 97.25 364 LEU A N 1
ATOM 2964 C CA . LEU A 1 364 ? 14.534 -17.701 3.761 1.00 97.25 364 LEU A CA 1
ATOM 2965 C C . LEU A 1 364 ? 14.705 -19.040 4.484 1.00 97.25 364 LEU A C 1
ATOM 2967 O O . LEU A 1 364 ? 14.806 -19.046 5.712 1.00 97.25 364 LEU A O 1
ATOM 2971 N N . GLU A 1 365 ? 14.787 -20.145 3.742 1.00 96.62 365 GLU A N 1
ATOM 2972 C CA . GLU A 1 365 ? 15.049 -21.485 4.282 1.00 96.62 365 GLU A CA 1
ATOM 2973 C C . GLU A 1 365 ? 16.417 -21.570 4.968 1.00 96.62 365 GLU A C 1
ATOM 2975 O O . GLU A 1 365 ? 16.541 -22.127 6.060 1.00 96.62 365 GLU A O 1
ATOM 2980 N N . ARG A 1 366 ? 17.449 -20.965 4.364 1.00 96.75 366 ARG A N 1
ATOM 2981 C CA . ARG A 1 366 ? 18.797 -20.888 4.956 1.00 96.75 366 ARG A CA 1
ATOM 2982 C C . ARG A 1 366 ? 18.884 -19.905 6.124 1.00 96.75 366 ARG A C 1
ATOM 2984 O O . ARG A 1 366 ? 19.812 -19.994 6.926 1.00 96.75 366 ARG A O 1
ATOM 2991 N N . ASN A 1 367 ? 17.933 -18.979 6.228 1.00 95.31 367 ASN A N 1
ATOM 2992 C CA . ASN A 1 367 ? 17.906 -17.920 7.230 1.00 95.31 367 ASN A CA 1
ATOM 2993 C C . ASN A 1 367 ? 16.557 -17.909 7.963 1.00 95.31 367 ASN A C 1
ATOM 2995 O O . ASN A 1 367 ? 15.808 -16.944 7.804 1.00 95.31 367 ASN A O 1
ATOM 2999 N N . PRO A 1 368 ? 16.197 -18.936 8.754 1.00 90.19 368 PRO A N 1
ATOM 3000 C CA . PRO A 1 368 ? 14.893 -19.001 9.417 1.00 90.19 368 PRO A CA 1
ATOM 3001 C C . PRO A 1 368 ? 14.677 -17.823 10.380 1.00 90.19 368 PRO A C 1
ATOM 3003 O O . PRO A 1 368 ? 15.632 -17.280 10.948 1.00 90.19 368 PRO A O 1
ATOM 3006 N N . LYS A 1 369 ? 13.411 -17.420 10.582 1.00 86.44 369 LYS A N 1
ATOM 3007 C CA . LYS A 1 369 ? 13.067 -16.427 11.610 1.00 86.44 369 LYS A CA 1
ATOM 3008 C C . LYS A 1 369 ? 13.555 -16.963 12.949 1.00 86.44 369 LYS A C 1
ATOM 3010 O O . LYS A 1 369 ? 13.217 -18.078 13.332 1.00 86.44 369 LYS A O 1
ATOM 3015 N N . LYS A 1 370 ? 14.343 -16.168 13.670 1.00 76.75 370 LYS A N 1
ATOM 3016 C CA . LYS A 1 370 ? 14.617 -16.469 15.072 1.00 76.75 370 LYS A CA 1
ATOM 3017 C C . LYS A 1 370 ? 13.320 -16.225 15.829 1.00 76.75 370 LYS A C 1
ATOM 3019 O O . LYS A 1 370 ? 12.831 -15.097 15.822 1.00 76.75 370 LYS A O 1
ATOM 3024 N N . GLU A 1 371 ? 12.759 -17.270 16.427 1.00 55.19 371 GLU A N 1
ATOM 3025 C CA . GLU A 1 371 ? 11.644 -17.116 17.358 1.00 55.19 371 GLU A CA 1
ATOM 3026 C C . GLU A 1 371 ? 12.065 -16.129 18.452 1.00 55.19 371 GLU A C 1
ATOM 3028 O O . GLU A 1 371 ? 13.158 -16.240 19.024 1.00 55.19 371 GLU A O 1
ATOM 3033 N N . ALA A 1 372 ? 11.234 -15.115 18.688 1.00 51.94 372 ALA A N 1
ATOM 3034 C CA . ALA A 1 372 ? 11.408 -14.239 19.833 1.00 51.94 372 ALA A CA 1
ATOM 3035 C C . ALA A 1 372 ? 11.198 -15.095 21.089 1.00 51.94 372 ALA A C 1
ATOM 3037 O O . ALA A 1 372 ? 10.130 -15.679 21.258 1.00 51.94 372 ALA A O 1
ATOM 3038 N N . LYS A 1 373 ? 12.248 -15.232 21.904 1.00 33.50 373 LYS A N 1
ATOM 3039 C CA . LYS A 1 373 ? 12.181 -15.911 23.202 1.00 33.50 373 LYS A CA 1
ATOM 3040 C C . LYS A 1 373 ? 11.421 -15.090 24.227 1.00 33.50 373 LYS A C 1
ATOM 3042 O O . LYS A 1 373 ? 11.626 -13.854 24.231 1.00 33.50 373 LYS A O 1
#

Secondary structure (DSSP, 8-state):
---EEEEEEEESSEEEEEE-SS--EEEETTEEE-SSEEEEEEEEEEEEE-STTEEEE-SS-SEEEEEETTEEEEEE--SS-EEEEEEEEEEGGGHHHHHHHHHHHHTTTEEEETTEEEEEPPTTEES--TTEEEE-S--HHHHTTGGGGTT-HHHHHHHHHHHHHHHTT--TTSS--B-SEEHHHHHHH---SSBEEHHHHHHHHHHHHHHHHHS--HHHHHHHHHHHHHHHHHHHHSEEE-SS-EEE-SEE-TTS-B----EEHHHHHHHHHHHHHHHHHH--HHHHHHHHHHHHHHHHHHHHHB-TTS-BEEEE-TT--EEEEPPSSHHHHHHHHHHHHHHHHHSS--HHHHHHHHHHHHHHHHSPPPPP-

Foldseek 3Di:
DDKDKDKDKDAAWDKDKDQQVFFWDDPDVQWIDGPWKIKGWQDKWKFDQDPQQKTQTDPDRQWDWDTDTRIIMTTHHDDPIMIITIMIMDTDPCPPVVNVQLCVLCVVQWGQGLLAIWGQDDCQWPPDDVRMIGRFLAPSSLVSCLVCCPVDVRSVVSLVSRLLSNLVQQDPLQGRFQAIAGNVCCVPPVAHGRKDFLNRRLNSLVSLLSNCVVPPDPSSVVSNVSNVVNVLVQQVVAWAADPQATAHAGIDHPVRHDDNFKGFLLSLLSQLLSLLSVCVRPVPVSSVVNSRRSLRRLVRCLVVQADPLLAGQGIAGNVRDGDDDHDLCSSLVSLVSSQVSCCVRVVDGDVSSVSNNVSSVVSCVVPPDDPDD

Solvent-accessible surface area (backbone atoms only — not comparable to full-atom values): 19487 Å² total; per-residue (Å²): 141,72,64,46,78,49,66,42,74,49,75,37,71,48,74,48,76,44,77,69,85,44,55,42,44,78,79,50,90,59,30,31,35,39,95,65,38,29,38,38,52,78,30,57,40,23,29,45,82,50,76,56,60,24,36,39,48,49,96,66,46,43,37,45,78,47,67,57,55,34,23,46,35,41,38,34,63,23,93,89,36,40,35,30,29,28,32,42,33,33,58,62,91,58,52,71,64,54,49,53,49,52,52,60,32,26,69,89,43,45,44,66,41,66,88,34,48,31,28,61,53,56,87,62,28,41,93,67,55,86,60,29,24,28,58,51,40,46,39,58,46,60,62,70,47,56,87,41,40,83,83,31,62,63,55,30,55,52,50,54,55,45,43,52,49,53,37,75,48,44,46,94,75,24,49,39,48,36,33,52,20,42,49,65,48,30,74,78,68,69,29,52,50,32,19,41,46,48,56,35,38,46,41,30,45,50,48,37,52,56,48,32,73,80,52,78,43,68,70,41,50,54,45,44,53,37,26,52,58,33,47,53,55,46,44,73,73,27,48,45,79,50,95,60,27,30,43,44,33,41,50,29,28,63,86,71,58,58,54,78,46,46,28,38,51,48,40,49,40,46,48,29,38,46,25,43,52,46,21,74,72,72,63,42,62,67,39,40,54,49,21,52,22,33,50,30,22,46,54,74,41,36,77,72,37,45,41,99,81,29,38,50,39,25,26,36,38,80,88,71,48,72,37,68,82,43,65,91,56,60,44,52,52,36,45,56,52,32,42,54,51,41,28,71,74,74,72,46,75,54,68,44,55,49,52,53,43,53,33,40,51,55,29,42,69,78,54,62,84,78,77,86,128

Sequence (373 aa):
GEDLILTFTGNGDGTVQIDLGQSLTQVQPCVYQSRDLTVQVLSCISYNRGPYLTYNLVPEPAIKCTAAGSRLVVEGRTSGQTNSAVILVTGRSDVVHVQERLEEAMLGNYIFARDGILQKQPANYVPYQPNNWYLTASSWSLNQVLDLLVDYRAVRDLSLYYAYKFAERYNEMGFIPTAPRSQWLYEDFNIGYEFYDTRMNTNTVRFLMKINNYYPDRRFQEPIHRYFDFYKDFASRYRILTKSGYLPCDYMDQQGQGRITHVSLNHAITEMSALYDYYLLCGDEEALNMARSIRGAVEDMHKRFVKPDGDLWYGMTPDYTFVLQDYRELTLNDLIEAQGIIRQVEGEENPALQYLIDAKQGWLERNPKKEAK